Protein AF-A0A968VHV0-F1 (afdb_monomer_lite)

Secondary structure (DSSP, 8-state):
-PPPHHHHHHHHGGGS--TT-EEEEEHHHHHSPPHHHHHH--SS--GGGS-HHHHTTS-S------S-SS-TTSEEEEEE-SHHHHHHHHHHHHTTS-TT-EEEEEETTTTEEEEEEGGGGGG---PSPEEEEEPPPPTTT-TT-HHHHHHHHHHHHSTTS-TTGGG--TTTSHHHHHHHHHHHHHHHHTT-HHHHHHHHHHHHHHHHHHHHHHHHTTS--HHHHHHHHHHHHHHH-HHHHSS---SSHHHHHHHHHHHHHHHHHHTT---SSTT----TTS-HHHHHHHHHHHHHHTT---SSHHHHHHHHHHHHHHHHHHHHHT-HHHHHHHHHHHHHHHHHHHHHTT--HHHHHHHHHHHHHHHHHHHHHHHHHTT--GGGS-HHHHHHHHHHHHHHHHHHHHHHGGG--------

Foldseek 3Di:
DDDDPVRLCVLCVVVADCPVHEAEEELVVLLDDDPLVVVLPDDDDDLQSADPCVVVVVDHDDDDSPPLSDDLQHKYKYWYADLVSQQSSLVSCVVFAPQQFWKWKADPVVRDTDIDRSVCSNVDPHDDGIIITHYRDDLCRRVPDPSNLLVLLLQQCDVVHPPVLVPDDLVNCPVQLVVLVVQCVVCVVVVPPVSNVVSVVSNVNSLSSNQSNCVVVVRHHPVVVVCVVVVLVLQLPCVSNNDDDDDDPVSSVVSNVVSVQVVCVVVVHHDPDLLPDDDPPDPPLQSLLSSLVSCVVVVVDDPDLVVLVVVLVVLVVQLVVCVVVVPPVSNVVSVSSNSSSVSNSCSRVVHRRVVVVVVVVVLVVQLQVQLQVVCVVVVHGPVPDDPVSSVVSSVVSVVVVVVVVVVVVVPDDDDDDDD

Sequence (419 aa):
MQFSYGQILARCGHLLDLSAGVQLHEAVRLLDDSAWLQGARRENIGEEERAWSELNGYGPYQPPVLPFPINPQTAALILVPTADALADLTRLLLLRYSPSHIVQLVELTTDRVTPKRLADLVAVQAAAPLVLAITPLALSDDRGSFERLAWVIARLYAPGGCPWDRRQSHRSLRNAVLEEAYEVIETLDNNDQQGLCEELGDLLIAIISHSEMARQAGSFQLGDVLEQVSDKLMRRHPHVFGDLAVSDSNEVLANWEAIKAQELAAKGRSRESAIDGIPVALPAVATAQQLAKKAGRAGFEWADLAQVWGKLDEELAELRSAVASGDEAAIHDELGDVLATTVKLAYWLKVDAETALREANAKFCRRFRYVEQAAAAQGTTLTAMSLEAMLTLWNEAKVKREVGSVRGELHSTHHPSDL

pLDDT: mean 85.79, std 13.83, range [28.55, 98.25]

Radius of gyration: 30.09 Å; chains: 1; bounding box: 66×55×89 Å

Structure (mmCIF, N/CA/C/O backbone):
data_AF-A0A968VHV0-F1
#
_entry.id   AF-A0A968VHV0-F1
#
loop_
_atom_site.group_PDB
_atom_site.id
_atom_site.type_symbol
_atom_site.label_atom_id
_atom_site.label_alt_id
_atom_site.label_comp_id
_atom_site.label_asym_id
_atom_site.label_entity_id
_atom_site.label_seq_id
_atom_site.pdbx_PDB_ins_code
_atom_site.Cartn_x
_atom_site.Cartn_y
_atom_site.Cartn_z
_atom_site.occupancy
_atom_site.B_iso_or_equiv
_atom_site.auth_seq_id
_atom_site.auth_comp_id
_atom_site.auth_asym_id
_atom_site.auth_atom_id
_atom_site.pdbx_PDB_model_num
ATOM 1 N N . MET A 1 1 ? 21.674 9.141 -44.418 1.00 50.84 1 MET A N 1
ATOM 2 C CA . MET A 1 1 ? 21.423 7.743 -44.835 1.00 50.84 1 MET A CA 1
ATOM 3 C C . MET A 1 1 ? 20.356 7.173 -43.922 1.00 50.84 1 MET A C 1
ATOM 5 O O . MET A 1 1 ? 20.538 7.255 -42.716 1.00 50.84 1 MET A O 1
ATOM 9 N N . GLN A 1 2 ? 19.258 6.646 -44.465 1.00 66.25 2 GLN A N 1
ATOM 10 C CA . GLN A 1 2 ? 18.343 5.802 -43.692 1.00 66.25 2 GLN A CA 1
ATOM 11 C C . GLN A 1 2 ? 18.867 4.366 -43.766 1.00 66.25 2 GLN A C 1
ATOM 13 O O . GLN A 1 2 ? 19.055 3.837 -44.860 1.00 66.25 2 GLN A O 1
ATOM 18 N N . PHE A 1 3 ? 19.166 3.770 -42.615 1.00 74.00 3 PHE A N 1
ATOM 19 C CA . PHE A 1 3 ? 19.553 2.366 -42.515 1.00 74.00 3 PHE A CA 1
ATOM 20 C C . PHE A 1 3 ? 18.286 1.530 -42.322 1.00 74.00 3 PHE A C 1
ATOM 22 O O . PHE A 1 3 ? 17.467 1.847 -41.465 1.00 74.00 3 PHE A O 1
ATOM 29 N N . SER A 1 4 ? 18.109 0.474 -43.115 1.00 81.38 4 SER A N 1
ATOM 30 C CA . SER A 1 4 ? 17.008 -0.475 -42.917 1.00 81.38 4 SER A CA 1
ATOM 31 C C . SER A 1 4 ? 17.250 -1.359 -41.689 1.00 81.38 4 SER A C 1
ATOM 33 O O . SER A 1 4 ? 18.396 -1.625 -41.315 1.00 81.38 4 SER A O 1
ATOM 35 N N . TYR A 1 5 ? 16.177 -1.893 -41.101 1.00 79.81 5 TYR A N 1
ATOM 36 C CA . TYR A 1 5 ? 16.270 -2.817 -39.964 1.00 79.81 5 TYR A CA 1
ATOM 37 C C . TYR A 1 5 ? 17.153 -4.038 -40.250 1.00 79.81 5 TYR A C 1
ATOM 39 O O . TYR A 1 5 ? 17.968 -4.418 -39.412 1.00 79.81 5 TYR A O 1
ATOM 47 N N . GLY A 1 6 ? 17.060 -4.611 -41.455 1.00 81.00 6 GLY A N 1
ATOM 48 C CA . GLY A 1 6 ? 17.911 -5.732 -41.861 1.00 81.00 6 GLY A CA 1
ATOM 49 C C . GLY A 1 6 ? 19.398 -5.367 -41.899 1.00 81.00 6 GLY A C 1
ATOM 50 O O . GLY A 1 6 ? 20.237 -6.171 -41.503 1.00 81.00 6 GLY A O 1
ATOM 51 N N . GLN A 1 7 ? 19.735 -4.138 -42.304 1.00 82.50 7 GLN A N 1
ATOM 52 C CA . GLN A 1 7 ? 21.119 -3.652 -42.298 1.00 82.50 7 GLN A CA 1
ATOM 53 C C . GLN A 1 7 ? 21.646 -3.434 -40.877 1.00 82.50 7 GLN A C 1
ATOM 55 O O . GLN A 1 7 ? 22.793 -3.778 -40.604 1.00 82.50 7 GLN A O 1
ATOM 60 N N . ILE A 1 8 ? 20.818 -2.900 -39.974 1.00 84.12 8 ILE A N 1
ATOM 61 C CA . ILE A 1 8 ? 21.189 -2.718 -38.563 1.00 84.12 8 ILE A CA 1
ATOM 62 C C . ILE A 1 8 ? 21.436 -4.077 -37.905 1.00 84.12 8 ILE A C 1
ATOM 64 O O . ILE A 1 8 ? 22.466 -4.265 -37.264 1.00 84.12 8 ILE A O 1
ATOM 68 N N . LEU A 1 9 ? 20.541 -5.047 -38.109 1.00 83.88 9 LEU A N 1
ATOM 69 C CA . LEU A 1 9 ? 20.692 -6.384 -37.540 1.00 83.88 9 LEU A CA 1
ATOM 70 C C . LEU A 1 9 ? 21.921 -7.112 -38.100 1.00 83.88 9 LEU A C 1
ATOM 72 O O . LEU A 1 9 ? 22.678 -7.702 -37.336 1.00 83.88 9 LEU A O 1
ATOM 76 N N . ALA A 1 10 ? 22.166 -7.033 -39.411 1.00 83.94 10 ALA A N 1
ATOM 77 C CA . ALA A 1 10 ? 23.341 -7.650 -40.026 1.00 83.94 10 ALA A CA 1
ATOM 78 C C . ALA A 1 10 ? 24.660 -7.063 -39.495 1.00 83.94 10 ALA A C 1
ATOM 80 O O . ALA A 1 10 ? 25.633 -7.794 -39.320 1.00 83.94 10 ALA A O 1
ATOM 81 N N . ARG A 1 11 ? 24.696 -5.753 -39.219 1.00 84.31 11 ARG A N 1
ATOM 82 C CA . ARG A 1 11 ? 25.886 -5.074 -38.689 1.00 84.31 11 ARG A CA 1
ATOM 83 C C . ARG A 1 11 ? 26.077 -5.292 -37.198 1.00 84.31 11 ARG A C 1
ATOM 85 O O . ARG A 1 11 ? 27.187 -5.578 -36.777 1.00 84.31 11 ARG A O 1
ATOM 92 N N . CYS A 1 12 ? 25.020 -5.165 -36.405 1.00 85.62 12 CYS A N 1
ATOM 93 C CA . CYS A 1 12 ? 25.121 -5.096 -34.947 1.00 85.62 12 CYS A CA 1
ATOM 94 C C . CYS A 1 12 ? 24.739 -6.402 -34.247 1.00 85.62 12 CYS A C 1
ATOM 96 O O . CYS A 1 12 ? 25.019 -6.553 -33.064 1.00 85.62 12 CYS A O 1
ATOM 98 N N . GLY A 1 13 ? 24.105 -7.349 -34.942 1.00 78.88 13 GLY A N 1
ATOM 99 C CA . GLY A 1 13 ? 23.549 -8.557 -34.331 1.00 78.88 13 GLY A CA 1
ATOM 100 C C . GLY A 1 13 ? 24.588 -9.423 -33.619 1.00 78.88 13 GLY A C 1
ATOM 101 O O . GLY A 1 13 ? 24.280 -10.025 -32.602 1.00 78.88 13 GLY A O 1
ATOM 102 N N . HIS A 1 14 ? 25.837 -9.416 -34.087 1.00 84.19 14 HIS A N 1
ATOM 103 C CA . HIS A 1 14 ? 26.941 -10.142 -33.454 1.00 84.19 14 HIS A CA 1
ATOM 104 C C . HIS A 1 14 ? 27.375 -9.564 -32.091 1.00 84.19 14 HIS A C 1
ATOM 106 O O . HIS A 1 14 ? 28.135 -10.210 -31.376 1.00 84.19 14 HIS A O 1
ATOM 112 N N . LEU A 1 15 ? 26.927 -8.352 -31.736 1.00 83.19 15 LEU A N 1
ATOM 113 C CA . LEU A 1 15 ? 27.229 -7.703 -30.454 1.00 83.19 15 LEU A CA 1
ATOM 114 C C . LEU A 1 15 ? 26.361 -8.228 -29.304 1.00 83.19 15 LEU A C 1
ATOM 116 O O . LEU A 1 15 ? 26.642 -7.929 -28.144 1.00 83.19 15 LEU A O 1
ATOM 120 N N . LEU A 1 16 ? 25.291 -8.956 -29.621 1.00 83.12 16 LEU A N 1
ATOM 121 C CA . LEU A 1 16 ? 24.300 -9.440 -28.670 1.00 83.12 16 LEU A CA 1
ATOM 122 C C . LEU A 1 16 ? 24.147 -10.955 -28.818 1.00 83.12 16 LEU A C 1
ATOM 124 O O . LEU A 1 16 ? 24.276 -11.503 -29.911 1.00 83.12 16 LEU A O 1
ATOM 128 N N . ASP A 1 17 ? 23.823 -11.632 -27.720 1.00 78.75 17 ASP A N 1
ATOM 129 C CA . ASP A 1 17 ? 23.311 -12.996 -27.805 1.00 78.75 17 ASP A CA 1
ATOM 130 C C . ASP A 1 17 ? 21.867 -12.943 -28.320 1.00 78.75 17 ASP A C 1
ATOM 132 O O . ASP A 1 17 ? 20.962 -12.466 -27.635 1.00 78.75 17 ASP A O 1
ATOM 136 N N . LEU A 1 18 ? 21.668 -13.396 -29.559 1.00 78.62 18 LEU A N 1
ATOM 137 C CA . LEU A 1 18 ? 20.375 -13.374 -30.242 1.00 78.62 18 LEU A CA 1
ATOM 138 C C . LEU A 1 18 ? 19.546 -14.645 -30.003 1.00 78.62 18 LEU A C 1
ATOM 140 O O . LEU A 1 18 ? 18.482 -14.785 -30.606 1.00 78.62 18 LEU A O 1
ATOM 144 N N . SER A 1 19 ? 20.008 -15.584 -29.168 1.00 75.38 19 SER A N 1
ATOM 145 C CA . SER A 1 19 ? 19.329 -16.870 -28.934 1.00 75.38 19 SER A CA 1
ATOM 146 C C . SER A 1 19 ? 17.897 -16.717 -28.407 1.00 75.38 19 SER A C 1
ATOM 148 O O . SER A 1 19 ? 17.026 -17.507 -28.767 1.00 75.38 19 SER A O 1
ATOM 150 N N . ALA A 1 20 ? 17.637 -15.667 -27.623 1.00 74.69 20 ALA A N 1
ATOM 151 C CA . ALA A 1 20 ? 16.315 -15.305 -27.106 1.00 74.69 20 ALA A CA 1
ATOM 152 C C . ALA A 1 20 ? 15.548 -14.308 -28.005 1.00 74.69 20 ALA A C 1
ATOM 154 O O . ALA A 1 20 ? 14.487 -13.816 -27.625 1.00 74.69 20 ALA A O 1
ATOM 155 N N . GLY A 1 21 ? 16.075 -14.001 -29.194 1.00 84.62 21 GLY A N 1
ATOM 156 C CA . GLY A 1 21 ? 15.581 -12.932 -30.058 1.00 84.62 21 GLY A CA 1
ATOM 157 C C . GLY A 1 21 ? 16.117 -11.548 -29.676 1.00 84.62 21 GLY A C 1
ATOM 158 O O . GLY A 1 21 ? 16.824 -11.370 -28.685 1.00 84.62 21 GLY A O 1
ATOM 159 N N . VAL A 1 22 ? 15.797 -10.550 -30.502 1.00 88.94 22 VAL A N 1
ATOM 160 C CA . VAL A 1 22 ? 16.197 -9.152 -30.299 1.00 88.94 22 VAL A CA 1
ATOM 161 C C . VAL A 1 22 ? 15.050 -8.220 -30.655 1.00 88.94 22 VAL A C 1
ATOM 163 O O . VAL A 1 22 ? 14.374 -8.392 -31.670 1.00 88.94 22 VAL A O 1
ATOM 166 N N . GLN A 1 23 ? 14.844 -7.221 -29.810 1.00 91.81 23 GLN A N 1
ATOM 167 C CA . GLN A 1 23 ? 13.906 -6.139 -30.041 1.00 91.81 23 GLN A CA 1
ATOM 168 C C . GLN A 1 23 ? 14.555 -5.080 -30.932 1.00 91.81 23 GLN A C 1
ATOM 170 O O . GLN A 1 23 ? 15.696 -4.677 -30.704 1.00 91.81 23 GLN A O 1
ATOM 175 N N . LEU A 1 24 ? 13.833 -4.615 -31.946 1.00 90.06 24 LEU A N 1
ATOM 176 C CA . LEU A 1 24 ? 14.290 -3.554 -32.840 1.00 90.06 24 LEU A CA 1
ATOM 177 C C . LEU A 1 24 ? 13.363 -2.355 -32.682 1.00 90.06 24 LEU A C 1
ATOM 179 O O . LEU A 1 24 ? 12.166 -2.464 -32.943 1.00 90.06 24 LEU A O 1
ATOM 183 N N . HIS A 1 25 ? 13.919 -1.214 -32.281 1.00 91.75 25 HIS A N 1
ATOM 184 C CA . HIS A 1 25 ? 13.146 0.002 -32.049 1.00 91.75 25 HIS A CA 1
ATOM 185 C C . HIS A 1 25 ? 13.802 1.229 -32.680 1.00 91.75 25 HIS A C 1
ATOM 187 O O . HIS A 1 25 ? 15.011 1.277 -32.903 1.00 91.75 25 HIS A O 1
ATOM 193 N N . GLU A 1 26 ? 12.993 2.251 -32.938 1.00 89.31 26 GLU A N 1
ATOM 194 C CA . GLU A 1 26 ? 13.458 3.611 -33.205 1.00 89.31 26 GLU A CA 1
ATOM 195 C C . GLU A 1 26 ? 13.221 4.442 -31.947 1.00 89.31 26 GLU A C 1
ATOM 197 O O . GLU A 1 26 ? 12.117 4.412 -31.406 1.00 89.31 26 GLU A O 1
ATOM 202 N N . ALA A 1 27 ? 14.230 5.190 -31.493 1.00 86.88 27 ALA A N 1
ATOM 203 C CA . ALA A 1 27 ? 14.155 5.959 -30.250 1.00 86.88 27 ALA A CA 1
ATOM 204 C C . ALA A 1 27 ? 12.946 6.905 -30.223 1.00 86.88 27 ALA A C 1
ATOM 206 O O . ALA A 1 27 ? 12.243 6.960 -29.226 1.00 86.88 27 ALA A O 1
ATOM 207 N N . VAL A 1 28 ? 12.656 7.575 -31.342 1.00 84.88 28 VAL A N 1
ATOM 208 C CA . VAL A 1 28 ? 11.529 8.517 -31.457 1.00 84.88 28 VAL A CA 1
ATOM 209 C C . VAL A 1 28 ? 10.199 7.839 -31.119 1.00 84.88 28 VAL A C 1
ATOM 211 O O . VAL A 1 28 ? 9.431 8.375 -30.339 1.00 84.88 28 VAL A O 1
ATOM 214 N N . ARG A 1 29 ? 9.978 6.605 -31.592 1.00 85.38 29 ARG A N 1
ATOM 215 C CA . ARG A 1 29 ? 8.738 5.859 -31.317 1.00 85.38 29 ARG A CA 1
ATOM 216 C C . ARG A 1 29 ? 8.615 5.388 -29.872 1.00 85.38 29 ARG A C 1
ATOM 218 O O . ARG A 1 29 ? 7.510 5.164 -29.404 1.00 85.38 29 ARG A O 1
ATOM 225 N N . LEU A 1 30 ? 9.742 5.162 -29.195 1.00 85.12 30 LEU A N 1
ATOM 226 C CA . LEU A 1 30 ? 9.749 4.798 -27.773 1.00 85.12 30 LEU A CA 1
ATOM 227 C C . LEU A 1 30 ? 9.469 6.002 -26.871 1.00 85.12 30 LEU A C 1
ATOM 229 O O . LEU A 1 30 ? 9.066 5.820 -25.727 1.00 85.12 30 LEU A O 1
ATOM 233 N N . LEU A 1 31 ? 9.752 7.201 -27.378 1.00 81.44 31 LEU A N 1
ATOM 234 C CA . LEU A 1 31 ? 9.557 8.470 -26.689 1.00 81.44 31 LEU A CA 1
ATOM 235 C C . LEU A 1 31 ? 8.181 9.084 -26.980 1.00 81.44 31 LEU A C 1
ATOM 237 O O . LEU A 1 31 ? 7.784 10.012 -26.281 1.00 81.44 31 LEU A O 1
ATOM 241 N N . ASP A 1 32 ? 7.461 8.572 -27.981 1.00 76.56 32 ASP A N 1
ATOM 242 C CA . ASP A 1 32 ? 6.087 8.972 -28.257 1.00 76.56 32 ASP A CA 1
ATOM 243 C C . ASP A 1 32 ? 5.157 8.504 -27.126 1.00 76.56 32 ASP A C 1
ATOM 245 O O . ASP A 1 32 ? 5.151 7.336 -26.728 1.00 76.56 32 ASP A O 1
ATOM 249 N N . ASP A 1 33 ? 4.338 9.429 -26.624 1.00 65.94 33 ASP A N 1
ATOM 250 C CA . ASP A 1 33 ? 3.321 9.133 -25.619 1.00 65.94 33 ASP A CA 1
ATOM 251 C C . ASP A 1 33 ? 2.326 8.086 -26.144 1.00 65.94 33 ASP A C 1
ATOM 253 O O . ASP A 1 33 ? 1.891 8.116 -27.302 1.00 65.94 33 ASP A O 1
ATOM 257 N N . SER A 1 34 ? 1.886 7.199 -25.255 1.00 61.78 34 SER A N 1
ATOM 258 C CA . SER A 1 34 ? 0.774 6.296 -25.550 1.00 61.78 34 SER A CA 1
ATOM 259 C C . SER A 1 34 ? -0.516 7.080 -25.856 1.00 61.78 34 SER A C 1
ATOM 261 O O . SER A 1 34 ? -0.741 8.179 -25.350 1.00 61.78 34 SER A O 1
ATOM 263 N N . ALA A 1 35 ? -1.402 6.508 -26.677 1.00 61.31 35 ALA A N 1
ATOM 264 C CA . ALA A 1 35 ? -2.610 7.197 -27.147 1.00 61.31 35 ALA A CA 1
ATOM 265 C C . ALA A 1 35 ? -3.532 7.693 -26.012 1.00 61.31 35 ALA A C 1
ATOM 267 O O . ALA A 1 35 ? -4.191 8.719 -26.163 1.00 61.31 35 ALA A O 1
ATOM 268 N N . TRP A 1 36 ? -3.557 7.006 -24.863 1.00 63.22 36 TRP A N 1
ATOM 269 C CA . TRP A 1 36 ? -4.353 7.432 -23.706 1.00 63.22 36 TRP A CA 1
ATOM 270 C C . TRP A 1 36 ? -3.749 8.656 -22.993 1.00 63.22 36 TRP A C 1
ATOM 272 O O . TRP A 1 36 ? -4.490 9.484 -22.469 1.00 63.22 36 TRP A O 1
ATOM 282 N N . LEU A 1 37 ? -2.421 8.823 -23.038 1.00 63.09 37 LEU A N 1
ATOM 283 C CA . LEU A 1 37 ? -1.712 9.973 -22.465 1.00 63.09 37 LEU A CA 1
ATOM 284 C C . LEU A 1 37 ? -1.888 11.251 -23.277 1.00 63.09 37 LEU A C 1
ATOM 286 O O . LEU A 1 37 ? -2.006 12.333 -22.701 1.00 63.09 37 LEU A O 1
ATOM 290 N N . GLN A 1 38 ? -1.978 11.128 -24.601 1.00 59.44 38 GLN A N 1
ATOM 291 C CA . GLN A 1 38 ? -2.248 12.267 -25.481 1.00 59.44 38 GLN A CA 1
ATOM 292 C C . GLN A 1 38 ? -3.603 12.924 -25.165 1.00 59.44 38 GLN A C 1
ATOM 294 O O . GLN A 1 38 ? -3.735 14.139 -25.272 1.00 59.44 38 GLN A O 1
ATOM 299 N N . GLY A 1 39 ? -4.594 12.140 -24.720 1.00 54.31 39 GLY A N 1
ATOM 300 C CA . GLY A 1 39 ? -5.900 12.644 -24.280 1.00 54.31 39 GLY A CA 1
ATOM 301 C C . GLY A 1 39 ? -5.934 13.202 -22.851 1.00 54.31 39 GLY A C 1
ATOM 302 O O . GLY A 1 39 ? -6.845 13.970 -22.540 1.00 54.31 39 GLY A O 1
ATOM 303 N N . ALA A 1 40 ? -4.962 12.834 -22.006 1.00 57.72 40 ALA A N 1
ATOM 304 C CA . ALA A 1 40 ? -4.842 13.274 -20.612 1.00 57.72 40 ALA A CA 1
ATOM 305 C C . ALA A 1 40 ? -4.122 14.630 -20.466 1.00 57.72 40 ALA A C 1
ATOM 307 O O . ALA A 1 40 ? -4.361 15.355 -19.505 1.00 57.72 40 ALA A O 1
ATOM 308 N N . ARG A 1 41 ? -3.271 15.012 -21.429 1.00 56.84 41 ARG A N 1
ATOM 309 C CA . ARG A 1 41 ? -2.649 16.346 -21.496 1.00 56.84 41 ARG A CA 1
ATOM 310 C C . ARG A 1 41 ? -3.595 17.344 -22.177 1.00 56.84 41 ARG A C 1
ATOM 312 O O . ARG A 1 41 ? -3.392 17.704 -23.334 1.00 56.84 41 ARG A O 1
ATOM 319 N N . ARG A 1 42 ? -4.659 17.775 -21.496 1.00 55.28 42 ARG A N 1
ATOM 320 C CA . ARG A 1 42 ? -5.520 18.862 -21.997 1.00 55.28 42 ARG A CA 1
ATOM 321 C C . ARG A 1 42 ? -5.020 20.203 -21.463 1.00 55.28 42 ARG A C 1
ATOM 323 O O . ARG A 1 42 ? -4.786 20.348 -20.270 1.00 55.28 42 ARG A O 1
ATOM 330 N N . GLU A 1 43 ? -4.860 21.191 -22.336 1.00 47.59 43 GLU A N 1
ATOM 331 C CA . GLU A 1 43 ? -4.688 22.587 -21.918 1.00 47.59 43 GLU A CA 1
ATOM 332 C C . GLU A 1 43 ? -6.077 23.196 -21.643 1.00 47.59 43 GLU A C 1
ATOM 334 O O . GLU A 1 43 ? -7.014 22.947 -22.400 1.00 47.59 43 GLU A O 1
ATOM 339 N N . ASN A 1 44 ? -6.217 24.002 -20.581 1.00 50.19 44 ASN A N 1
ATOM 340 C CA . ASN A 1 44 ? -7.477 24.635 -20.138 1.00 50.19 44 ASN A CA 1
ATOM 341 C C . ASN A 1 44 ? -8.590 23.668 -19.690 1.00 50.19 44 ASN A C 1
ATOM 343 O O . ASN A 1 44 ? -9.723 23.742 -20.164 1.00 50.19 44 ASN A O 1
ATOM 347 N N . ILE A 1 45 ? -8.276 22.801 -18.731 1.00 61.84 45 ILE A N 1
ATOM 348 C CA . ILE A 1 45 ? -9.251 21.926 -18.067 1.00 61.84 45 ILE A CA 1
ATOM 349 C C . ILE A 1 45 ? -9.878 22.623 -16.849 1.00 61.84 45 ILE A C 1
ATOM 351 O O . ILE A 1 45 ? -9.201 23.367 -16.130 1.00 61.84 45 ILE A O 1
ATOM 355 N N . GLY A 1 46 ? -11.185 22.416 -16.645 1.00 60.94 46 GLY A N 1
ATOM 356 C CA . GLY A 1 46 ? -11.911 22.890 -15.461 1.00 60.94 46 GLY A CA 1
ATOM 357 C C . GLY A 1 46 ? -11.334 22.303 -14.169 1.00 60.94 46 GLY A C 1
ATOM 358 O O . GLY A 1 46 ? -10.594 21.325 -14.208 1.00 60.94 46 GLY A O 1
ATOM 359 N N . GLU A 1 47 ? -11.647 22.899 -13.015 1.00 61.72 47 GLU A N 1
ATOM 360 C CA . GLU A 1 47 ? -11.088 22.475 -11.720 1.00 61.72 47 GLU A CA 1
ATOM 361 C C . GLU A 1 47 ? -11.354 20.990 -11.415 1.00 61.72 47 GLU A C 1
ATOM 363 O O . GLU A 1 47 ? -10.454 20.307 -10.941 1.00 61.72 47 GLU A O 1
ATOM 368 N N . GLU A 1 48 ? -12.520 20.464 -11.800 1.00 64.62 48 GLU A N 1
ATOM 369 C CA . GLU A 1 48 ? -12.915 19.056 -11.621 1.00 64.62 48 GLU A CA 1
ATOM 370 C C . GLU A 1 48 ? -12.235 18.072 -12.593 1.00 64.62 48 GLU A C 1
ATOM 372 O O . GLU A 1 48 ? -12.260 16.866 -12.363 1.00 64.62 48 GLU A O 1
ATOM 377 N N . GLU A 1 49 ? -11.594 18.563 -13.658 1.00 71.69 49 GLU A N 1
ATOM 378 C CA . GLU A 1 49 ? -10.848 17.736 -14.621 1.00 71.69 49 GLU A CA 1
ATOM 379 C C . GLU A 1 49 ? -9.328 17.750 -14.362 1.00 71.69 49 GLU A C 1
ATOM 381 O O . GLU A 1 49 ? -8.560 17.141 -15.110 1.00 71.69 49 GLU A O 1
ATOM 386 N N . ARG A 1 50 ? -8.871 18.448 -13.311 1.00 80.25 50 ARG A N 1
ATOM 387 C CA . ARG A 1 50 ? -7.452 18.506 -12.933 1.00 80.25 50 ARG A CA 1
ATOM 388 C C . ARG A 1 50 ? -6.964 17.180 -12.369 1.00 80.25 50 ARG A C 1
ATOM 390 O O . ARG A 1 50 ? -7.687 16.453 -11.688 1.00 80.25 50 ARG A O 1
ATOM 397 N N . ALA A 1 51 ? -5.688 16.891 -12.593 1.00 84.88 51 ALA A N 1
ATOM 398 C CA . ALA A 1 51 ? -5.074 15.697 -12.034 1.00 84.88 51 ALA A CA 1
ATOM 399 C C . ALA A 1 51 ? -4.870 15.817 -10.518 1.00 84.88 51 ALA A C 1
ATOM 401 O O . ALA A 1 51 ? -4.760 16.910 -9.960 1.00 84.88 51 ALA A O 1
ATOM 402 N N . TRP A 1 52 ? -4.702 14.672 -9.851 1.00 89.12 52 TRP A N 1
ATOM 403 C CA . TRP A 1 52 ? -4.467 14.613 -8.406 1.00 89.12 52 TRP A CA 1
ATOM 404 C C . TRP A 1 52 ? -3.302 15.504 -7.939 1.00 89.12 52 TRP A C 1
ATOM 406 O O . TRP A 1 52 ? -3.430 16.192 -6.929 1.00 89.12 52 TRP A O 1
ATOM 416 N N . SER A 1 53 ? -2.186 15.545 -8.678 1.00 87.75 53 SER A N 1
ATOM 417 C CA . SER A 1 53 ? -1.032 16.380 -8.314 1.00 87.75 53 SER A CA 1
ATOM 418 C C . SER A 1 53 ? -1.357 17.873 -8.359 1.00 87.75 53 SER A C 1
ATOM 420 O O . SER A 1 53 ? -0.885 18.631 -7.519 1.00 87.75 53 SER A O 1
ATOM 422 N N . GLU A 1 54 ? -2.193 18.296 -9.303 1.00 88.81 54 GLU A N 1
ATOM 423 C CA . GLU A 1 54 ? -2.581 19.693 -9.497 1.00 88.81 54 GLU A CA 1
ATOM 424 C C . GLU A 1 54 ? -3.598 20.129 -8.443 1.00 88.81 54 GLU A C 1
ATOM 426 O O . GLU A 1 54 ? -3.441 21.192 -7.844 1.00 88.81 54 GLU A O 1
ATOM 431 N N . LEU A 1 55 ? -4.587 19.273 -8.164 1.00 86.19 55 LEU A N 1
ATOM 432 C CA . LEU A 1 55 ? -5.582 19.475 -7.107 1.00 86.19 55 LEU A CA 1
ATOM 433 C C . LEU A 1 55 ? -4.946 19.600 -5.716 1.00 86.19 55 LEU A C 1
ATOM 435 O O . LEU A 1 55 ? -5.464 20.320 -4.869 1.00 86.19 55 LEU A O 1
ATOM 439 N N . ASN A 1 56 ? -3.814 18.930 -5.492 1.00 87.69 56 ASN A N 1
ATOM 440 C CA . ASN A 1 56 ? -3.114 18.916 -4.206 1.00 87.69 56 ASN A CA 1
ATOM 441 C C . ASN A 1 56 ? -1.834 19.778 -4.193 1.00 87.69 56 ASN A C 1
ATOM 443 O O . ASN A 1 56 ? -1.034 19.681 -3.268 1.00 87.69 56 ASN A O 1
ATOM 447 N N . GLY A 1 57 ? -1.619 20.630 -5.204 1.00 87.94 57 GLY A N 1
ATOM 448 C CA . GLY A 1 57 ? -0.532 21.619 -5.198 1.00 87.94 57 GLY A CA 1
ATOM 449 C C . GLY A 1 57 ? 0.885 21.075 -5.440 1.00 87.94 57 GLY A C 1
ATOM 450 O O . GLY A 1 57 ? 1.855 21.803 -5.240 1.00 87.94 57 GLY A O 1
ATOM 451 N N . TYR A 1 58 ? 1.031 19.837 -5.916 1.00 86.50 58 TYR A N 1
ATOM 452 C CA . TYR A 1 58 ? 2.317 19.212 -6.269 1.00 86.50 58 TYR A CA 1
ATOM 453 C C . TYR A 1 58 ? 2.824 19.575 -7.675 1.00 86.50 58 TYR A C 1
ATOM 455 O O . TYR A 1 58 ? 3.903 19.142 -8.080 1.00 86.50 58 TYR A O 1
ATOM 463 N N . GLY A 1 59 ? 2.070 20.389 -8.415 1.00 86.56 59 GLY A N 1
ATOM 464 C CA . GLY A 1 59 ? 2.418 20.837 -9.761 1.00 86.56 59 GLY A CA 1
ATOM 465 C C . GLY A 1 59 ? 1.738 20.027 -10.871 1.00 86.56 59 GLY A C 1
ATOM 466 O O . GLY A 1 59 ? 0.860 19.202 -10.595 1.00 86.56 59 GLY A O 1
ATOM 467 N N . PRO A 1 60 ? 2.106 20.298 -12.137 1.00 83.25 60 PRO A N 1
ATOM 468 C CA . PRO A 1 60 ? 1.441 19.713 -13.294 1.00 83.25 60 PRO A CA 1
ATOM 469 C C . PRO A 1 60 ? 1.595 18.196 -13.312 1.00 83.25 60 PRO A C 1
ATOM 471 O O . PRO A 1 60 ? 2.642 17.662 -12.929 1.00 83.25 60 PRO A O 1
ATOM 474 N N . TYR A 1 61 ? 0.563 17.506 -13.791 1.00 83.38 61 TYR A N 1
ATOM 475 C CA . TYR A 1 61 ? 0.598 16.054 -13.919 1.00 83.38 61 TYR A CA 1
ATOM 476 C C . TYR A 1 61 ? 1.753 15.594 -14.809 1.00 83.38 61 TYR A C 1
ATOM 478 O O . TYR A 1 61 ? 1.885 16.015 -15.960 1.00 83.38 61 TYR A O 1
ATOM 486 N N . GLN A 1 62 ? 2.574 14.690 -14.279 1.00 78.69 62 GLN A N 1
ATOM 487 C CA . GLN A 1 62 ? 3.584 13.986 -15.056 1.00 78.69 62 GLN A CA 1
ATOM 488 C C . GLN A 1 62 ? 3.119 12.549 -15.282 1.00 78.69 62 GLN A C 1
ATOM 490 O O . GLN A 1 62 ? 3.095 11.762 -14.331 1.00 78.69 62 GLN A O 1
ATOM 495 N N . PRO A 1 63 ? 2.724 12.192 -16.513 1.00 77.31 63 PRO A N 1
ATOM 496 C CA . PRO A 1 63 ? 2.236 10.856 -16.774 1.00 77.31 63 PRO A CA 1
ATOM 497 C C . PRO A 1 63 ? 3.339 9.801 -16.637 1.00 77.31 63 PRO A C 1
ATOM 499 O O . PRO A 1 63 ? 4.472 10.034 -17.069 1.00 77.31 63 PRO A O 1
ATOM 502 N N . PRO A 1 64 ? 3.023 8.620 -16.079 1.00 79.88 64 PRO A N 1
ATOM 503 C CA . PRO A 1 64 ? 3.976 7.528 -16.014 1.00 79.88 64 PRO A CA 1
ATOM 504 C C . PRO A 1 64 ? 4.153 6.887 -17.396 1.00 79.88 64 PRO A C 1
ATOM 506 O O . PRO A 1 64 ? 3.230 6.843 -18.211 1.00 79.88 64 PRO A O 1
ATOM 509 N N . VAL A 1 65 ? 5.328 6.309 -17.640 1.00 77.06 65 VAL A N 1
ATOM 510 C CA . VAL A 1 65 ? 5.590 5.538 -18.862 1.00 77.06 65 VAL A CA 1
ATOM 511 C C . VAL A 1 65 ? 5.102 4.100 -18.664 1.00 77.06 65 VAL A C 1
ATOM 513 O O . VAL A 1 65 ? 5.824 3.268 -18.112 1.00 77.06 65 VAL A O 1
ATOM 516 N N . LEU A 1 66 ? 3.860 3.819 -19.080 1.00 77.69 66 LEU A N 1
ATOM 517 C CA . LEU A 1 66 ? 3.211 2.512 -18.919 1.00 77.69 66 LEU A CA 1
ATOM 518 C C . LEU A 1 66 ? 2.587 1.989 -20.235 1.00 77.69 66 LEU A C 1
ATOM 520 O O . LEU A 1 66 ? 1.786 2.703 -20.846 1.00 77.69 66 LEU A O 1
ATOM 524 N N . PRO A 1 67 ? 2.877 0.733 -20.639 1.00 81.19 67 PRO A N 1
ATOM 525 C CA . PRO A 1 67 ? 3.954 -0.109 -20.110 1.00 81.19 67 PRO A CA 1
ATOM 526 C C . PRO A 1 67 ? 5.329 0.503 -20.423 1.00 81.19 67 PRO A C 1
ATOM 528 O O . PRO A 1 67 ? 5.454 1.355 -21.304 1.00 81.19 67 PRO A O 1
ATOM 531 N N . PHE A 1 68 ? 6.375 0.055 -19.723 1.00 86.56 68 PHE A N 1
ATOM 532 C CA . PHE A 1 68 ? 7.737 0.416 -20.113 1.00 86.56 68 PHE A CA 1
ATOM 533 C C . PHE A 1 68 ? 7.976 -0.043 -21.569 1.00 86.56 68 PHE A C 1
ATOM 535 O O . PHE A 1 68 ? 7.627 -1.178 -21.904 1.00 86.56 68 PHE A O 1
ATOM 542 N N . PRO A 1 69 ? 8.515 0.807 -22.462 1.00 86.81 69 PRO A N 1
ATOM 543 C CA . PRO A 1 69 ? 8.302 0.647 -23.902 1.00 86.81 69 PRO A CA 1
ATOM 544 C C . PRO A 1 69 ? 9.223 -0.397 -24.555 1.00 86.81 69 PRO A C 1
ATOM 546 O O . PRO A 1 69 ? 9.117 -0.648 -25.755 1.00 86.81 69 PRO A O 1
ATOM 549 N N . ILE A 1 70 ? 10.106 -1.027 -23.773 1.00 89.31 70 ILE A N 1
ATOM 550 C CA . ILE A 1 70 ? 10.907 -2.190 -24.173 1.00 89.31 70 ILE A CA 1
ATOM 551 C C . ILE A 1 70 ? 10.821 -3.273 -23.096 1.00 89.31 70 ILE A C 1
ATOM 553 O O . ILE A 1 70 ? 10.717 -2.963 -21.913 1.00 89.31 70 ILE A O 1
ATOM 557 N N . ASN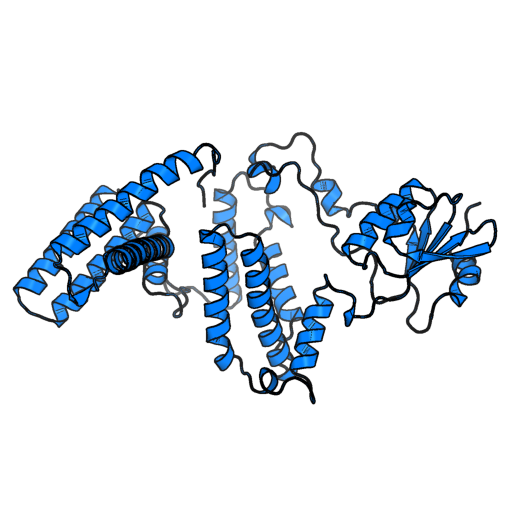 A 1 71 ? 10.927 -4.546 -23.472 1.00 89.62 71 ASN A N 1
ATOM 558 C CA . ASN A 1 71 ? 11.074 -5.634 -22.506 1.00 89.62 71 ASN A CA 1
ATOM 559 C C . ASN A 1 71 ? 12.525 -5.679 -21.986 1.00 89.62 71 ASN A C 1
ATOM 561 O O . ASN A 1 71 ? 13.419 -5.989 -22.778 1.00 89.62 71 ASN A O 1
ATOM 565 N N . PRO A 1 72 ? 12.799 -5.445 -20.687 1.00 89.94 72 PRO A N 1
ATOM 566 C CA . PRO A 1 72 ? 14.171 -5.405 -20.187 1.00 89.94 72 PRO A CA 1
ATOM 567 C C . PRO A 1 72 ? 14.920 -6.737 -20.278 1.00 89.94 72 PRO A C 1
ATOM 569 O O . PRO A 1 72 ? 16.147 -6.743 -20.338 1.00 89.94 72 PRO A O 1
ATOM 572 N N . GLN A 1 73 ? 14.205 -7.865 -20.323 1.00 88.75 73 GLN A N 1
ATOM 573 C CA . GLN A 1 73 ? 14.796 -9.206 -20.364 1.00 88.75 73 GLN A CA 1
ATOM 574 C C . GLN A 1 73 ? 15.160 -9.681 -21.773 1.00 88.75 73 GLN A C 1
ATOM 576 O O . GLN A 1 73 ? 15.696 -10.773 -21.936 1.00 88.75 73 GLN A O 1
ATOM 581 N N . THR A 1 74 ? 14.860 -8.895 -22.807 1.00 90.75 74 THR A N 1
ATOM 582 C CA . THR A 1 74 ? 15.227 -9.216 -24.190 1.00 90.75 74 THR A CA 1
ATOM 583 C C . THR A 1 74 ? 16.211 -8.177 -24.695 1.00 90.75 74 THR A C 1
ATOM 585 O O . THR A 1 74 ? 16.046 -6.983 -24.447 1.00 90.75 74 THR A O 1
ATOM 588 N N . ALA A 1 75 ? 17.235 -8.618 -25.423 1.00 92.44 75 ALA A N 1
ATOM 589 C CA . ALA A 1 75 ? 18.217 -7.708 -25.990 1.00 92.44 75 ALA A CA 1
ATOM 590 C C . ALA A 1 75 ? 17.517 -6.708 -26.922 1.00 92.44 75 ALA A C 1
ATOM 592 O O . ALA A 1 75 ? 16.526 -7.057 -27.568 1.00 92.44 75 ALA A O 1
ATOM 593 N N . ALA A 1 76 ? 18.017 -5.478 -27.009 1.00 93.75 76 ALA A N 1
ATOM 594 C CA . ALA A 1 76 ? 17.419 -4.454 -27.860 1.00 93.75 76 ALA A CA 1
ATOM 595 C C . ALA A 1 76 ? 18.474 -3.734 -28.700 1.00 93.75 76 ALA A C 1
ATOM 597 O O . ALA A 1 76 ? 19.546 -3.389 -28.208 1.00 93.75 76 ALA A O 1
ATOM 598 N N . LEU A 1 77 ? 18.154 -3.475 -29.966 1.00 94.06 77 LEU A N 1
ATOM 599 C CA . LEU A 1 77 ? 18.867 -2.526 -30.815 1.00 94.06 77 LEU A CA 1
ATOM 600 C C . LEU A 1 77 ? 17.943 -1.334 -31.054 1.00 94.06 77 LEU A C 1
ATOM 602 O O . LEU A 1 77 ? 16.885 -1.472 -31.672 1.00 94.06 77 LEU A O 1
ATOM 606 N N . ILE A 1 78 ? 18.349 -0.166 -30.566 1.00 94.00 78 ILE A N 1
ATOM 607 C CA . ILE A 1 78 ? 17.568 1.064 -30.686 1.00 94.00 78 ILE A CA 1
ATOM 608 C C . ILE A 1 78 ? 18.287 2.013 -31.639 1.00 94.00 78 ILE A C 1
ATOM 610 O O . ILE A 1 78 ? 19.402 2.454 -31.361 1.00 94.00 78 ILE A O 1
ATOM 614 N N . LEU A 1 79 ? 17.655 2.322 -32.771 1.00 93.25 79 LEU A N 1
ATOM 615 C CA . LEU A 1 79 ? 18.138 3.330 -33.709 1.00 93.25 79 LEU A CA 1
ATOM 616 C C . LEU A 1 79 ? 17.910 4.724 -33.123 1.00 93.25 79 LEU A C 1
ATOM 618 O O . LEU A 1 79 ? 16.779 5.101 -32.812 1.00 93.25 79 LEU A O 1
ATOM 622 N N . VAL A 1 80 ? 18.984 5.499 -33.026 1.00 92.06 80 VAL A N 1
ATOM 623 C CA . VAL A 1 80 ? 18.990 6.852 -32.475 1.00 92.06 80 VAL A CA 1
ATOM 624 C C . VAL A 1 80 ? 19.313 7.842 -33.602 1.00 92.06 80 VAL A C 1
ATOM 626 O O . VAL A 1 80 ? 20.469 7.936 -34.029 1.00 92.06 80 VAL A O 1
ATOM 629 N N . PRO A 1 81 ? 18.306 8.556 -34.140 1.00 87.62 81 PRO A N 1
ATOM 630 C CA . PRO A 1 81 ? 18.487 9.385 -35.331 1.00 87.62 81 PRO A CA 1
ATOM 631 C C . PRO A 1 81 ? 19.130 10.748 -35.045 1.00 87.62 81 PRO A C 1
ATOM 633 O O . PRO A 1 81 ? 19.692 11.343 -35.962 1.00 87.62 81 PRO A O 1
ATOM 636 N N . THR A 1 82 ? 19.061 11.246 -33.805 1.00 86.94 82 THR A N 1
ATOM 637 C CA . THR A 1 82 ? 19.561 12.570 -33.393 1.00 86.94 82 THR A CA 1
ATOM 638 C C . THR A 1 82 ? 20.232 12.512 -32.018 1.00 86.94 82 THR A C 1
ATOM 640 O O . THR A 1 82 ? 20.006 11.579 -31.250 1.00 86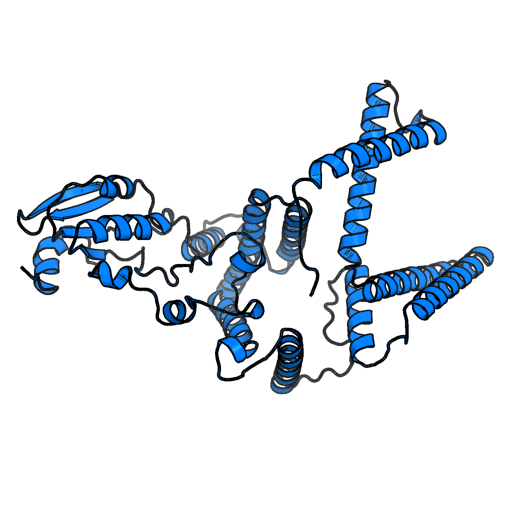.94 82 THR A O 1
ATOM 643 N N . ALA A 1 83 ? 21.056 13.514 -31.694 1.00 83.56 83 ALA A N 1
ATOM 644 C CA . ALA A 1 83 ? 21.684 13.622 -30.375 1.00 83.56 83 ALA A CA 1
ATOM 645 C C . ALA A 1 83 ? 20.653 13.863 -29.254 1.00 83.56 83 ALA A C 1
ATOM 647 O O . ALA A 1 83 ? 20.767 13.265 -28.189 1.00 83.56 83 ALA A O 1
ATOM 648 N N . ASP A 1 84 ? 19.609 14.656 -29.512 1.00 84.94 84 ASP A N 1
ATOM 649 C CA . ASP A 1 84 ? 18.539 14.907 -28.535 1.00 84.94 84 ASP A CA 1
ATOM 650 C C . ASP A 1 84 ? 17.781 13.618 -28.185 1.00 84.94 84 ASP A C 1
ATOM 652 O O . ASP A 1 84 ? 17.589 13.305 -27.011 1.00 84.94 84 ASP A O 1
ATOM 656 N N . ALA A 1 85 ? 17.478 12.788 -29.192 1.00 87.69 85 ALA A N 1
ATOM 657 C CA . ALA A 1 85 ? 16.851 11.487 -28.973 1.00 87.69 85 ALA A CA 1
ATOM 658 C C . ALA A 1 85 ? 17.723 10.552 -28.116 1.00 87.69 85 ALA A C 1
ATOM 660 O O . ALA A 1 85 ? 17.182 9.718 -27.396 1.00 87.69 85 ALA A O 1
ATOM 661 N N . LEU A 1 86 ? 19.058 10.682 -28.158 1.00 89.69 86 LEU A N 1
ATOM 662 C CA . LEU A 1 86 ? 19.953 9.922 -27.278 1.00 89.69 86 LEU A CA 1
ATOM 663 C C . LEU A 1 86 ? 19.790 10.349 -25.817 1.00 89.69 86 LEU A C 1
ATOM 665 O O . LEU A 1 86 ? 19.746 9.492 -24.933 1.00 89.69 86 LEU A O 1
ATOM 669 N N . ALA A 1 87 ? 19.709 11.655 -25.557 1.00 87.31 87 ALA A N 1
ATOM 670 C CA . ALA A 1 87 ? 19.558 12.188 -24.208 1.00 87.31 87 ALA A CA 1
ATOM 671 C C . ALA A 1 87 ? 18.214 11.772 -23.590 1.00 87.31 87 ALA A C 1
ATOM 673 O O . ALA A 1 87 ? 18.184 11.282 -22.459 1.00 87.31 87 ALA A O 1
ATOM 674 N N . ASP A 1 88 ? 17.122 11.890 -24.346 1.00 87.94 88 ASP A N 1
ATOM 675 C CA . ASP A 1 88 ? 15.786 11.498 -23.883 1.00 87.94 88 ASP A CA 1
ATOM 676 C C . ASP A 1 88 ? 15.655 9.985 -23.709 1.00 87.94 88 ASP A C 1
ATOM 678 O O . ASP A 1 88 ? 15.178 9.522 -22.671 1.00 87.94 88 ASP A O 1
ATOM 682 N N . LEU A 1 89 ? 16.183 9.197 -24.653 1.00 91.44 89 LEU A N 1
ATOM 683 C CA . LEU A 1 89 ? 16.259 7.744 -24.509 1.00 91.44 89 LEU A CA 1
ATOM 684 C C . LEU A 1 89 ? 17.072 7.347 -23.271 1.00 91.44 89 LEU A C 1
ATOM 686 O O . LEU A 1 89 ? 16.701 6.413 -22.568 1.00 91.44 89 LEU A O 1
ATOM 690 N N . THR A 1 90 ? 18.163 8.055 -22.972 1.00 92.50 90 THR A N 1
ATOM 691 C CA . THR A 1 90 ? 18.967 7.783 -21.772 1.00 92.50 90 THR A CA 1
ATOM 692 C C . THR A 1 90 ? 18.148 8.003 -20.502 1.00 92.50 90 THR A C 1
ATOM 694 O O . THR A 1 90 ? 18.164 7.147 -19.620 1.00 92.50 90 THR A O 1
ATOM 697 N N . ARG A 1 91 ? 17.389 9.106 -20.416 1.00 89.88 91 ARG A N 1
ATOM 698 C CA . ARG A 1 91 ? 16.491 9.377 -19.279 1.00 89.88 91 ARG A CA 1
ATOM 699 C C . ARG A 1 91 ? 15.431 8.289 -19.135 1.00 89.88 91 ARG A C 1
ATOM 701 O O . ARG A 1 91 ? 15.251 7.780 -18.035 1.00 89.88 91 ARG A O 1
ATOM 708 N N . LEU A 1 92 ? 14.797 7.899 -20.242 1.00 90.06 92 LEU A N 1
ATOM 709 C CA . LEU A 1 92 ? 13.810 6.821 -20.281 1.00 90.06 92 LEU A CA 1
ATOM 710 C C . LEU A 1 92 ? 14.401 5.499 -19.770 1.00 90.06 92 LEU A C 1
ATOM 712 O O . LEU A 1 92 ? 13.822 4.856 -18.900 1.00 90.06 92 LEU A O 1
ATOM 716 N N . LEU A 1 93 ? 15.574 5.099 -20.267 1.00 91.38 93 LEU A N 1
ATOM 717 C CA . LEU A 1 93 ? 16.226 3.855 -19.854 1.00 91.38 93 LEU A CA 1
ATOM 718 C C . LEU A 1 93 ? 16.652 3.885 -18.380 1.00 91.38 93 LEU A C 1
ATOM 720 O O . LEU A 1 93 ? 16.537 2.866 -17.706 1.00 91.38 93 LEU A O 1
ATOM 724 N N . LEU A 1 94 ? 17.090 5.033 -17.854 1.00 91.12 94 LEU A N 1
ATOM 725 C CA . LEU A 1 94 ? 17.463 5.189 -16.440 1.00 91.12 94 LEU A CA 1
ATOM 726 C C . LEU A 1 94 ? 16.284 5.027 -15.468 1.00 91.12 94 LEU A C 1
ATOM 728 O O . LEU A 1 94 ? 16.521 4.800 -14.284 1.00 91.12 94 LEU A O 1
ATOM 732 N N . LEU A 1 95 ? 15.033 5.078 -15.944 1.00 87.75 95 LEU A N 1
ATOM 733 C CA . LEU A 1 95 ? 13.864 4.726 -15.125 1.00 87.75 95 LEU A CA 1
ATOM 734 C C . LEU A 1 95 ? 13.847 3.240 -14.736 1.00 87.75 95 LEU A C 1
ATOM 736 O O . LEU A 1 95 ? 13.155 2.864 -13.791 1.00 87.75 95 LEU A O 1
ATOM 740 N N . ARG A 1 96 ? 14.583 2.386 -15.461 1.00 88.62 96 ARG A N 1
ATOM 741 C CA . ARG A 1 96 ? 14.549 0.929 -15.281 1.00 88.62 96 ARG A CA 1
ATOM 742 C C . ARG A 1 96 ? 15.925 0.286 -15.130 1.00 88.62 96 ARG A C 1
ATOM 744 O O . ARG A 1 96 ? 16.112 -0.579 -14.280 1.00 88.62 96 ARG A O 1
ATOM 751 N N . TYR A 1 97 ? 16.892 0.711 -15.933 1.00 90.31 97 TYR A N 1
ATOM 752 C CA . TYR A 1 97 ? 18.255 0.192 -15.933 1.00 90.31 97 TYR A CA 1
ATOM 753 C C . TYR A 1 97 ? 19.143 0.970 -14.961 1.00 90.31 97 TYR A C 1
ATOM 755 O O . TYR A 1 97 ? 19.011 2.181 -14.790 1.00 90.31 97 TYR A O 1
ATOM 763 N N . SER A 1 98 ? 20.113 0.278 -14.360 1.00 90.44 98 SER A N 1
ATOM 764 C CA . SER A 1 98 ? 21.087 0.923 -13.479 1.00 90.44 98 SER A CA 1
ATOM 765 C C . SER A 1 98 ? 21.925 1.972 -14.232 1.00 90.44 98 SER A C 1
ATOM 767 O O . SER A 1 98 ? 22.339 1.713 -15.365 1.00 90.44 98 SER A O 1
ATOM 769 N N . PRO A 1 99 ? 22.303 3.095 -13.590 1.00 92.94 99 PRO A N 1
ATOM 770 C CA . PRO A 1 99 ? 23.278 4.047 -14.130 1.00 92.94 99 PRO A CA 1
ATOM 771 C C . PRO A 1 99 ? 24.585 3.406 -14.620 1.00 92.94 99 PRO A C 1
ATOM 773 O O . PRO A 1 99 ? 25.219 3.910 -15.547 1.00 92.94 99 PRO A O 1
ATOM 776 N N . SER A 1 100 ? 24.991 2.289 -14.007 1.00 93.00 100 SER A N 1
ATOM 777 C CA . SER A 1 100 ? 26.204 1.546 -14.352 1.00 93.00 100 SER A CA 1
ATOM 778 C C . SER A 1 100 ? 26.007 0.478 -15.432 1.00 93.00 100 SER A C 1
ATOM 780 O O . SER A 1 100 ? 27.006 -0.128 -15.828 1.00 93.00 100 SER A O 1
ATOM 782 N N . HIS A 1 101 ? 24.774 0.252 -15.912 1.00 93.00 101 HIS A N 1
ATOM 783 C CA . HIS A 1 101 ? 24.471 -0.730 -16.958 1.00 93.00 101 HIS A CA 1
ATOM 784 C C . HIS A 1 101 ? 25.287 -0.425 -18.209 1.00 93.00 101 HIS A C 1
ATOM 786 O O . HIS A 1 101 ? 25.348 0.725 -18.650 1.00 93.00 101 HIS A O 1
ATOM 792 N N . ILE A 1 102 ? 25.940 -1.447 -18.761 1.00 93.44 102 ILE A N 1
ATOM 793 C CA . ILE A 1 102 ? 26.800 -1.283 -19.930 1.00 93.44 102 ILE A CA 1
ATOM 794 C C . ILE A 1 102 ? 25.980 -1.488 -21.196 1.00 93.44 102 ILE A C 1
ATOM 796 O O . ILE A 1 102 ? 25.354 -2.525 -21.391 1.00 93.44 102 ILE A O 1
ATOM 800 N N . VAL A 1 103 ? 26.043 -0.498 -22.075 1.00 94.50 103 VAL A N 1
ATOM 801 C CA . VAL A 1 103 ? 25.424 -0.494 -23.401 1.00 94.50 103 VAL A CA 1
ATOM 802 C C . VAL A 1 103 ? 26.508 -0.348 -24.462 1.00 94.50 103 VAL A C 1
ATOM 804 O O . VAL A 1 103 ? 27.543 0.280 -24.220 1.00 94.50 103 VAL A O 1
ATOM 807 N N . GLN A 1 104 ? 26.287 -0.924 -25.642 1.00 94.75 104 GLN A N 1
ATOM 808 C CA . GLN A 1 104 ? 27.187 -0.732 -26.778 1.00 94.75 104 GLN A CA 1
ATOM 809 C C . GLN A 1 104 ? 26.657 0.405 -27.642 1.00 94.75 104 GLN A C 1
ATOM 811 O O . GLN A 1 104 ? 25.571 0.309 -28.213 1.00 94.75 104 GLN A O 1
ATOM 816 N N . LEU A 1 105 ? 27.432 1.478 -27.749 1.00 94.00 105 LEU A N 1
ATOM 817 C CA . LEU A 1 105 ? 27.157 2.559 -28.679 1.00 94.00 105 LEU A CA 1
ATOM 818 C C . LEU A 1 105 ? 27.825 2.246 -30.016 1.00 94.00 105 LEU A C 1
ATOM 820 O O . LEU A 1 105 ? 29.052 2.137 -30.081 1.00 94.00 105 LEU A O 1
ATOM 824 N N . VAL A 1 106 ? 27.021 2.123 -31.067 1.00 92.75 106 VAL A N 1
ATOM 825 C CA . VAL A 1 106 ? 27.472 1.818 -32.425 1.00 92.75 106 VAL A CA 1
ATOM 826 C C . VAL A 1 106 ? 27.300 3.044 -33.315 1.00 92.75 106 VAL A C 1
ATOM 828 O O . VAL A 1 106 ? 26.183 3.489 -33.579 1.00 92.75 106 VAL A O 1
ATOM 831 N N . GLU A 1 107 ? 28.410 3.579 -33.807 1.00 90.06 107 GLU A N 1
ATOM 832 C CA . GLU A 1 107 ? 28.429 4.650 -34.801 1.00 90.06 107 GLU A CA 1
ATOM 833 C C . GLU A 1 107 ? 28.308 4.058 -36.208 1.00 90.06 107 GLU A C 1
ATOM 835 O O . GLU A 1 107 ? 29.253 3.468 -36.723 1.00 90.06 107 GLU A O 1
ATOM 840 N N . LEU A 1 108 ? 27.151 4.215 -36.861 1.00 84.38 108 LEU A N 1
ATOM 841 C CA . LEU A 1 108 ? 26.863 3.535 -38.136 1.00 84.38 108 LEU A CA 1
ATOM 842 C C . LEU A 1 108 ? 27.700 4.033 -39.328 1.00 84.38 108 LEU A C 1
ATOM 844 O O . LEU A 1 108 ? 27.775 3.370 -40.364 1.00 84.38 108 LEU A O 1
ATOM 848 N N . THR A 1 109 ? 28.286 5.224 -39.219 1.00 82.00 109 THR A N 1
ATOM 849 C CA . THR A 1 109 ? 29.120 5.829 -40.269 1.00 82.00 109 THR A CA 1
ATOM 850 C C . THR A 1 109 ? 30.559 5.329 -40.229 1.00 82.00 109 THR A C 1
ATOM 852 O O . THR A 1 109 ? 31.182 5.196 -41.279 1.00 82.00 109 THR A O 1
ATOM 855 N N . THR A 1 110 ? 31.081 5.053 -39.033 1.00 83.94 110 THR A N 1
ATOM 856 C CA . THR A 1 110 ? 32.458 4.596 -38.797 1.00 83.94 110 THR A CA 1
ATOM 857 C C . THR A 1 110 ? 32.533 3.105 -38.464 1.00 83.94 110 THR A C 1
ATOM 859 O O . THR A 1 110 ? 33.632 2.569 -38.354 1.00 83.94 110 THR A O 1
ATOM 862 N N . ASP A 1 111 ? 31.378 2.456 -38.271 1.00 82.38 111 ASP A N 1
ATOM 863 C CA . ASP A 1 111 ? 31.216 1.123 -37.677 1.00 82.38 111 ASP A CA 1
ATOM 864 C C . ASP A 1 111 ? 31.982 0.974 -36.342 1.00 82.38 111 ASP A C 1
ATOM 866 O O . ASP A 1 111 ? 32.368 -0.122 -35.929 1.00 82.38 111 ASP A O 1
ATOM 870 N N . ARG A 1 112 ? 32.203 2.092 -35.631 1.00 88.88 112 ARG A N 1
ATOM 871 C CA . ARG A 1 112 ? 32.881 2.102 -34.334 1.00 88.88 112 ARG A CA 1
ATOM 872 C C . ARG A 1 112 ? 31.911 1.668 -33.243 1.00 88.88 112 ARG A C 1
ATOM 874 O O . ARG A 1 112 ? 30.867 2.287 -33.054 1.00 88.88 112 ARG A O 1
ATOM 881 N N . VAL A 1 113 ? 32.300 0.653 -32.479 1.00 92.06 113 VAL A N 1
ATOM 882 C CA . VAL A 1 113 ? 31.559 0.173 -31.306 1.00 92.06 113 VAL A CA 1
ATOM 883 C C . VAL A 1 113 ? 32.299 0.593 -30.045 1.00 92.06 113 VAL A C 1
ATOM 885 O O . VAL A 1 113 ? 33.495 0.333 -29.907 1.00 92.06 113 VAL A O 1
ATOM 888 N N . THR A 1 114 ? 31.600 1.247 -29.119 1.00 92.94 114 THR A N 1
ATOM 889 C CA . THR A 1 114 ? 32.174 1.646 -27.830 1.00 92.94 114 THR A CA 1
ATOM 890 C C . THR A 1 114 ? 31.256 1.254 -26.674 1.00 92.94 114 THR A C 1
ATOM 892 O O . THR A 1 114 ? 30.088 1.648 -26.672 1.00 92.94 114 THR A O 1
ATOM 895 N N . PRO A 1 115 ? 31.757 0.521 -25.664 1.00 94.88 115 PRO A N 1
ATOM 896 C CA . PRO A 1 115 ? 30.992 0.280 -24.453 1.00 94.88 115 PRO A CA 1
ATOM 897 C C . PRO A 1 115 ? 30.902 1.572 -23.639 1.00 94.88 115 PRO A C 1
ATOM 899 O O . PRO A 1 115 ? 31.894 2.289 -23.462 1.00 94.88 115 PRO A O 1
ATOM 902 N N . LYS A 1 116 ? 29.713 1.866 -23.122 1.00 95.38 116 LYS A N 1
ATOM 903 C CA . LYS A 1 116 ? 29.443 3.021 -22.261 1.00 95.38 116 LYS A CA 1
ATOM 904 C C . LYS A 1 116 ? 28.575 2.600 -21.088 1.00 95.38 116 LYS A C 1
ATOM 906 O O . LYS A 1 116 ? 27.754 1.698 -21.225 1.00 95.38 116 LYS A O 1
ATOM 911 N N . ARG A 1 117 ? 28.743 3.259 -19.940 1.00 95.75 117 ARG A N 1
ATOM 912 C CA . ARG A 1 117 ? 27.721 3.202 -18.891 1.00 95.75 117 ARG A CA 1
ATOM 913 C C . ARG A 1 117 ? 26.521 4.005 -19.363 1.00 95.75 117 ARG A C 1
ATOM 915 O O . ARG A 1 117 ? 26.697 5.035 -20.015 1.00 95.75 117 ARG A O 1
ATOM 922 N N . LEU A 1 118 ? 25.325 3.565 -18.999 1.00 94.62 118 LEU A N 1
ATOM 923 C CA . LEU A 1 118 ? 24.095 4.246 -19.378 1.00 94.62 118 LEU A CA 1
ATOM 924 C C . LEU A 1 118 ? 24.097 5.720 -18.942 1.00 94.62 118 LEU A C 1
ATOM 926 O O . LEU A 1 118 ? 23.776 6.593 -19.742 1.00 94.62 118 LEU A O 1
ATOM 930 N N . ALA A 1 119 ? 24.549 6.014 -17.720 1.00 94.44 119 ALA A N 1
ATOM 931 C CA . ALA A 1 119 ? 24.626 7.388 -17.221 1.00 94.44 119 ALA A CA 1
ATOM 932 C C . ALA A 1 119 ? 25.624 8.281 -17.977 1.00 94.44 119 ALA A C 1
ATOM 934 O O . ALA A 1 119 ? 25.470 9.498 -17.967 1.00 94.44 119 ALA A O 1
ATOM 935 N N . ASP A 1 120 ? 26.613 7.703 -18.663 1.00 94.88 120 ASP A N 1
ATOM 936 C CA . ASP A 1 120 ? 27.620 8.467 -19.405 1.00 94.88 120 ASP A CA 1
ATOM 937 C C . ASP A 1 120 ? 27.124 8.876 -20.803 1.00 94.88 120 ASP A C 1
ATOM 939 O O . ASP A 1 120 ? 27.761 9.700 -21.463 1.00 94.88 120 ASP A O 1
ATOM 943 N N . LEU A 1 121 ? 25.996 8.322 -21.276 1.00 92.12 121 LEU A N 1
ATOM 944 C CA . LEU A 1 121 ? 25.466 8.607 -22.614 1.00 92.12 121 LEU A CA 1
ATOM 945 C C . LEU A 1 121 ? 25.070 10.073 -22.801 1.00 92.12 121 LEU A C 1
ATOM 947 O O . LEU A 1 121 ? 25.224 10.602 -23.898 1.00 92.12 121 LEU A O 1
ATOM 951 N N . VAL A 1 122 ? 24.635 10.755 -21.738 1.00 86.50 122 VAL A N 1
ATOM 952 C CA . VAL A 1 122 ? 24.271 12.183 -21.797 1.00 86.50 122 VAL A CA 1
ATOM 953 C C . VAL A 1 122 ? 25.452 13.090 -22.162 1.00 86.50 122 VAL A C 1
ATOM 955 O O . VAL A 1 122 ? 25.246 14.196 -22.648 1.00 86.50 122 VAL A O 1
ATOM 958 N N . ALA A 1 123 ? 26.689 12.631 -21.940 1.00 86.50 123 ALA A N 1
ATOM 959 C CA . ALA A 1 123 ? 27.913 13.369 -22.251 1.00 86.50 123 ALA A CA 1
ATOM 960 C C . ALA A 1 123 ? 28.540 12.961 -23.598 1.00 86.50 123 ALA A C 1
ATOM 962 O O . ALA A 1 123 ? 29.595 13.475 -23.979 1.00 86.50 123 ALA A O 1
ATOM 963 N N . VAL A 1 124 ? 27.937 12.012 -24.319 1.00 87.25 124 VAL A N 1
ATOM 964 C CA . VAL A 1 124 ? 28.479 11.504 -25.581 1.00 87.25 124 VAL A CA 1
ATOM 965 C C . VAL A 1 124 ? 28.315 12.541 -26.691 1.00 87.25 124 VAL A C 1
ATOM 967 O O . VAL A 1 124 ? 27.210 12.906 -27.075 1.00 87.25 124 VAL A O 1
ATOM 970 N N . GLN A 1 125 ? 29.441 12.950 -27.275 1.00 81.25 125 GLN A N 1
ATOM 971 C CA . GLN A 1 125 ? 29.502 13.805 -28.462 1.00 81.25 125 GLN A CA 1
ATOM 972 C C . GLN A 1 125 ? 29.759 12.948 -29.708 1.00 81.25 125 GLN A C 1
ATOM 974 O O . GLN A 1 125 ? 30.851 12.964 -30.275 1.00 81.25 125 GLN A O 1
ATOM 979 N N . ALA A 1 126 ? 28.775 12.138 -30.100 1.00 75.94 126 ALA A N 1
ATOM 980 C CA . ALA A 1 126 ? 28.850 11.302 -31.297 1.00 75.94 126 ALA A CA 1
ATOM 981 C C . ALA A 1 126 ? 27.881 11.812 -32.370 1.00 75.94 126 ALA A C 1
ATOM 983 O O . ALA A 1 126 ? 26.754 12.208 -32.071 1.00 75.94 126 ALA A O 1
ATOM 984 N N . ALA A 1 127 ? 28.322 11.809 -33.629 1.00 79.75 127 ALA A N 1
ATOM 985 C CA . ALA A 1 127 ? 27.484 12.222 -34.747 1.00 79.75 127 ALA A CA 1
ATOM 986 C C . ALA A 1 127 ? 26.444 11.132 -35.051 1.00 79.75 127 ALA A C 1
ATOM 988 O O . ALA A 1 127 ? 26.797 10.004 -35.391 1.00 79.75 127 ALA A O 1
ATOM 989 N N . ALA A 1 128 ? 25.164 11.482 -34.938 1.00 79.19 128 ALA A N 1
ATOM 990 C CA . ALA A 1 128 ? 24.058 10.624 -35.344 1.00 79.19 128 ALA A CA 1
ATOM 991 C C . ALA A 1 128 ? 24.051 10.381 -36.873 1.00 79.19 128 ALA A C 1
ATOM 993 O O . ALA A 1 128 ? 24.559 11.220 -37.625 1.00 79.19 128 ALA A O 1
ATOM 994 N N . PRO A 1 129 ? 23.474 9.267 -37.369 1.00 86.88 129 PRO A N 1
ATOM 995 C CA . PRO A 1 129 ? 22.721 8.240 -36.640 1.00 86.88 129 PRO A CA 1
ATOM 996 C C . PRO A 1 129 ? 23.603 7.210 -35.912 1.00 86.88 129 PRO A C 1
ATOM 998 O O . PRO A 1 129 ? 24.646 6.788 -36.414 1.00 86.88 129 PRO A O 1
ATOM 1001 N N . LEU A 1 130 ? 23.130 6.772 -34.744 1.00 91.75 130 LEU A N 1
ATOM 1002 C CA . LEU A 1 130 ? 23.779 5.787 -33.869 1.00 91.75 130 LEU A CA 1
ATOM 1003 C C . LEU A 1 130 ? 22.822 4.619 -33.612 1.00 91.75 130 LEU A C 1
ATOM 1005 O O . LEU A 1 130 ? 21.608 4.761 -33.756 1.00 91.75 130 LEU A O 1
ATOM 1009 N N . VAL A 1 131 ? 23.350 3.477 -33.181 1.00 93.62 131 VAL A N 1
ATOM 1010 C CA . VAL A 1 131 ? 22.550 2.388 -32.607 1.00 93.62 131 VAL A CA 1
ATOM 1011 C C . VAL A 1 131 ? 23.007 2.136 -31.183 1.00 93.62 131 VAL A C 1
ATOM 1013 O O . VAL A 1 131 ? 24.203 2.005 -30.924 1.00 93.62 131 VAL A O 1
ATOM 1016 N N . LEU A 1 132 ? 22.049 2.049 -30.267 1.00 94.69 132 LEU A N 1
ATOM 1017 C CA . LEU A 1 132 ? 22.289 1.584 -28.912 1.00 94.69 132 LEU A CA 1
ATOM 1018 C C . LEU A 1 132 ? 21.955 0.094 -28.838 1.00 94.69 132 LEU A C 1
ATOM 1020 O O . LEU A 1 132 ? 20.793 -0.280 -28.996 1.00 94.69 132 LEU A O 1
ATOM 1024 N N . ALA A 1 133 ? 22.963 -0.750 -28.621 1.00 94.12 133 ALA A N 1
ATOM 1025 C CA . ALA A 1 133 ? 22.756 -2.161 -28.323 1.00 94.12 133 ALA A CA 1
ATOM 1026 C C . ALA A 1 133 ? 22.697 -2.357 -26.806 1.00 94.12 133 ALA A C 1
ATOM 1028 O O . ALA A 1 133 ? 23.675 -2.122 -26.090 1.00 94.12 133 ALA A O 1
ATOM 1029 N N . ILE A 1 134 ? 21.530 -2.771 -26.330 1.00 93.31 134 ILE A N 1
ATOM 1030 C CA . ILE A 1 134 ? 21.223 -2.972 -24.920 1.00 93.31 134 ILE A CA 1
ATOM 1031 C C . ILE A 1 134 ? 21.199 -4.470 -24.659 1.00 93.31 134 ILE A C 1
ATOM 1033 O O . ILE A 1 134 ? 20.450 -5.220 -25.291 1.00 93.31 134 ILE A O 1
ATOM 1037 N N . THR A 1 135 ? 22.032 -4.904 -23.722 1.00 91.00 135 THR A N 1
ATOM 1038 C CA . THR A 1 135 ? 22.025 -6.281 -23.242 1.00 91.00 135 THR A CA 1
ATOM 1039 C C . THR A 1 135 ? 20.802 -6.538 -22.358 1.00 91.00 135 THR A C 1
ATOM 1041 O O . THR A 1 135 ? 20.357 -5.623 -21.656 1.00 91.00 135 THR A O 1
ATOM 1044 N N . PRO A 1 136 ? 20.266 -7.773 -22.365 1.00 89.94 136 PRO A N 1
ATOM 1045 C CA . PRO A 1 136 ? 19.219 -8.174 -21.436 1.00 89.94 136 PRO A CA 1
ATOM 1046 C C . PRO A 1 136 ? 19.602 -7.870 -19.987 1.00 89.94 136 PRO A C 1
ATOM 1048 O O . PRO A 1 136 ? 20.730 -8.130 -19.561 1.00 89.94 136 PRO A O 1
ATOM 1051 N N . LEU A 1 137 ? 18.648 -7.351 -19.225 1.00 89.25 137 LEU A N 1
ATOM 1052 C CA . LEU A 1 137 ? 18.758 -7.187 -17.789 1.00 89.25 137 LEU A CA 1
ATOM 1053 C C . LEU A 1 137 ? 18.327 -8.493 -17.119 1.00 89.25 137 LEU A C 1
ATOM 1055 O O . LEU A 1 137 ? 17.221 -8.986 -17.349 1.00 89.25 137 LEU A O 1
ATOM 1059 N N . ALA A 1 138 ? 19.202 -9.067 -16.295 1.00 88.00 138 ALA A N 1
ATOM 1060 C CA . ALA A 1 138 ? 18.824 -10.209 -15.477 1.00 88.00 138 ALA A CA 1
ATOM 1061 C C . ALA A 1 138 ? 17.748 -9.789 -14.466 1.00 88.00 138 ALA A C 1
ATOM 1063 O O . ALA A 1 138 ? 17.787 -8.681 -13.931 1.00 88.00 138 ALA A O 1
ATOM 1064 N N . LEU A 1 139 ? 16.826 -10.699 -14.138 1.00 86.81 139 LEU A N 1
ATOM 1065 C CA . LEU A 1 139 ? 15.771 -10.449 -13.145 1.00 86.81 139 LEU A CA 1
ATOM 1066 C C . LEU A 1 139 ? 16.319 -9.945 -11.802 1.00 86.81 139 LEU A C 1
ATOM 1068 O O . LEU A 1 139 ? 15.696 -9.107 -11.162 1.00 86.81 139 LEU A O 1
ATOM 1072 N N . SER A 1 140 ? 17.499 -10.410 -11.385 1.00 86.81 140 SER A N 1
ATOM 1073 C CA 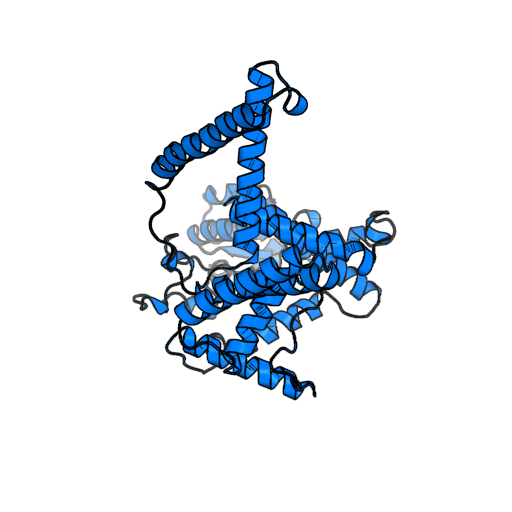. SER A 1 140 ? 18.169 -9.947 -10.163 1.00 86.81 140 SER A CA 1
ATOM 1074 C C . SER A 1 140 ? 18.510 -8.455 -10.183 1.00 86.81 140 SER A C 1
ATOM 1076 O O . SER A 1 140 ? 18.459 -7.802 -9.135 1.00 86.81 140 SER A O 1
ATOM 1078 N N . ASP A 1 141 ? 18.830 -7.929 -11.364 1.00 86.88 141 ASP A N 1
ATOM 1079 C CA . ASP A 1 141 ? 19.294 -6.561 -11.591 1.00 86.88 141 ASP A CA 1
ATOM 1080 C C . ASP A 1 141 ? 18.162 -5.613 -12.019 1.00 86.88 141 ASP A C 1
ATOM 1082 O O . ASP A 1 141 ? 18.338 -4.395 -11.970 1.00 86.88 141 ASP A O 1
ATOM 1086 N N . ASP A 1 142 ? 16.978 -6.147 -12.349 1.00 86.88 142 ASP A N 1
ATOM 1087 C CA . ASP A 1 142 ? 15.774 -5.382 -12.692 1.00 86.88 142 ASP A CA 1
ATOM 1088 C C . ASP A 1 142 ? 15.049 -4.827 -11.450 1.00 86.88 142 ASP A C 1
ATOM 1090 O O . ASP A 1 142 ? 13.935 -5.225 -11.098 1.00 86.88 142 ASP A O 1
ATOM 1094 N N . ARG A 1 143 ? 15.736 -3.947 -10.710 1.00 80.44 143 ARG A N 1
ATOM 1095 C CA . ARG A 1 143 ? 15.392 -3.553 -9.329 1.00 80.44 143 ARG A CA 1
ATOM 1096 C C . ARG A 1 143 ? 14.014 -2.917 -9.157 1.00 80.44 143 ARG A C 1
ATOM 1098 O O . ARG A 1 143 ? 13.405 -3.141 -8.118 1.00 80.44 143 ARG A O 1
ATOM 1105 N N . GLY A 1 144 ? 13.541 -2.159 -10.144 1.00 79.56 144 GLY A N 1
ATOM 1106 C CA . GLY A 1 144 ? 12.254 -1.453 -10.102 1.00 79.56 144 GLY A CA 1
ATOM 1107 C C . GLY A 1 144 ? 11.080 -2.261 -10.656 1.00 79.56 144 GLY A C 1
ATOM 1108 O O . GLY A 1 144 ? 10.063 -1.678 -11.023 1.00 79.56 144 GLY A O 1
ATOM 1109 N N . SER A 1 145 ? 11.237 -3.578 -10.814 1.00 86.31 145 SER A N 1
ATOM 1110 C CA . SER A 1 145 ? 10.250 -4.423 -11.478 1.00 86.31 145 SER A CA 1
ATOM 1111 C C . SER A 1 145 ? 9.363 -5.214 -10.544 1.00 86.31 145 SER A C 1
ATOM 1113 O O . SER A 1 145 ? 9.815 -5.822 -9.571 1.00 86.31 145 SER A O 1
ATOM 1115 N N . PHE A 1 146 ? 8.092 -5.274 -10.923 1.00 88.12 146 PHE A N 1
ATOM 1116 C CA . PHE A 1 146 ? 7.141 -6.188 -10.323 1.00 88.12 146 PHE A CA 1
ATOM 1117 C C . PHE A 1 146 ? 7.551 -7.647 -10.575 1.00 88.12 146 PHE A C 1
ATOM 1119 O O . PHE A 1 146 ? 7.489 -8.484 -9.675 1.00 88.12 146 PHE A O 1
ATOM 1126 N N . GLU A 1 147 ? 8.062 -7.940 -11.773 1.00 88.12 147 GLU A N 1
ATOM 1127 C CA . GLU A 1 147 ? 8.534 -9.266 -12.171 1.00 88.12 147 GLU A CA 1
ATOM 1128 C C . GLU A 1 147 ? 9.682 -9.764 -11.285 1.00 88.12 147 GLU A C 1
ATOM 1130 O O . GLU A 1 147 ? 9.698 -10.936 -10.906 1.00 88.12 147 GLU A O 1
ATOM 1135 N N . ARG A 1 148 ? 10.623 -8.890 -10.901 1.00 91.75 148 ARG A N 1
ATOM 1136 C CA . ARG A 1 148 ? 11.692 -9.236 -9.955 1.00 91.75 148 ARG A CA 1
ATOM 1137 C C . ARG A 1 148 ? 11.131 -9.584 -8.591 1.00 91.75 148 ARG A C 1
ATOM 1139 O O . ARG A 1 148 ? 11.574 -10.576 -8.021 1.00 91.75 148 ARG A O 1
ATOM 1146 N N . LEU A 1 149 ? 10.189 -8.805 -8.058 1.00 94.25 149 LEU A N 1
ATOM 1147 C CA . LEU A 1 149 ? 9.595 -9.104 -6.753 1.00 94.25 149 LEU A CA 1
ATOM 1148 C C . LEU A 1 149 ? 8.870 -10.458 -6.776 1.00 94.25 149 LEU A C 1
ATOM 1150 O O . LEU A 1 149 ? 9.118 -11.305 -5.917 1.00 94.25 149 LEU A O 1
ATOM 1154 N N . ALA A 1 150 ? 8.057 -10.702 -7.807 1.00 94.38 150 ALA A N 1
ATOM 1155 C CA . ALA A 1 150 ? 7.397 -11.989 -8.009 1.00 94.38 150 ALA A CA 1
ATOM 1156 C C . ALA A 1 150 ? 8.406 -13.145 -8.122 1.00 94.38 150 ALA A C 1
ATOM 1158 O O . ALA A 1 150 ? 8.218 -14.195 -7.507 1.00 94.38 150 ALA A O 1
ATOM 1159 N N . TRP A 1 151 ? 9.513 -12.943 -8.844 1.00 95.19 151 TRP A N 1
ATOM 1160 C CA . TRP A 1 151 ? 10.593 -13.924 -8.949 1.00 95.19 151 TRP A CA 1
ATOM 1161 C C . TRP A 1 151 ? 11.293 -14.189 -7.608 1.00 95.19 151 TRP A C 1
ATOM 1163 O O . TRP A 1 151 ? 11.543 -15.351 -7.279 1.00 95.19 151 TRP A O 1
ATOM 1173 N N . VAL A 1 152 ? 11.584 -13.148 -6.817 1.00 96.75 152 VAL A N 1
ATOM 1174 C CA . VAL A 1 152 ? 12.176 -13.290 -5.475 1.00 96.75 152 VAL A CA 1
ATOM 1175 C C . VAL A 1 152 ? 11.272 -14.156 -4.603 1.00 96.75 152 VAL A C 1
ATOM 1177 O O . VAL A 1 152 ? 11.740 -15.143 -4.036 1.00 96.75 152 VAL A O 1
ATOM 1180 N N . ILE A 1 153 ? 9.975 -13.847 -4.553 1.00 97.50 153 ILE A N 1
ATOM 1181 C CA . ILE A 1 153 ? 9.009 -14.602 -3.747 1.00 97.50 153 ILE A CA 1
ATOM 1182 C C . ILE A 1 153 ? 8.901 -16.045 -4.247 1.00 97.50 153 ILE A C 1
ATOM 1184 O O . ILE A 1 153 ? 9.064 -16.977 -3.461 1.00 97.50 153 ILE A O 1
ATOM 1188 N N . ALA A 1 154 ? 8.766 -16.271 -5.555 1.00 97.12 154 ALA A N 1
ATOM 1189 C CA . ALA A 1 154 ? 8.775 -17.624 -6.110 1.00 97.12 154 ALA A CA 1
ATOM 1190 C C . ALA A 1 154 ? 10.045 -18.404 -5.714 1.00 97.12 154 ALA A C 1
ATOM 1192 O O . ALA A 1 154 ? 9.973 -19.576 -5.338 1.00 97.12 154 ALA A O 1
ATOM 1193 N N . ARG A 1 155 ? 11.221 -17.757 -5.721 1.00 97.56 155 ARG A N 1
ATOM 1194 C CA . ARG A 1 155 ? 12.486 -18.383 -5.309 1.00 97.56 155 ARG A CA 1
ATOM 1195 C C . ARG A 1 155 ? 12.519 -18.731 -3.819 1.00 97.56 155 ARG A C 1
ATOM 1197 O O . ARG A 1 155 ? 13.109 -19.767 -3.484 1.00 97.56 155 ARG A O 1
ATOM 1204 N N . LEU A 1 156 ? 11.912 -17.916 -2.951 1.00 98.25 156 LEU A N 1
ATOM 1205 C CA . LEU A 1 156 ? 11.789 -18.182 -1.511 1.00 98.25 156 LEU A CA 1
ATOM 1206 C C . LEU A 1 156 ? 10.930 -19.424 -1.243 1.00 98.25 156 LEU A C 1
ATOM 1208 O O . LEU A 1 156 ? 11.342 -20.288 -0.466 1.00 98.25 156 LEU A O 1
ATOM 1212 N N . TYR A 1 157 ? 9.802 -19.556 -1.944 1.00 97.69 157 TYR A N 1
ATOM 1213 C CA . TYR A 1 157 ? 8.868 -20.676 -1.788 1.00 97.69 157 TYR A CA 1
ATOM 1214 C C . TYR A 1 157 ? 9.285 -21.945 -2.560 1.00 97.69 157 TYR A C 1
ATOM 1216 O O . TYR A 1 157 ? 8.776 -23.033 -2.287 1.00 97.69 157 TYR A O 1
ATOM 1224 N N . ALA A 1 158 ? 10.233 -21.855 -3.496 1.00 97.25 158 ALA A N 1
ATOM 1225 C CA . ALA A 1 158 ? 10.724 -22.997 -4.271 1.00 97.25 158 ALA A CA 1
ATOM 1226 C C . ALA A 1 158 ? 11.531 -24.021 -3.432 1.00 97.25 158 ALA A C 1
ATOM 1228 O O . ALA A 1 158 ? 12.098 -23.685 -2.379 1.00 97.25 158 ALA A O 1
ATOM 1229 N N . PRO A 1 159 ? 11.687 -25.277 -3.909 1.00 96.69 159 PRO A N 1
ATOM 1230 C CA . PRO A 1 159 ? 12.633 -26.234 -3.332 1.00 96.69 159 PRO A CA 1
ATOM 1231 C C . PRO A 1 159 ? 14.038 -25.629 -3.178 1.00 96.69 159 PRO A C 1
ATOM 1233 O O . PRO A 1 159 ? 14.555 -24.968 -4.076 1.00 96.69 159 PRO A O 1
ATOM 1236 N N . GLY A 1 160 ? 14.654 -25.800 -2.005 1.00 96.12 160 GLY A N 1
ATOM 1237 C CA . GLY A 1 160 ? 15.943 -25.166 -1.689 1.00 96.12 160 GLY A CA 1
ATOM 1238 C C . GLY A 1 160 ? 15.895 -23.635 -1.526 1.00 96.12 160 GLY A C 1
ATOM 1239 O O . GLY A 1 160 ? 16.942 -22.997 -1.516 1.00 96.12 160 GLY A O 1
ATOM 1240 N N . GLY A 1 161 ? 14.706 -23.025 -1.460 1.00 96.75 161 GLY A N 1
ATOM 1241 C CA . GLY A 1 161 ? 14.463 -21.658 -0.975 1.00 96.75 161 GLY A CA 1
ATOM 1242 C C . GLY A 1 161 ? 14.477 -21.529 0.557 1.00 96.75 161 GLY A C 1
ATOM 1243 O O . GLY A 1 161 ? 15.034 -22.385 1.259 1.00 96.75 161 GLY A O 1
ATOM 1244 N N . CYS A 1 162 ? 13.839 -20.490 1.087 1.00 97.88 162 CYS A N 1
ATOM 1245 C CA . CYS A 1 162 ? 13.842 -20.185 2.515 1.00 97.88 162 CYS A CA 1
ATOM 1246 C C . CYS A 1 162 ? 13.013 -21.206 3.326 1.00 97.88 162 CYS A C 1
ATOM 1248 O O . CYS A 1 162 ? 11.858 -21.481 2.992 1.00 97.88 162 CYS A O 1
ATOM 1250 N N . PRO A 1 163 ? 13.564 -21.797 4.406 1.00 97.00 163 PRO A N 1
ATOM 1251 C CA . PRO A 1 163 ? 12.828 -22.751 5.235 1.00 97.00 163 PRO A CA 1
ATOM 1252 C C . PRO A 1 163 ? 11.611 -22.168 5.959 1.00 97.00 163 PRO A C 1
ATOM 1254 O O . PRO A 1 163 ? 10.697 -22.931 6.268 1.00 97.00 163 PRO A O 1
ATOM 1257 N N . TRP A 1 164 ? 11.617 -20.868 6.269 1.00 97.12 164 TRP A N 1
ATOM 1258 C CA . TRP A 1 164 ? 10.505 -20.206 6.949 1.00 97.12 164 TRP A CA 1
ATOM 1259 C C . TRP A 1 164 ? 9.349 -19.943 5.981 1.00 97.12 164 TRP A C 1
ATOM 1261 O O . TRP A 1 164 ? 8.238 -20.380 6.270 1.00 97.12 164 TRP A O 1
ATOM 1271 N N . ASP A 1 165 ? 9.621 -19.353 4.810 1.00 97.69 165 ASP A N 1
ATOM 1272 C CA . ASP A 1 165 ? 8.602 -19.049 3.790 1.00 97.69 165 ASP A CA 1
ATOM 1273 C C . ASP A 1 165 ? 7.867 -20.309 3.328 1.00 97.69 165 ASP A C 1
ATOM 1275 O O . ASP A 1 165 ? 6.642 -20.377 3.342 1.00 97.69 165 ASP A O 1
ATOM 1279 N N . ARG A 1 166 ? 8.609 -21.385 3.042 1.00 97.06 166 ARG A N 1
ATOM 1280 C CA . ARG A 1 166 ? 8.015 -22.670 2.636 1.00 97.06 166 ARG A CA 1
ATOM 1281 C C . ARG A 1 166 ? 7.090 -23.314 3.673 1.00 97.06 166 ARG A C 1
ATOM 1283 O O . ARG A 1 166 ? 6.352 -24.229 3.320 1.00 97.06 166 ARG A O 1
ATOM 1290 N N . ARG A 1 167 ? 7.184 -22.939 4.953 1.00 95.19 167 ARG A N 1
ATOM 1291 C CA . ARG A 1 167 ? 6.317 -23.474 6.021 1.00 95.19 167 ARG A CA 1
ATOM 1292 C C . ARG A 1 167 ? 5.047 -22.650 6.214 1.00 95.19 167 ARG A C 1
ATOM 1294 O O . ARG A 1 167 ? 4.201 -23.051 7.012 1.00 95.19 167 ARG A O 1
ATOM 1301 N N . GLN A 1 168 ? 4.927 -21.515 5.531 1.00 96.44 168 GLN A N 1
ATOM 1302 C CA . GLN A 1 168 ? 3.773 -20.647 5.668 1.00 96.44 168 GLN A CA 1
ATOM 1303 C C . GLN A 1 168 ? 2.532 -21.235 5.002 1.00 96.44 168 GLN A C 1
ATOM 1305 O O . GLN A 1 168 ? 2.584 -22.110 4.140 1.00 96.44 168 GLN A O 1
ATOM 1310 N N . SER A 1 169 ? 1.388 -20.742 5.451 1.00 94.56 169 SER A N 1
ATOM 1311 C CA . SER A 1 169 ? 0.073 -21.008 4.888 1.00 94.56 169 SER A CA 1
ATOM 1312 C C . SER A 1 169 ? -0.702 -19.697 4.831 1.00 94.56 169 SER A C 1
ATOM 1314 O O . SER A 1 169 ? -0.393 -18.757 5.565 1.00 94.56 169 SER A O 1
ATOM 1316 N N . HIS A 1 170 ? -1.790 -19.653 4.061 1.00 94.94 170 HIS A N 1
ATOM 1317 C CA . HIS A 1 170 ? -2.679 -18.486 4.070 1.00 94.94 170 HIS A CA 1
ATOM 1318 C C . HIS A 1 170 ? -3.149 -18.101 5.481 1.00 94.94 170 HIS A C 1
ATOM 1320 O O . HIS A 1 170 ? -3.346 -16.928 5.775 1.00 94.94 170 HIS A O 1
ATOM 1326 N N . ARG A 1 171 ? -3.325 -19.087 6.371 1.00 90.62 171 ARG A N 1
ATOM 1327 C CA . ARG A 1 171 ? -3.771 -18.840 7.744 1.00 90.62 171 ARG A CA 1
ATOM 1328 C C . ARG A 1 171 ? -2.659 -18.277 8.629 1.00 90.62 171 ARG A C 1
ATOM 1330 O O . ARG A 1 171 ? -2.969 -17.457 9.488 1.00 90.62 171 ARG A O 1
ATOM 1337 N N . SER A 1 172 ? -1.410 -18.717 8.458 1.00 90.69 172 SER A N 1
ATOM 1338 C CA . SER A 1 172 ? -0.295 -18.226 9.281 1.00 90.69 172 SER A CA 1
ATOM 1339 C C . SER A 1 172 ? 0.106 -16.797 8.922 1.00 90.69 172 SER A C 1
ATOM 1341 O O . SER A 1 172 ? 0.492 -16.058 9.818 1.00 90.69 172 SER A O 1
ATOM 1343 N N . LEU A 1 173 ? -0.069 -16.383 7.660 1.00 92.19 173 LEU A N 1
ATOM 1344 C CA . LEU A 1 173 ? 0.245 -15.021 7.203 1.00 92.19 173 LEU A CA 1
ATOM 1345 C C . LEU A 1 173 ? -0.881 -13.996 7.396 1.00 92.19 173 LEU A C 1
ATOM 1347 O O . LEU A 1 173 ? -0.676 -12.813 7.154 1.00 92.19 173 LEU A O 1
ATOM 1351 N N . ARG A 1 174 ? -2.063 -14.407 7.875 1.00 87.06 174 ARG A N 1
ATOM 1352 C CA . ARG A 1 174 ? -3.186 -13.489 8.139 1.00 87.06 174 ARG A CA 1
ATOM 1353 C C . ARG A 1 174 ? -2.788 -12.310 9.026 1.00 87.06 174 ARG A C 1
ATOM 1355 O O . ARG A 1 174 ? -3.238 -11.199 8.782 1.00 87.06 174 ARG A O 1
ATOM 1362 N N . ASN A 1 175 ? -2.047 -12.588 10.099 1.00 80.50 175 ASN A N 1
ATOM 1363 C CA . ASN A 1 175 ? -1.699 -11.560 11.073 1.00 80.50 175 ASN A CA 1
ATOM 1364 C C . ASN A 1 175 ? -0.702 -10.565 10.478 1.00 80.50 175 ASN A C 1
ATOM 1366 O O . ASN A 1 175 ? -0.919 -9.379 10.656 1.00 80.50 175 ASN A O 1
ATOM 1370 N N . ALA A 1 176 ? 0.265 -11.037 9.682 1.00 86.62 176 ALA A N 1
ATOM 1371 C CA . ALA A 1 176 ? 1.182 -10.163 8.954 1.00 86.62 176 ALA A CA 1
ATOM 1372 C C . ALA A 1 176 ? 0.413 -9.174 8.062 1.00 86.62 176 ALA A C 1
ATOM 1374 O O . ALA A 1 176 ? 0.622 -7.981 8.165 1.00 86.62 176 ALA A O 1
ATOM 1375 N N . VAL A 1 177 ? -0.593 -9.625 7.293 1.00 91.88 177 VAL A N 1
ATOM 1376 C CA . VAL A 1 177 ? -1.437 -8.710 6.484 1.00 91.88 177 VAL A CA 1
ATOM 1377 C C . VAL A 1 177 ? -2.084 -7.607 7.327 1.00 91.88 177 VAL A C 1
ATOM 1379 O O . VAL A 1 177 ? -2.237 -6.484 6.857 1.00 91.88 177 VAL A O 1
ATOM 1382 N N . LEU A 1 178 ? -2.522 -7.939 8.544 1.00 86.19 178 LEU A N 1
ATOM 1383 C CA . LEU A 1 178 ? -3.137 -6.966 9.439 1.00 86.19 178 LEU A CA 1
ATOM 1384 C C . LEU A 1 178 ? -2.091 -6.003 10.009 1.00 86.19 178 LEU A C 1
ATOM 1386 O O . LEU A 1 178 ? -2.349 -4.807 10.036 1.00 86.19 178 LEU A O 1
ATOM 1390 N N . GLU A 1 179 ? -0.948 -6.530 10.445 1.00 86.25 179 GLU A N 1
ATOM 1391 C CA . GLU A 1 179 ? 0.194 -5.771 10.962 1.00 86.25 179 GLU A CA 1
ATOM 1392 C C . GLU A 1 179 ? 0.683 -4.769 9.904 1.00 86.25 179 GLU A C 1
ATOM 1394 O O . GLU A 1 179 ? 0.537 -3.572 10.140 1.00 86.25 179 GLU A O 1
ATOM 1399 N N . GLU A 1 180 ? 1.047 -5.218 8.695 1.00 95.25 180 GLU A N 1
ATOM 1400 C CA . GLU A 1 180 ? 1.514 -4.324 7.618 1.00 95.25 180 GLU A CA 1
ATOM 1401 C C . GLU A 1 180 ? 0.461 -3.268 7.241 1.00 95.25 180 GLU A C 1
ATOM 1403 O O . GLU A 1 180 ? 0.770 -2.114 6.955 1.00 95.25 180 GLU A O 1
ATOM 1408 N N . ALA A 1 181 ? -0.830 -3.627 7.260 1.00 92.94 181 ALA A N 1
ATOM 1409 C CA . ALA A 1 181 ? -1.893 -2.659 6.998 1.00 92.94 181 ALA A CA 1
ATOM 1410 C C . ALA A 1 181 ? -1.965 -1.568 8.081 1.00 92.94 181 ALA A C 1
ATOM 1412 O O . ALA A 1 181 ? -2.255 -0.415 7.761 1.00 92.94 181 ALA A O 1
ATOM 1413 N N . TYR A 1 182 ? -1.712 -1.906 9.349 1.00 88.06 182 TYR A N 1
ATOM 1414 C CA . TYR A 1 182 ? -1.638 -0.922 10.428 1.00 88.06 182 TYR A CA 1
ATOM 1415 C C . TYR A 1 182 ? -0.343 -0.106 10.391 1.00 88.06 182 TYR A C 1
ATOM 1417 O O . TYR A 1 182 ? -0.400 1.075 10.731 1.00 88.06 182 TYR A O 1
ATOM 1425 N N . GLU A 1 183 ? 0.774 -0.671 9.935 1.00 91.56 183 GLU A N 1
ATOM 1426 C CA . GLU A 1 183 ? 2.040 0.056 9.753 1.00 91.56 183 GLU A CA 1
ATOM 1427 C C . GLU A 1 183 ? 1.937 1.072 8.597 1.00 91.56 183 GLU A C 1
ATOM 1429 O O . GLU A 1 183 ? 2.298 2.242 8.755 1.00 91.56 183 GLU A O 1
ATOM 1434 N N . VAL A 1 184 ? 1.265 0.719 7.491 1.00 96.62 184 VAL A N 1
ATOM 1435 C CA . VAL A 1 184 ? 0.865 1.689 6.447 1.00 96.62 184 VAL A CA 1
ATOM 1436 C C . VAL A 1 184 ? 0.018 2.824 7.036 1.00 96.62 184 VAL A C 1
ATOM 1438 O O . VAL A 1 184 ? 0.224 3.996 6.728 1.00 96.62 184 VAL A O 1
ATOM 1441 N N . ILE A 1 185 ? -0.951 2.505 7.894 1.00 90.44 185 ILE A N 1
ATOM 1442 C CA . ILE A 1 185 ? -1.788 3.529 8.530 1.00 90.44 185 ILE A CA 1
ATOM 1443 C C . ILE A 1 185 ? -0.955 4.412 9.480 1.00 90.44 185 ILE A C 1
ATOM 1445 O O . ILE A 1 185 ? -1.143 5.627 9.515 1.00 90.44 185 ILE A O 1
ATOM 1449 N N . GLU A 1 186 ? -0.024 3.836 10.241 1.00 87.12 186 GLU A N 1
ATOM 1450 C CA . GLU A 1 186 ? 0.864 4.589 11.130 1.00 87.12 186 GLU A CA 1
ATOM 1451 C C . GLU A 1 186 ? 1.770 5.557 10.355 1.00 87.12 186 GLU A C 1
ATOM 1453 O O . GLU A 1 186 ? 1.940 6.710 10.766 1.00 87.12 186 GLU A O 1
ATOM 1458 N N . THR A 1 187 ? 2.323 5.132 9.219 1.00 94.06 187 THR A N 1
ATOM 1459 C CA . THR A 1 187 ? 3.164 5.996 8.375 1.00 94.06 187 THR A CA 1
ATOM 1460 C C . THR A 1 187 ? 2.366 7.138 7.743 1.00 94.06 187 THR A C 1
ATOM 1462 O O . THR A 1 187 ? 2.860 8.271 7.708 1.00 94.06 187 THR A O 1
ATOM 1465 N N . LEU A 1 188 ? 1.109 6.896 7.345 1.00 89.94 188 LEU A N 1
ATOM 1466 C CA . LEU A 1 188 ? 0.180 7.942 6.894 1.00 89.94 188 LEU A CA 1
ATOM 1467 C C . LEU A 1 188 ? -0.082 8.985 7.990 1.00 89.94 188 LEU A C 1
ATOM 1469 O O . LEU A 1 188 ? 0.096 10.180 7.755 1.00 89.94 188 LEU A O 1
ATOM 1473 N N . ASP A 1 189 ? -0.433 8.547 9.200 1.00 85.31 189 ASP A N 1
ATOM 1474 C CA . ASP A 1 189 ? -0.679 9.431 10.348 1.00 85.31 189 ASP A CA 1
ATOM 1475 C C . ASP A 1 189 ? 0.539 10.296 10.711 1.00 85.31 189 ASP A C 1
ATOM 1477 O O . ASP A 1 189 ? 0.411 11.448 11.141 1.00 85.31 189 ASP A O 1
ATOM 1481 N N . ASN A 1 190 ? 1.738 9.737 10.554 1.00 86.56 190 ASN A N 1
ATOM 1482 C CA . ASN A 1 190 ? 2.992 10.416 10.858 1.00 86.56 190 ASN A CA 1
ATOM 1483 C C . ASN A 1 190 ? 3.523 11.264 9.686 1.00 86.56 190 ASN A C 1
ATOM 1485 O O . ASN A 1 190 ? 4.527 11.957 9.861 1.00 86.56 190 ASN A O 1
ATOM 1489 N N . ASN A 1 191 ? 2.849 11.263 8.527 1.00 90.19 191 ASN A N 1
ATOM 1490 C CA . ASN A 1 191 ? 3.320 11.867 7.273 1.00 90.19 191 ASN A CA 1
ATOM 1491 C C . ASN A 1 191 ? 4.730 11.392 6.859 1.00 90.19 191 ASN A C 1
ATOM 1493 O O . ASN A 1 191 ? 5.499 12.146 6.255 1.00 90.19 191 ASN A O 1
ATOM 1497 N N . ASP A 1 192 ? 5.080 10.146 7.180 1.00 93.88 192 ASP A N 1
ATOM 1498 C CA . ASP A 1 192 ? 6.375 9.556 6.846 1.00 93.88 192 ASP A CA 1
ATOM 1499 C C . ASP A 1 192 ? 6.332 8.938 5.446 1.00 93.88 192 ASP A C 1
ATOM 1501 O O . ASP A 1 192 ? 5.923 7.796 5.257 1.00 93.88 192 ASP A O 1
ATOM 1505 N N . GLN A 1 193 ? 6.757 9.707 4.443 1.00 95.06 193 GLN A N 1
ATOM 1506 C CA . GLN A 1 193 ? 6.754 9.260 3.046 1.00 95.06 193 GLN A CA 1
ATOM 1507 C C . GLN A 1 193 ? 7.751 8.129 2.771 1.00 95.06 193 GLN A C 1
ATOM 1509 O O . GLN A 1 193 ? 7.528 7.325 1.865 1.00 95.06 193 GLN A O 1
ATOM 1514 N N . GLN A 1 194 ? 8.862 8.076 3.513 1.00 96.00 194 GLN A N 1
ATOM 1515 C CA . GLN A 1 194 ? 9.849 7.018 3.325 1.00 96.00 194 GLN A CA 1
ATOM 1516 C C . GLN A 1 194 ? 9.331 5.714 3.929 1.00 96.00 194 GLN A C 1
ATOM 1518 O O . GLN A 1 194 ? 9.344 4.702 3.230 1.00 96.00 194 GLN A O 1
ATOM 1523 N N . GLY A 1 195 ? 8.821 5.771 5.163 1.00 96.81 195 GLY A N 1
ATOM 1524 C CA . GLY A 1 195 ? 8.150 4.641 5.801 1.00 96.81 195 GLY A CA 1
ATOM 1525 C C . GLY A 1 195 ? 6.966 4.152 4.969 1.00 96.81 195 GLY A C 1
ATOM 1526 O O . GLY A 1 195 ? 6.880 2.973 4.666 1.00 96.81 195 GLY A O 1
ATOM 1527 N N . LEU A 1 196 ? 6.116 5.052 4.461 1.00 97.56 196 LEU A N 1
ATOM 1528 C CA . LEU A 1 196 ? 4.977 4.668 3.618 1.00 97.56 196 LEU A CA 1
ATOM 1529 C C . LEU A 1 196 ? 5.396 3.836 2.394 1.00 97.56 196 LEU A C 1
ATOM 1531 O O . LEU A 1 196 ? 4.708 2.890 2.022 1.00 97.56 196 LEU A O 1
ATOM 1535 N N . CYS A 1 197 ? 6.519 4.174 1.757 1.00 96.94 197 CYS A N 1
ATOM 1536 C CA . CYS A 1 197 ? 7.053 3.405 0.631 1.00 96.94 197 CYS A CA 1
ATOM 1537 C C . CYS A 1 197 ? 7.491 1.987 1.046 1.00 96.94 197 CYS A C 1
ATOM 1539 O O . CYS A 1 197 ? 7.279 1.038 0.289 1.00 96.94 197 CYS A O 1
ATOM 1541 N N . GLU A 1 198 ? 8.087 1.853 2.232 1.00 97.38 198 GLU A N 1
ATOM 1542 C CA . GLU A 1 198 ? 8.517 0.582 2.825 1.00 97.38 198 GLU A CA 1
ATOM 1543 C C . GLU A 1 198 ? 7.308 -0.302 3.163 1.00 97.38 198 GLU A C 1
ATOM 1545 O O . GLU A 1 198 ? 7.177 -1.386 2.594 1.00 97.38 198 GLU A O 1
ATOM 1550 N N . GLU A 1 199 ? 6.348 0.221 3.929 1.00 97.88 199 GLU A N 1
ATOM 1551 C CA . GLU A 1 199 ? 5.176 -0.537 4.392 1.00 97.88 199 GLU A CA 1
ATOM 1552 C C . GLU A 1 199 ? 4.225 -0.938 3.252 1.00 97.88 199 GLU A C 1
ATOM 1554 O O . GLU A 1 199 ? 3.633 -2.022 3.242 1.00 97.88 199 GLU A O 1
ATOM 1559 N N . LEU A 1 200 ? 4.095 -0.099 2.213 1.00 97.75 200 LEU A N 1
ATOM 1560 C CA . LEU A 1 200 ? 3.377 -0.486 0.992 1.00 97.75 200 LEU A CA 1
ATOM 1561 C C . LEU A 1 200 ? 4.065 -1.660 0.277 1.00 97.75 200 LEU A C 1
ATOM 1563 O O . LEU A 1 200 ? 3.391 -2.480 -0.357 1.00 97.75 200 LEU A O 1
ATOM 1567 N N . GLY A 1 201 ? 5.393 -1.744 0.369 1.00 96.69 201 GLY A N 1
ATOM 1568 C CA . GLY A 1 201 ? 6.184 -2.870 -0.113 1.00 96.69 201 GLY A CA 1
ATOM 1569 C C . GLY A 1 201 ? 5.911 -4.147 0.678 1.00 96.69 201 GLY A C 1
ATOM 1570 O O . GLY A 1 201 ? 5.683 -5.194 0.067 1.00 96.69 201 GLY A O 1
ATOM 1571 N N . ASP A 1 202 ? 5.850 -4.064 2.003 1.00 97.25 202 ASP A N 1
ATOM 1572 C CA . ASP A 1 202 ? 5.619 -5.224 2.871 1.00 97.25 202 ASP A CA 1
ATOM 1573 C C . ASP A 1 202 ? 4.190 -5.766 2.738 1.00 97.25 202 ASP A C 1
ATOM 1575 O O . ASP A 1 202 ? 3.977 -6.975 2.551 1.00 97.25 202 ASP A O 1
ATOM 1579 N N . LEU A 1 203 ? 3.200 -4.878 2.613 1.00 96.62 203 LEU A N 1
ATOM 1580 C CA . LEU A 1 203 ? 1.842 -5.280 2.251 1.00 96.62 203 LEU A CA 1
ATOM 1581 C C . LEU A 1 203 ? 1.792 -5.966 0.870 1.00 96.62 203 LEU A C 1
ATOM 1583 O O . LEU A 1 203 ? 1.058 -6.944 0.669 1.00 96.62 203 LEU A O 1
ATOM 1587 N N . LEU A 1 204 ? 2.598 -5.501 -0.091 1.00 96.25 204 LEU A N 1
ATOM 1588 C CA . LEU A 1 204 ? 2.704 -6.121 -1.413 1.00 96.25 204 LEU A CA 1
ATOM 1589 C C . LEU A 1 204 ? 3.364 -7.510 -1.356 1.00 96.25 204 LEU A C 1
ATOM 1591 O O . LEU A 1 204 ? 2.926 -8.420 -2.073 1.00 96.25 204 LEU A O 1
ATOM 1595 N N . ILE A 1 205 ? 4.359 -7.715 -0.482 1.00 97.12 205 ILE A N 1
ATOM 1596 C CA . ILE A 1 205 ? 4.960 -9.034 -0.226 1.00 97.12 205 ILE A CA 1
ATOM 1597 C C . ILE A 1 205 ? 3.885 -10.023 0.218 1.00 97.12 205 ILE A C 1
ATOM 1599 O O . ILE A 1 205 ? 3.857 -11.155 -0.282 1.00 97.12 205 ILE A O 1
ATOM 1603 N N . ALA A 1 206 ? 2.968 -9.610 1.097 1.00 95.19 206 ALA A N 1
ATOM 1604 C CA . ALA A 1 206 ? 1.880 -10.471 1.542 1.00 95.19 206 ALA A CA 1
ATOM 1605 C C . ALA A 1 206 ? 0.974 -10.890 0.367 1.00 95.19 206 ALA A C 1
ATOM 1607 O O . ALA A 1 206 ? 0.732 -12.084 0.163 1.00 95.19 206 ALA A O 1
ATOM 1608 N N . ILE A 1 207 ? 0.540 -9.942 -0.473 1.00 95.56 207 ILE A N 1
ATOM 1609 C CA . ILE A 1 207 ? -0.318 -10.212 -1.645 1.00 95.56 207 ILE A CA 1
ATOM 1610 C C . ILE A 1 207 ? 0.334 -11.230 -2.596 1.00 95.56 207 ILE A C 1
ATOM 1612 O O . ILE A 1 207 ? -0.303 -12.206 -3.020 1.00 95.56 207 ILE A O 1
ATOM 1616 N N . ILE A 1 208 ? 1.612 -11.031 -2.924 1.00 97.44 208 ILE A N 1
ATOM 1617 C CA . ILE A 1 208 ? 2.329 -11.904 -3.860 1.00 97.44 208 ILE A CA 1
ATOM 1618 C C . ILE A 1 208 ? 2.623 -13.268 -3.220 1.00 97.44 208 ILE A C 1
ATOM 1620 O O . ILE A 1 208 ? 2.489 -14.290 -3.891 1.00 97.44 208 ILE A O 1
ATOM 1624 N N . SER A 1 209 ? 2.924 -13.322 -1.920 1.00 97.69 209 SER A N 1
ATOM 1625 C CA . SER A 1 209 ? 3.122 -14.578 -1.179 1.00 97.69 209 SER A CA 1
ATOM 1626 C C . SER A 1 209 ? 1.862 -15.445 -1.161 1.00 97.69 209 SER A C 1
ATOM 1628 O O . SER A 1 209 ? 1.921 -16.646 -1.433 1.00 97.69 209 SER A O 1
ATOM 1630 N N . HIS A 1 210 ? 0.693 -14.844 -0.908 1.00 97.88 210 HIS A N 1
ATOM 1631 C CA . HIS A 1 210 ? -0.590 -15.540 -1.022 1.00 97.88 210 HIS A CA 1
ATOM 1632 C C . HIS A 1 210 ? -0.832 -16.051 -2.449 1.00 97.88 210 HIS A C 1
ATOM 1634 O O . HIS A 1 210 ? -1.267 -17.189 -2.625 1.00 97.88 210 HIS A O 1
ATOM 1640 N N . SER A 1 211 ? -0.502 -15.253 -3.462 1.00 97.62 211 SER A N 1
ATOM 1641 C CA . SER A 1 211 ? -0.655 -15.649 -4.865 1.00 97.62 211 SER A CA 1
ATOM 1642 C C . SER A 1 211 ? 0.281 -16.798 -5.261 1.00 97.62 211 SER A C 1
ATOM 1644 O O . SER A 1 211 ? -0.134 -17.706 -5.978 1.00 97.62 211 SER A O 1
ATOM 1646 N N . GLU A 1 212 ? 1.521 -16.813 -4.766 1.00 97.94 212 GLU A N 1
ATOM 1647 C CA . GLU A 1 212 ? 2.480 -17.890 -5.034 1.00 97.94 212 GLU A CA 1
ATOM 1648 C C . GLU A 1 212 ? 2.075 -19.202 -4.349 1.00 97.94 212 GLU A C 1
ATOM 1650 O O . GLU A 1 212 ? 2.094 -20.257 -4.986 1.00 97.94 212 GLU A O 1
ATOM 1655 N N . MET A 1 213 ? 1.625 -19.154 -3.088 1.00 97.94 213 MET A N 1
ATOM 1656 C CA . MET A 1 213 ? 1.072 -20.334 -2.409 1.00 97.94 213 MET A CA 1
ATOM 1657 C C . MET A 1 213 ? -0.145 -20.900 -3.156 1.00 97.94 213 MET A C 1
ATOM 1659 O O . MET A 1 213 ? -0.236 -22.112 -3.359 1.00 97.94 213 MET A O 1
ATOM 1663 N N . ALA A 1 214 ? -1.057 -20.034 -3.610 1.00 97.94 214 ALA A N 1
ATOM 1664 C CA . ALA A 1 214 ? -2.234 -20.444 -4.374 1.00 97.94 214 ALA A CA 1
ATOM 1665 C C . ALA A 1 214 ? -1.865 -21.060 -5.733 1.00 97.94 214 ALA A C 1
ATOM 1667 O O . ALA A 1 214 ? -2.474 -22.056 -6.140 1.00 97.94 214 ALA A O 1
ATOM 1668 N N . ARG A 1 215 ? -0.831 -20.525 -6.399 1.00 97.94 215 ARG A N 1
ATOM 1669 C CA . ARG A 1 215 ? -0.320 -21.047 -7.672 1.00 97.94 215 ARG A CA 1
ATOM 1670 C C . ARG A 1 215 ? 0.263 -22.443 -7.489 1.00 97.94 215 ARG A C 1
ATOM 1672 O O . ARG A 1 215 ? -0.044 -23.339 -8.272 1.00 97.94 215 ARG A O 1
ATOM 1679 N N . GLN A 1 216 ? 1.068 -22.652 -6.444 1.00 97.44 216 GLN A N 1
ATOM 1680 C CA . GLN A 1 216 ? 1.606 -23.977 -6.112 1.00 97.44 216 GLN A CA 1
ATOM 1681 C C . GLN A 1 216 ? 0.503 -24.977 -5.735 1.00 97.44 216 GLN A C 1
ATOM 1683 O O . GLN A 1 216 ? 0.625 -26.162 -6.040 1.00 97.44 216 GLN A O 1
ATOM 1688 N N . ALA A 1 217 ? -0.590 -24.503 -5.131 1.00 97.06 217 ALA A N 1
ATOM 1689 C CA . ALA A 1 217 ? -1.775 -25.303 -4.829 1.00 97.06 217 ALA A CA 1
ATOM 1690 C C . ALA A 1 217 ? -2.717 -25.520 -6.036 1.00 97.06 217 ALA A C 1
ATOM 1692 O O . ALA A 1 217 ? -3.739 -26.189 -5.889 1.00 97.06 217 ALA A O 1
ATOM 1693 N N . GLY A 1 218 ? -2.417 -24.954 -7.213 1.00 97.12 218 GLY A N 1
ATOM 1694 C CA . GLY A 1 218 ? -3.250 -25.068 -8.416 1.00 97.12 218 GLY A CA 1
ATOM 1695 C C . GLY A 1 218 ? -4.625 -24.397 -8.302 1.00 97.12 218 GLY A C 1
ATOM 1696 O O . GLY A 1 218 ? -5.558 -24.823 -8.974 1.00 97.12 218 GLY A O 1
ATOM 1697 N N . SER A 1 219 ? -4.771 -23.398 -7.423 1.00 97.50 219 SER A N 1
ATOM 1698 C CA . SER A 1 219 ? -6.054 -22.734 -7.142 1.00 97.50 219 SER A CA 1
ATOM 1699 C C . SER A 1 219 ? -6.258 -21.462 -7.968 1.00 97.50 219 SER A C 1
ATOM 1701 O O . SER A 1 219 ? -7.224 -21.363 -8.715 1.00 97.50 219 SER A O 1
ATOM 1703 N N . PHE A 1 220 ? -5.353 -20.494 -7.825 1.00 98.00 220 PHE A N 1
ATOM 1704 C CA . PHE A 1 220 ? -5.285 -19.267 -8.622 1.00 98.00 220 PHE A CA 1
ATOM 1705 C C . PHE A 1 220 ? -3.837 -18.772 -8.629 1.00 98.00 220 PHE A C 1
ATOM 1707 O O . PHE A 1 220 ? -3.022 -19.221 -7.825 1.00 98.00 220 PHE A O 1
ATOM 1714 N N . GLN A 1 221 ? -3.510 -17.843 -9.512 1.00 95.88 221 GLN A N 1
ATOM 1715 C CA . GLN A 1 221 ? -2.190 -17.230 -9.624 1.00 95.88 221 GLN A CA 1
ATOM 1716 C C . GLN A 1 221 ? -2.281 -15.704 -9.586 1.00 95.88 221 GLN A C 1
ATOM 1718 O O . GLN A 1 221 ? -3.358 -15.117 -9.646 1.00 95.88 221 GLN A O 1
ATOM 1723 N N . LEU A 1 222 ? -1.124 -15.048 -9.508 1.00 95.12 222 LEU A N 1
ATOM 1724 C CA . LEU A 1 222 ? -1.035 -13.589 -9.436 1.00 95.12 222 LEU A CA 1
ATOM 1725 C C . LEU A 1 222 ? -1.730 -12.891 -10.617 1.00 95.12 222 LEU A C 1
ATOM 1727 O O . LEU A 1 222 ? -2.378 -11.868 -10.420 1.00 95.12 222 LEU A O 1
ATOM 1731 N N . GLY A 1 223 ? -1.658 -13.475 -11.819 1.00 95.81 223 GLY A N 1
ATOM 1732 C CA . GLY A 1 223 ? -2.378 -12.981 -12.997 1.00 95.81 223 GLY A CA 1
ATOM 1733 C C . GLY A 1 223 ? -3.891 -12.895 -12.780 1.00 95.81 223 GLY A C 1
ATOM 1734 O O . GLY A 1 223 ? -4.483 -11.868 -13.092 1.00 95.81 223 GLY A O 1
ATOM 1735 N N . ASP A 1 224 ? -4.492 -13.902 -12.141 1.00 97.31 224 ASP A N 1
ATOM 1736 C CA . ASP A 1 224 ? -5.935 -13.933 -11.868 1.00 97.31 224 ASP A CA 1
ATOM 1737 C C . ASP A 1 224 ? -6.342 -12.858 -10.843 1.00 97.31 224 ASP A C 1
ATOM 1739 O O . ASP A 1 224 ? -7.472 -12.368 -10.853 1.00 97.31 224 ASP A O 1
ATOM 1743 N N . VAL A 1 225 ? -5.435 -12.489 -9.928 1.00 96.38 225 VAL A N 1
ATOM 1744 C CA . VAL A 1 225 ? -5.648 -11.388 -8.973 1.00 96.38 225 VAL A CA 1
ATOM 1745 C C . VAL A 1 225 ? -5.644 -10.045 -9.707 1.00 96.38 225 VAL A C 1
ATOM 1747 O O . VAL A 1 225 ? -6.542 -9.230 -9.485 1.00 96.38 225 VAL A O 1
ATOM 1750 N N . LEU A 1 226 ? -4.664 -9.835 -10.596 1.00 95.50 226 LEU A N 1
ATOM 1751 C CA . LEU A 1 226 ? -4.524 -8.616 -11.399 1.00 95.50 226 LEU A CA 1
ATOM 1752 C C . LEU A 1 226 ? -5.696 -8.438 -12.374 1.00 95.50 226 LEU A C 1
ATOM 1754 O O . LEU A 1 226 ? -6.269 -7.355 -12.443 1.00 95.50 226 LEU A O 1
ATOM 1758 N N . GLU A 1 227 ? -6.098 -9.502 -13.070 1.00 95.88 227 GLU A N 1
ATOM 1759 C CA . GLU A 1 227 ? -7.266 -9.511 -13.958 1.00 95.88 227 GLU A CA 1
ATOM 1760 C C . GLU A 1 227 ? -8.533 -9.120 -13.188 1.00 95.88 227 GLU A C 1
ATOM 1762 O O . GLU A 1 227 ? -9.219 -8.159 -13.537 1.00 95.88 227 GLU A O 1
ATOM 1767 N N . GLN A 1 228 ? -8.799 -9.781 -12.056 1.00 93.94 228 GLN A N 1
ATOM 1768 C CA . GLN A 1 228 ? -9.999 -9.511 -11.265 1.00 93.94 228 GLN A CA 1
ATOM 1769 C C . GLN A 1 228 ? -10.077 -8.085 -10.713 1.00 93.94 228 GLN A C 1
ATOM 1771 O O . GLN A 1 228 ? -11.188 -7.562 -10.559 1.00 93.94 228 GLN A O 1
ATOM 1776 N N . VAL A 1 229 ? -8.951 -7.470 -10.337 1.00 94.50 229 VAL A N 1
ATOM 1777 C CA . VAL A 1 229 ? -8.953 -6.089 -9.831 1.00 94.50 229 VAL A CA 1
ATOM 1778 C C . VAL A 1 229 ? -9.034 -5.076 -10.971 1.00 94.50 229 VAL A C 1
ATOM 1780 O O . VAL A 1 229 ? -9.856 -4.163 -10.876 1.00 94.50 229 VAL A O 1
ATOM 1783 N N . SER A 1 230 ? -8.283 -5.266 -12.059 1.00 94.06 230 SER A N 1
ATOM 1784 C CA . SER A 1 230 ? -8.284 -4.361 -13.214 1.00 94.06 230 SER A CA 1
ATOM 1785 C C . SER A 1 230 ? -9.641 -4.344 -13.911 1.00 94.06 230 SER A C 1
ATOM 1787 O O . SER A 1 230 ? -10.236 -3.275 -14.044 1.00 94.06 230 SER A O 1
ATOM 1789 N N . ASP A 1 231 ? -10.211 -5.507 -14.234 1.00 94.12 231 ASP A N 1
ATOM 1790 C CA . ASP A 1 231 ? -11.522 -5.592 -14.890 1.00 94.12 231 ASP A CA 1
ATOM 1791 C C . ASP A 1 231 ? -12.632 -5.020 -14.007 1.00 94.12 231 ASP A C 1
ATOM 1793 O O . ASP A 1 231 ? -13.569 -4.367 -14.477 1.00 94.12 231 ASP A O 1
ATOM 1797 N N . LYS A 1 232 ? -12.532 -5.232 -12.687 1.00 91.25 232 LYS A N 1
ATOM 1798 C CA . LYS A 1 232 ? -13.462 -4.637 -11.723 1.00 91.25 232 LYS A CA 1
ATOM 1799 C C . LYS A 1 232 ? -13.339 -3.118 -11.700 1.00 91.25 232 LYS A C 1
ATOM 1801 O O . LYS A 1 232 ? -14.376 -2.460 -11.648 1.00 91.25 232 LYS A O 1
ATOM 1806 N N . LEU A 1 233 ? -12.128 -2.565 -11.710 1.00 92.44 233 LEU A N 1
ATOM 1807 C CA . LEU A 1 233 ? -11.918 -1.119 -11.737 1.00 92.44 233 LEU A CA 1
ATOM 1808 C C . LEU A 1 233 ? -12.422 -0.519 -13.048 1.00 92.44 233 LEU A C 1
ATOM 1810 O O . LEU A 1 233 ? -13.207 0.422 -12.987 1.00 92.44 233 LEU A O 1
ATOM 1814 N N . MET A 1 234 ? -12.083 -1.102 -14.199 1.00 91.62 234 MET A N 1
ATOM 1815 C CA . MET A 1 234 ? -12.558 -0.627 -15.503 1.00 91.62 234 MET A CA 1
ATOM 1816 C C . MET A 1 234 ? -14.086 -0.620 -15.577 1.00 91.62 234 MET A C 1
ATOM 1818 O O . MET A 1 234 ? -14.701 0.399 -15.881 1.00 91.62 234 MET A O 1
ATOM 1822 N N . ARG A 1 235 ? -14.724 -1.729 -15.189 1.00 91.06 235 ARG A N 1
ATOM 1823 C CA . ARG A 1 235 ? -16.187 -1.854 -15.200 1.00 91.06 235 ARG A CA 1
ATOM 1824 C C . ARG A 1 235 ? -16.889 -0.919 -14.212 1.00 91.06 235 ARG A C 1
ATOM 1826 O O . ARG A 1 235 ? -18.036 -0.555 -14.445 1.00 91.06 235 ARG A O 1
ATOM 1833 N N . ARG A 1 236 ? -16.240 -0.551 -13.101 1.00 90.25 236 ARG A N 1
ATOM 1834 C CA . ARG A 1 236 ? -16.777 0.390 -12.099 1.00 90.25 236 ARG A CA 1
ATOM 1835 C C . ARG A 1 236 ? -16.512 1.860 -12.425 1.00 90.25 236 ARG A C 1
ATOM 1837 O O . ARG A 1 236 ? -17.093 2.712 -11.761 1.00 90.25 236 ARG A O 1
ATOM 1844 N N . HIS A 1 237 ? -15.699 2.146 -13.442 1.00 90.06 237 HIS A N 1
ATOM 1845 C CA . HIS A 1 237 ? -15.428 3.499 -13.929 1.00 90.06 237 HIS A CA 1
ATOM 1846 C C . HIS A 1 237 ? -15.776 3.628 -15.421 1.00 90.06 237 HIS A C 1
ATOM 1848 O O . HIS A 1 237 ? -14.916 3.981 -16.230 1.00 90.06 237 HIS A O 1
ATOM 1854 N N . PRO A 1 238 ? -17.041 3.378 -15.817 1.00 89.00 238 PRO A N 1
ATOM 1855 C CA . PRO A 1 238 ? -17.468 3.533 -17.209 1.00 89.00 238 PRO A CA 1
ATOM 1856 C C . PRO A 1 238 ? -17.387 4.984 -17.705 1.00 89.00 238 PRO A C 1
ATOM 1858 O O . PRO A 1 238 ? -17.473 5.207 -18.904 1.00 89.00 238 PRO A O 1
ATOM 1861 N N . HIS A 1 239 ? -17.209 5.954 -16.805 1.00 86.44 239 HIS A N 1
ATOM 1862 C CA . HIS A 1 239 ? -16.952 7.353 -17.140 1.00 86.44 239 HIS A CA 1
ATOM 1863 C C . HIS A 1 239 ? -15.493 7.652 -17.496 1.00 86.44 239 HIS A C 1
ATOM 1865 O O . HIS A 1 239 ? -15.212 8.666 -18.122 1.00 86.44 239 HIS A O 1
ATOM 1871 N N . VAL A 1 240 ? -14.566 6.764 -17.124 1.00 85.25 240 VAL A N 1
ATOM 1872 C CA . VAL A 1 240 ? -13.156 6.842 -17.533 1.00 85.25 240 VAL A CA 1
ATOM 1873 C C . VAL A 1 240 ? -12.886 5.926 -18.727 1.00 85.25 240 VAL A C 1
ATOM 1875 O O . VAL A 1 240 ? -12.168 6.306 -19.645 1.00 85.25 240 VAL A O 1
ATOM 1878 N N . PHE A 1 241 ? -13.452 4.713 -18.720 1.00 86.88 241 PHE A N 1
ATOM 1879 C CA . PHE A 1 241 ? -13.123 3.651 -19.683 1.00 86.88 241 PHE A CA 1
ATOM 1880 C C . PHE A 1 241 ? -14.251 3.309 -20.672 1.00 86.88 241 PHE A C 1
ATOM 1882 O O . PHE A 1 241 ? -14.114 2.362 -21.445 1.00 86.88 241 PHE A O 1
ATOM 1889 N N . GLY A 1 242 ? -15.368 4.033 -20.635 1.00 85.31 242 GLY A N 1
ATOM 1890 C CA . GLY A 1 242 ? -16.517 3.848 -21.524 1.00 85.31 242 GLY A CA 1
ATOM 1891 C C . GLY A 1 242 ? -17.128 5.189 -21.930 1.00 85.31 242 GLY A C 1
ATOM 1892 O O . GLY A 1 242 ? -16.439 6.204 -21.945 1.00 85.31 242 GLY A O 1
ATOM 1893 N N . ASP A 1 243 ? -18.428 5.189 -22.237 1.00 81.81 243 ASP A N 1
ATOM 1894 C CA . ASP A 1 243 ? -19.125 6.356 -22.803 1.00 81.81 243 ASP A CA 1
ATOM 1895 C C . ASP A 1 243 ? -20.000 7.119 -21.788 1.00 81.81 243 ASP A C 1
ATOM 1897 O O . ASP A 1 243 ? -20.747 8.025 -22.164 1.00 81.81 243 ASP A O 1
ATOM 1901 N N . LEU A 1 244 ? -19.975 6.741 -20.503 1.00 84.38 244 LEU A N 1
ATOM 1902 C CA . LEU A 1 244 ? -20.851 7.353 -19.501 1.00 84.38 244 LEU A CA 1
ATOM 1903 C C . LEU A 1 244 ? -20.314 8.727 -19.085 1.00 84.38 244 LEU A C 1
ATOM 1905 O O . LEU A 1 244 ? -19.354 8.810 -18.332 1.00 84.38 244 LEU A O 1
ATOM 1909 N N . ALA A 1 245 ? -20.957 9.811 -19.505 1.00 82.06 245 ALA A N 1
ATOM 1910 C CA . ALA A 1 245 ? -20.649 11.129 -18.956 1.00 82.06 245 ALA A CA 1
ATOM 1911 C C . ALA A 1 245 ? -21.168 11.247 -17.513 1.00 82.06 245 ALA A C 1
ATOM 1913 O O . ALA A 1 245 ? -22.268 10.784 -17.215 1.00 82.06 245 ALA A O 1
ATOM 1914 N N . VAL A 1 246 ? -20.381 11.879 -16.644 1.00 82.94 246 VAL A N 1
ATOM 1915 C CA . VAL A 1 246 ? -20.756 12.246 -15.271 1.00 82.94 246 VAL A CA 1
ATOM 1916 C C . VAL A 1 246 ? -20.397 13.708 -15.041 1.00 82.94 246 VAL A C 1
ATOM 1918 O O . VAL A 1 246 ? -19.409 14.181 -15.605 1.00 82.94 246 VAL A O 1
ATOM 1921 N N . SER A 1 247 ? -21.197 14.421 -14.252 1.00 76.62 247 SER A N 1
ATOM 1922 C CA . SER A 1 247 ? -20.975 15.841 -13.968 1.00 76.62 247 SER A CA 1
ATOM 1923 C C . SER A 1 247 ? -20.199 16.102 -12.685 1.00 76.62 247 SER A C 1
ATOM 1925 O O . SER A 1 247 ? -19.558 17.137 -12.605 1.00 76.62 247 SER A O 1
ATOM 1927 N N . ASP A 1 248 ? -20.264 15.211 -11.689 1.00 81.06 248 ASP A N 1
ATOM 1928 C CA . ASP A 1 248 ? -19.590 15.406 -10.401 1.00 81.06 248 ASP A CA 1
ATOM 1929 C C . ASP A 1 248 ? -19.279 14.084 -9.665 1.00 81.06 248 ASP A C 1
ATOM 1931 O O . ASP A 1 248 ? -19.656 12.980 -10.081 1.00 81.06 248 ASP A O 1
ATOM 1935 N N . SER A 1 249 ? -18.579 14.197 -8.533 1.00 80.31 249 SER A N 1
ATOM 1936 C CA . SER A 1 249 ? -18.190 13.068 -7.680 1.00 80.31 249 SER A CA 1
ATOM 1937 C C . SER A 1 249 ? -19.374 12.342 -7.022 1.00 80.31 249 SER A C 1
ATOM 1939 O O . SER A 1 249 ? -19.285 11.135 -6.767 1.00 80.31 249 SER A O 1
ATOM 1941 N N . ASN A 1 250 ? -20.501 13.021 -6.782 1.00 79.69 250 ASN A N 1
ATOM 1942 C CA . ASN A 1 250 ? -21.697 12.404 -6.206 1.00 79.69 250 ASN A CA 1
ATOM 1943 C C . ASN A 1 250 ? -22.363 11.467 -7.217 1.00 79.69 250 ASN A C 1
ATOM 1945 O O . ASN A 1 250 ? -22.768 10.356 -6.861 1.00 79.69 250 ASN A O 1
ATOM 1949 N N . GLU A 1 251 ? -22.431 11.876 -8.485 1.00 82.69 251 GLU A N 1
ATOM 1950 C CA . GLU A 1 251 ? -22.929 11.038 -9.573 1.00 82.69 251 GLU A CA 1
ATOM 1951 C C . GLU A 1 251 ? -22.026 9.812 -9.792 1.00 82.69 251 GLU A C 1
ATOM 1953 O O . GLU A 1 251 ? -22.520 8.689 -9.949 1.00 82.69 251 GLU A O 1
ATOM 1958 N N . VAL A 1 252 ? -20.700 9.984 -9.703 1.00 84.38 252 VAL A N 1
ATOM 1959 C CA . VAL A 1 252 ? -19.740 8.865 -9.722 1.00 84.38 252 VAL A CA 1
ATOM 1960 C C . VAL A 1 252 ? -20.029 7.870 -8.596 1.00 84.38 252 VAL A C 1
ATOM 1962 O O . VAL A 1 252 ? -20.102 6.661 -8.844 1.00 84.38 252 VAL A O 1
ATOM 1965 N N . LEU A 1 253 ? -20.243 8.352 -7.368 1.00 80.75 253 LEU A N 1
ATOM 1966 C CA . LEU A 1 253 ? -20.517 7.499 -6.211 1.00 80.75 253 LEU A CA 1
ATOM 1967 C C . LEU A 1 253 ? -21.845 6.737 -6.351 1.00 80.75 253 LEU A C 1
ATOM 1969 O O . LEU A 1 253 ? -21.907 5.542 -6.040 1.00 80.75 253 LEU A O 1
ATOM 1973 N N . ALA A 1 254 ? -22.895 7.400 -6.844 1.00 80.69 254 ALA A N 1
ATOM 1974 C CA . ALA A 1 254 ? -24.198 6.782 -7.084 1.00 80.69 254 ALA A CA 1
ATOM 1975 C C . ALA A 1 254 ? -24.103 5.659 -8.131 1.00 80.69 254 ALA A C 1
ATOM 1977 O O . ALA A 1 254 ? -24.566 4.536 -7.896 1.00 80.69 254 ALA A O 1
ATOM 1978 N N . ASN A 1 255 ? -23.423 5.927 -9.250 1.00 84.00 255 ASN A N 1
ATOM 1979 C CA . ASN A 1 255 ? -23.175 4.944 -10.303 1.00 84.00 255 ASN A CA 1
ATOM 1980 C C . ASN A 1 255 ? -22.353 3.754 -9.791 1.00 84.00 255 ASN A C 1
ATOM 1982 O O . ASN A 1 255 ? -22.663 2.597 -10.087 1.00 84.00 255 ASN A O 1
ATOM 1986 N N . TRP A 1 256 ? -21.339 4.010 -8.967 1.00 83.69 256 TRP A N 1
ATOM 1987 C CA . TRP A 1 256 ? -20.496 2.966 -8.395 1.00 83.69 256 TRP A CA 1
ATOM 1988 C C . TRP A 1 256 ? -21.270 1.995 -7.491 1.00 83.69 256 TRP A C 1
ATOM 1990 O O . TRP A 1 256 ? -21.077 0.777 -7.572 1.00 83.69 256 TRP A O 1
ATOM 2000 N N . GLU A 1 257 ? -22.180 2.499 -6.652 1.00 80.88 257 GLU A N 1
ATOM 2001 C CA . GLU A 1 257 ? -23.046 1.646 -5.826 1.00 80.88 257 GLU A CA 1
ATOM 2002 C C . GLU A 1 257 ? -24.066 0.863 -6.671 1.00 80.88 257 GLU A C 1
ATOM 2004 O O . GLU A 1 257 ? -24.297 -0.322 -6.404 1.00 80.88 257 GLU A O 1
ATOM 2009 N N . ALA A 1 258 ? -24.617 1.463 -7.732 1.00 84.12 258 ALA A N 1
ATOM 2010 C CA . ALA A 1 258 ? -25.510 0.767 -8.661 1.00 84.12 258 ALA A CA 1
ATOM 2011 C C . ALA A 1 258 ? -24.804 -0.406 -9.367 1.00 84.12 258 ALA A C 1
ATOM 2013 O O . ALA A 1 258 ? -25.322 -1.527 -9.390 1.00 84.12 258 ALA A O 1
ATOM 2014 N N . ILE A 1 259 ? -23.580 -0.191 -9.862 1.00 85.56 259 ILE A N 1
ATOM 2015 C CA . ILE A 1 259 ? -22.763 -1.235 -10.502 1.00 85.56 259 ILE A CA 1
ATOM 2016 C C . ILE A 1 259 ? -22.454 -2.366 -9.511 1.00 85.56 259 ILE A C 1
ATOM 2018 O O . ILE A 1 259 ? -22.548 -3.545 -9.856 1.00 85.56 259 ILE A O 1
ATOM 2022 N N . LYS A 1 260 ? -22.139 -2.045 -8.249 1.00 83.25 260 LYS A N 1
ATOM 2023 C CA . LYS A 1 260 ? -21.934 -3.061 -7.202 1.00 83.25 260 LYS A CA 1
ATOM 2024 C C . LYS A 1 260 ? -23.170 -3.919 -6.947 1.00 83.25 260 LYS A C 1
ATOM 2026 O O . LYS A 1 260 ? -23.029 -5.120 -6.718 1.00 83.25 260 LYS A O 1
ATOM 2031 N N . ALA A 1 261 ? -24.360 -3.321 -6.939 1.00 79.94 261 ALA A N 1
ATOM 2032 C CA . ALA A 1 261 ? -25.602 -4.065 -6.752 1.00 79.94 261 ALA A CA 1
ATOM 2033 C C . ALA A 1 261 ? -25.841 -5.043 -7.917 1.00 79.94 261 ALA A C 1
ATOM 2035 O O . ALA A 1 261 ? -26.164 -6.210 -7.687 1.00 79.94 261 ALA A O 1
ATOM 2036 N N . GLN A 1 262 ? -25.584 -4.602 -9.152 1.00 84.81 262 GLN A N 1
ATOM 2037 C CA . GLN A 1 262 ? -25.679 -5.439 -10.352 1.00 84.81 262 GLN A CA 1
ATOM 2038 C C . GLN A 1 262 ? -24.672 -6.603 -10.337 1.00 84.81 262 GLN A C 1
ATOM 2040 O O . GLN A 1 262 ? -25.031 -7.730 -10.670 1.00 84.81 262 GLN A O 1
ATOM 2045 N N . GLU A 1 263 ? -23.429 -6.371 -9.895 1.00 84.50 263 GLU A N 1
ATOM 2046 C CA . GLU A 1 263 ? -22.410 -7.427 -9.750 1.00 84.50 263 GLU A CA 1
ATOM 2047 C C . GLU A 1 263 ? -22.837 -8.548 -8.804 1.00 84.50 263 GLU A C 1
ATOM 2049 O O . GLU A 1 263 ? -22.558 -9.721 -9.055 1.00 84.50 263 GLU A O 1
ATOM 2054 N N . LEU A 1 264 ? -23.452 -8.179 -7.680 1.00 79.62 264 LEU A N 1
ATOM 2055 C CA . LEU A 1 264 ? -23.941 -9.142 -6.703 1.00 79.62 264 LEU A CA 1
ATOM 2056 C C . LEU A 1 264 ? -25.053 -9.986 -7.331 1.00 79.62 264 LEU A C 1
ATOM 2058 O O . LEU A 1 264 ? -24.949 -11.217 -7.329 1.00 79.62 264 LEU A O 1
ATOM 2062 N N . ALA A 1 265 ? -26.035 -9.332 -7.961 1.00 81.81 265 ALA A N 1
ATOM 2063 C CA . ALA A 1 265 ? -27.142 -10.001 -8.639 1.00 81.81 265 ALA A CA 1
ATOM 2064 C C . ALA A 1 265 ? -26.653 -10.981 -9.723 1.00 81.81 265 ALA A C 1
ATOM 2066 O O . ALA A 1 265 ? -27.115 -12.120 -9.775 1.00 81.81 265 ALA A O 1
ATOM 2067 N N . ALA A 1 266 ? -25.655 -10.590 -10.524 1.00 83.62 266 ALA A N 1
ATOM 2068 C CA . ALA A 1 266 ? -25.053 -11.446 -11.550 1.00 83.62 266 ALA A CA 1
ATOM 2069 C C . ALA A 1 266 ? -24.362 -12.699 -10.977 1.00 83.62 266 ALA A C 1
ATOM 2071 O O . ALA A 1 266 ? -24.283 -13.725 -11.647 1.00 83.62 266 ALA A O 1
ATOM 2072 N N . LYS A 1 267 ? -23.891 -12.648 -9.724 1.00 81.25 267 LYS A N 1
ATOM 2073 C CA . LYS A 1 267 ? -23.308 -13.796 -9.006 1.00 81.25 267 LYS A CA 1
ATOM 2074 C C . LYS A 1 267 ? -24.356 -14.660 -8.296 1.00 81.25 267 LYS A C 1
ATOM 2076 O O . LYS A 1 267 ? -23.986 -15.486 -7.465 1.00 81.25 267 LYS A O 1
ATOM 2081 N N . GLY A 1 268 ? -25.647 -14.450 -8.569 1.00 76.25 268 GLY A N 1
ATOM 2082 C CA . GLY A 1 268 ? -26.743 -15.132 -7.877 1.00 76.25 268 GLY A CA 1
ATOM 2083 C C . GLY A 1 268 ? -26.832 -14.771 -6.393 1.00 76.25 268 GLY A C 1
ATOM 2084 O O . GLY A 1 268 ? -27.400 -15.524 -5.609 1.00 76.25 268 GLY A O 1
ATOM 2085 N N . ARG A 1 269 ? -26.235 -13.644 -5.990 1.00 71.75 269 ARG A N 1
ATOM 2086 C CA . ARG A 1 269 ? -26.229 -13.159 -4.611 1.00 71.75 269 ARG A CA 1
ATOM 2087 C C . ARG A 1 269 ? -27.053 -11.881 -4.548 1.00 71.75 269 ARG A C 1
ATOM 2089 O O . ARG A 1 269 ? -26.667 -10.869 -5.117 1.00 71.75 269 ARG A O 1
ATOM 2096 N N . SER A 1 270 ? -28.160 -11.883 -3.824 1.00 65.12 270 SER A N 1
ATOM 2097 C CA . SER A 1 270 ? -28.784 -10.636 -3.375 1.00 65.12 270 SER A CA 1
ATOM 2098 C C . SER A 1 270 ? -28.210 -10.244 -2.018 1.00 65.12 270 SER A C 1
ATOM 2100 O O . SER A 1 270 ? -27.770 -11.102 -1.255 1.00 65.12 270 SER A O 1
ATOM 2102 N N . ARG A 1 271 ? -28.207 -8.946 -1.703 1.00 66.94 271 ARG A N 1
ATOM 2103 C CA . ARG A 1 271 ? -28.180 -8.543 -0.293 1.00 66.94 271 ARG A CA 1
ATOM 2104 C C . ARG A 1 271 ? -29.556 -8.885 0.268 1.00 66.94 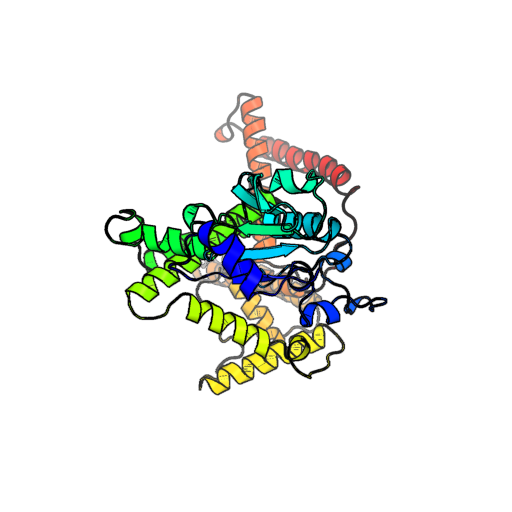271 ARG A C 1
ATOM 2106 O O . ARG A 1 271 ? -30.546 -8.368 -0.242 1.00 66.94 271 ARG A O 1
ATOM 2113 N N . GLU A 1 272 ? -29.615 -9.794 1.230 1.00 71.94 272 GLU A N 1
ATOM 2114 C CA . GLU A 1 272 ? -30.852 -10.118 1.949 1.00 71.94 272 GLU A CA 1
ATOM 2115 C C . GLU A 1 272 ? -31.148 -9.039 2.996 1.00 71.94 272 GLU A C 1
ATOM 2117 O O . GLU A 1 272 ? -32.305 -8.747 3.285 1.00 71.94 272 GLU A O 1
ATOM 2122 N N . SER A 1 273 ? -30.096 -8.388 3.501 1.00 78.44 273 SER A N 1
ATOM 2123 C CA . SER A 1 273 ? -30.170 -7.296 4.461 1.00 78.44 273 SER A CA 1
ATOM 2124 C C . SER A 1 273 ? -29.445 -6.040 3.977 1.00 78.44 273 SER A C 1
ATOM 2126 O O . SER A 1 273 ? -28.396 -6.098 3.330 1.00 78.44 273 SER A O 1
ATOM 2128 N N . ALA A 1 274 ? -29.963 -4.870 4.360 1.00 76.00 274 ALA A N 1
ATOM 2129 C CA . ALA A 1 274 ? -29.328 -3.578 4.095 1.00 76.00 274 ALA A CA 1
ATOM 2130 C C . ALA A 1 274 ? -27.907 -3.478 4.684 1.00 76.00 274 ALA A C 1
ATOM 2132 O O . ALA A 1 274 ? -27.064 -2.752 4.153 1.00 76.00 274 ALA A O 1
ATOM 2133 N N . ILE A 1 275 ? -27.622 -4.240 5.745 1.00 80.31 275 ILE A N 1
ATOM 2134 C CA . ILE A 1 275 ? -26.319 -4.257 6.422 1.00 80.31 275 ILE A CA 1
ATOM 2135 C C . ILE A 1 275 ? -25.349 -5.322 5.877 1.00 80.31 275 ILE A C 1
ATOM 2137 O O . ILE A 1 275 ? -24.167 -5.307 6.230 1.00 80.31 275 ILE A O 1
ATOM 2141 N N . ASP A 1 276 ? -25.773 -6.176 4.940 1.00 81.00 276 ASP A N 1
ATOM 2142 C CA . ASP A 1 276 ? -24.944 -7.258 4.393 1.00 81.00 276 ASP A CA 1
ATOM 2143 C C . ASP A 1 276 ? -23.640 -6.774 3.756 1.00 81.00 276 ASP A C 1
ATOM 2145 O O . ASP A 1 276 ? -23.584 -5.755 3.059 1.00 81.00 276 ASP A O 1
ATOM 2149 N N . GLY A 1 277 ? -22.574 -7.559 3.936 1.00 74.56 277 GLY A N 1
ATOM 2150 C CA . GLY A 1 277 ? -21.254 -7.297 3.359 1.00 74.56 277 GLY A CA 1
ATOM 2151 C C . GLY A 1 277 ? -20.374 -6.378 4.206 1.00 74.56 277 GLY A C 1
ATOM 2152 O O . GLY A 1 277 ? -19.514 -5.701 3.650 1.00 74.56 277 GLY A O 1
ATOM 2153 N N . ILE A 1 278 ? -20.621 -6.289 5.516 1.00 81.56 278 ILE A N 1
ATOM 2154 C CA . ILE A 1 278 ? -19.627 -5.786 6.475 1.00 81.56 278 ILE A CA 1
ATOM 2155 C C . ILE A 1 278 ? -18.698 -6.963 6.812 1.00 81.56 278 ILE A C 1
ATOM 2157 O O . ILE A 1 278 ? -19.200 -8.019 7.205 1.00 81.56 278 ILE A O 1
ATOM 2161 N N . PRO A 1 279 ? -17.375 -6.852 6.601 1.00 79.38 279 PRO A N 1
ATOM 2162 C CA . PRO A 1 279 ? -16.456 -7.925 6.954 1.00 79.38 279 PRO A CA 1
ATOM 2163 C C . PRO A 1 279 ? -16.477 -8.195 8.462 1.00 79.38 279 PRO A C 1
ATOM 2165 O O . PRO A 1 279 ? -16.280 -7.285 9.257 1.00 79.38 279 PRO A O 1
ATOM 2168 N N . VAL A 1 280 ? -16.638 -9.463 8.845 1.00 76.00 280 VAL A N 1
ATOM 2169 C CA . VAL A 1 280 ? -16.661 -9.901 10.258 1.00 76.00 280 VAL A CA 1
ATOM 2170 C C . VAL A 1 280 ? -15.323 -9.645 10.970 1.00 76.00 280 VAL A C 1
ATOM 2172 O O . VAL A 1 280 ? -15.267 -9.595 12.190 1.00 76.00 280 VAL A O 1
ATOM 2175 N N . ALA A 1 281 ? -14.237 -9.493 10.210 1.00 79.56 281 ALA A N 1
ATOM 2176 C CA . ALA A 1 281 ? -12.896 -9.261 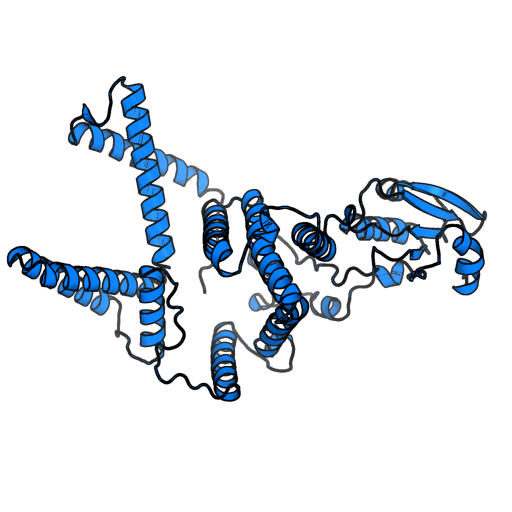10.739 1.00 79.56 281 ALA A CA 1
ATOM 2177 C C . ALA A 1 281 ? -12.584 -7.784 11.040 1.00 79.56 281 ALA A C 1
ATOM 2179 O O . ALA A 1 281 ? -11.488 -7.502 11.517 1.00 79.56 281 ALA A O 1
ATOM 2180 N N . LEU A 1 282 ? -13.489 -6.846 10.729 1.00 82.81 282 LEU A N 1
ATOM 2181 C CA . LEU A 1 282 ? -13.267 -5.441 11.065 1.00 82.81 282 LEU A CA 1
ATOM 2182 C C . LEU A 1 282 ? -13.235 -5.247 12.591 1.00 82.81 282 LEU A C 1
ATOM 2184 O O . LEU A 1 282 ? -13.991 -5.912 13.304 1.00 82.81 282 LEU A O 1
ATOM 2188 N N . PRO A 1 283 ? -12.427 -4.299 13.101 1.00 87.25 283 PRO A N 1
ATOM 2189 C CA . PRO A 1 283 ? -12.533 -3.850 14.483 1.00 87.25 283 PRO A CA 1
ATOM 2190 C C . PRO A 1 283 ? -13.961 -3.412 14.831 1.00 87.25 283 PRO A C 1
ATOM 2192 O O . PRO A 1 283 ? -14.743 -3.016 13.960 1.00 87.25 283 PRO A O 1
ATOM 2195 N N . ALA A 1 284 ? -14.313 -3.480 16.116 1.00 90.38 284 ALA A N 1
ATOM 2196 C CA . ALA A 1 284 ? -15.672 -3.198 16.575 1.00 90.38 284 ALA A CA 1
ATOM 2197 C C . ALA A 1 284 ? -16.127 -1.766 16.230 1.00 90.38 284 ALA A C 1
ATOM 2199 O O . ALA A 1 284 ? -17.260 -1.575 15.792 1.00 90.38 284 ALA A O 1
ATOM 2200 N N . VAL A 1 285 ? -15.234 -0.777 16.352 1.00 92.81 285 VAL A N 1
ATOM 2201 C CA . VAL A 1 285 ? -15.530 0.634 16.053 1.00 92.81 285 VAL A CA 1
ATOM 2202 C C . VAL A 1 285 ? -15.755 0.840 14.550 1.00 92.81 285 VAL A C 1
ATOM 2204 O O . VAL A 1 285 ? -16.813 1.339 14.158 1.00 92.81 285 VAL A O 1
ATOM 2207 N N . ALA A 1 286 ? -14.848 0.360 13.694 1.00 89.00 286 ALA A N 1
ATOM 2208 C CA . ALA A 1 286 ? -15.050 0.355 12.241 1.00 89.00 286 ALA A CA 1
ATOM 2209 C C . ALA A 1 286 ? -16.337 -0.382 11.809 1.00 89.00 286 ALA A C 1
ATOM 2211 O O . ALA A 1 286 ? -17.068 0.083 10.929 1.00 89.00 286 ALA A O 1
ATOM 2212 N N . THR A 1 287 ? -16.653 -1.514 12.446 1.00 91.81 287 THR A N 1
ATOM 2213 C CA . THR A 1 287 ? -17.889 -2.277 12.200 1.00 91.81 287 THR A CA 1
ATOM 2214 C C . THR A 1 287 ? -19.126 -1.447 12.534 1.00 91.81 287 THR A C 1
ATOM 2216 O O . THR A 1 287 ? -20.020 -1.323 11.694 1.00 91.81 287 THR A O 1
ATOM 2219 N N . ALA A 1 288 ? -19.168 -0.837 13.722 1.00 92.62 288 ALA A N 1
ATOM 2220 C CA . ALA A 1 288 ? -20.269 0.020 14.156 1.00 92.62 288 ALA A CA 1
ATOM 2221 C C . ALA A 1 288 ? -20.470 1.214 13.209 1.00 92.62 288 ALA A C 1
ATOM 2223 O O . ALA A 1 288 ? -21.602 1.539 12.845 1.00 92.62 288 ALA A O 1
ATOM 2224 N N . GLN A 1 289 ? -19.384 1.816 12.719 1.00 92.38 289 GLN A N 1
ATOM 2225 C CA . GLN A 1 289 ? -19.477 2.932 11.781 1.00 92.38 289 GLN A CA 1
ATOM 2226 C C . GLN A 1 289 ? -20.008 2.503 10.404 1.00 92.38 289 GLN A C 1
ATOM 2228 O O . GLN A 1 289 ? -20.825 3.203 9.801 1.00 92.38 289 GLN A O 1
ATOM 2233 N N . GLN A 1 290 ? -19.611 1.325 9.908 1.00 89.81 290 GLN A N 1
ATOM 2234 C CA . GLN A 1 290 ? -20.170 0.759 8.675 1.00 89.81 290 GLN A CA 1
ATOM 2235 C C . GLN A 1 290 ? -21.651 0.392 8.826 1.00 89.81 290 GLN A C 1
ATOM 2237 O O . GLN A 1 290 ? -22.424 0.602 7.887 1.00 89.81 290 GLN A O 1
ATOM 2242 N N . LEU A 1 291 ? -22.061 -0.120 9.992 1.00 91.19 291 LEU A N 1
ATOM 2243 C CA . LEU A 1 291 ? -23.470 -0.367 10.311 1.00 91.19 291 LEU A CA 1
ATOM 2244 C C . LEU A 1 291 ? -24.271 0.936 10.257 1.00 91.19 291 LEU A C 1
ATOM 2246 O O . LEU A 1 291 ? -25.276 0.986 9.549 1.00 91.19 291 LEU A O 1
ATOM 2250 N N . ALA A 1 292 ? -23.792 1.999 10.913 1.00 90.12 292 ALA A N 1
ATOM 2251 C CA . ALA A 1 292 ? -24.423 3.318 10.881 1.00 90.12 292 ALA A CA 1
ATOM 2252 C C . ALA A 1 292 ? -24.580 3.846 9.446 1.00 90.12 292 ALA A C 1
ATOM 2254 O O . ALA A 1 292 ? -25.687 4.185 9.032 1.00 90.12 292 ALA A O 1
ATOM 2255 N N . LYS A 1 293 ? -23.502 3.815 8.650 1.00 89.44 293 LYS A N 1
ATOM 2256 C CA . LYS A 1 293 ? -23.511 4.259 7.247 1.00 89.44 293 LYS A CA 1
ATOM 2257 C C . LYS A 1 293 ? -24.506 3.478 6.386 1.00 89.44 293 LYS A C 1
ATOM 2259 O O . LYS A 1 293 ? -25.175 4.053 5.530 1.00 89.44 293 LYS A O 1
ATOM 2264 N N . LYS A 1 294 ? -24.598 2.156 6.565 1.00 88.44 294 LYS A N 1
ATOM 2265 C CA . LYS A 1 294 ? -25.537 1.319 5.800 1.00 88.44 294 LYS A CA 1
ATOM 2266 C C . LYS A 1 294 ? -26.982 1.508 6.238 1.00 88.44 294 LYS A C 1
ATOM 2268 O O . LYS A 1 294 ? -27.858 1.549 5.379 1.00 88.44 294 LYS A O 1
ATOM 2273 N N . ALA A 1 295 ? -27.220 1.643 7.539 1.00 87.50 295 ALA A N 1
ATOM 2274 C CA . ALA A 1 295 ? -28.542 1.923 8.076 1.00 87.50 295 ALA A CA 1
ATOM 2275 C C . ALA A 1 295 ? -29.062 3.286 7.585 1.00 87.50 295 ALA A C 1
ATOM 2277 O O . ALA A 1 295 ? -30.174 3.346 7.062 1.00 87.50 295 ALA A O 1
ATOM 2278 N N . GLY A 1 296 ? -28.227 4.334 7.625 1.00 86.25 296 GLY A N 1
ATOM 2279 C CA . GLY A 1 296 ? -28.569 5.662 7.101 1.00 86.25 296 GLY A CA 1
ATOM 2280 C C . GLY A 1 296 ? -28.923 5.633 5.612 1.00 86.25 296 GLY A C 1
ATOM 2281 O O . GLY A 1 296 ? -29.992 6.083 5.208 1.00 86.25 296 GLY A O 1
ATOM 2282 N N . ARG A 1 297 ? -28.117 4.940 4.792 1.00 82.50 297 ARG A N 1
ATOM 2283 C CA . ARG A 1 297 ? -28.414 4.710 3.360 1.00 82.50 297 ARG A CA 1
ATOM 2284 C C . ARG A 1 297 ? -29.736 3.981 3.099 1.00 82.50 297 ARG A C 1
ATOM 2286 O O . ARG A 1 297 ? -30.309 4.148 2.027 1.00 82.50 297 ARG A O 1
ATOM 2293 N N . ALA A 1 298 ? -30.203 3.159 4.036 1.00 83.44 298 ALA A N 1
ATOM 2294 C CA . ALA A 1 298 ? -31.496 2.481 3.952 1.00 83.44 298 ALA A CA 1
ATOM 2295 C C . ALA A 1 298 ? -32.669 3.347 4.457 1.00 83.44 298 ALA A C 1
ATOM 2297 O O . ALA A 1 298 ? -33.800 2.868 4.505 1.00 83.44 298 ALA A O 1
ATOM 2298 N N . GLY A 1 299 ? -32.410 4.602 4.838 1.00 83.44 299 GLY A N 1
ATOM 2299 C CA . GLY A 1 299 ? -33.394 5.529 5.393 1.00 83.44 299 GLY A CA 1
ATOM 2300 C C . GLY A 1 299 ? -33.578 5.416 6.908 1.00 83.44 299 GLY A C 1
ATOM 2301 O O . GLY A 1 299 ? -34.447 6.088 7.458 1.00 83.44 299 GLY A O 1
ATOM 2302 N N . PHE A 1 300 ? -32.781 4.591 7.599 1.00 86.94 300 PHE A N 1
ATOM 2303 C CA . PHE A 1 300 ? -32.781 4.511 9.061 1.00 86.94 300 PHE A CA 1
ATOM 2304 C C . PHE A 1 300 ? -31.811 5.546 9.646 1.00 86.94 300 PHE A C 1
ATOM 2306 O O . PHE A 1 300 ? -30.729 5.223 10.144 1.00 86.94 300 PHE A O 1
ATOM 2313 N N . GLU A 1 301 ? -32.204 6.813 9.537 1.00 84.44 301 GLU A N 1
ATOM 2314 C CA . GLU A 1 301 ? -31.388 7.978 9.870 1.00 84.44 301 GLU A CA 1
ATOM 2315 C C . GLU A 1 301 ? -32.159 8.959 10.767 1.00 84.44 301 GLU A C 1
ATOM 2317 O O . GLU A 1 301 ? -33.386 9.041 10.708 1.00 84.44 301 GLU A O 1
ATOM 2322 N N . TRP A 1 302 ? -31.443 9.696 11.617 1.00 87.81 302 TRP A N 1
ATOM 2323 C CA . TRP A 1 302 ? -32.022 10.791 12.401 1.00 87.81 302 TRP A CA 1
ATOM 2324 C C . TRP A 1 302 ? -32.233 12.038 11.533 1.00 87.81 302 TRP A C 1
ATOM 2326 O O . TRP A 1 302 ? -31.639 12.157 10.465 1.00 87.81 302 TRP A O 1
ATOM 2336 N N . ALA A 1 303 ? -33.078 12.978 11.968 1.00 87.62 303 ALA A N 1
ATOM 2337 C CA . ALA A 1 303 ? -33.330 14.176 11.155 1.00 87.62 303 ALA A CA 1
ATOM 2338 C C . ALA A 1 303 ? -32.237 15.248 11.307 1.00 87.62 303 ALA A C 1
ATOM 2340 O O . ALA A 1 303 ? -32.033 16.052 10.399 1.00 87.62 303 ALA A O 1
ATOM 2341 N N . ASP A 1 304 ? -31.546 15.275 12.449 1.00 90.94 304 ASP A N 1
ATOM 2342 C CA . ASP A 1 304 ? -30.545 16.287 12.771 1.00 90.94 304 ASP A CA 1
ATOM 2343 C C . ASP A 1 304 ? -29.550 15.801 13.840 1.00 90.94 304 ASP A C 1
ATOM 2345 O O . ASP A 1 304 ? -29.750 14.785 14.512 1.00 90.94 304 ASP A O 1
ATOM 2349 N N . LEU A 1 305 ? -28.474 16.574 14.016 1.00 91.69 305 LEU A N 1
ATOM 2350 C CA . LEU A 1 305 ? -27.422 16.297 14.994 1.00 91.69 305 LEU A CA 1
ATOM 2351 C C . LEU A 1 305 ? -27.920 16.374 16.452 1.00 91.69 305 LEU A C 1
ATOM 2353 O O . LEU A 1 305 ? -27.349 15.724 17.324 1.00 91.69 305 LEU A O 1
ATOM 2357 N N . ALA A 1 306 ? -28.970 17.152 16.741 1.00 93.81 306 ALA A N 1
ATOM 2358 C CA . ALA A 1 306 ? -29.485 17.303 18.101 1.00 93.81 306 ALA A CA 1
ATOM 2359 C C . ALA A 1 306 ? -30.157 16.015 18.594 1.00 93.81 306 ALA A C 1
ATOM 2361 O O . ALA A 1 306 ? -30.005 15.661 19.761 1.00 93.81 306 ALA A O 1
ATOM 2362 N N . GLN A 1 307 ? -30.818 15.268 17.707 1.00 93.50 307 GLN A N 1
ATOM 2363 C CA . GLN A 1 307 ? -31.348 13.937 18.025 1.00 93.50 307 GLN A CA 1
ATOM 2364 C C . GLN A 1 307 ? -30.241 12.937 18.371 1.00 93.50 307 GLN A C 1
ATOM 2366 O O . GLN A 1 307 ? -30.433 12.088 19.237 1.00 93.50 307 GLN A O 1
ATOM 2371 N N . VAL A 1 308 ? -29.069 13.060 17.743 1.00 93.06 308 VAL A N 1
ATOM 2372 C CA . VAL A 1 308 ? -27.910 12.206 18.044 1.00 93.06 308 VAL A CA 1
ATOM 2373 C C . VAL A 1 308 ? -27.374 12.479 19.441 1.00 93.06 308 VAL A C 1
ATOM 2375 O O . VAL A 1 308 ? -27.139 11.543 20.202 1.00 93.06 308 VAL A O 1
ATOM 2378 N N . TRP A 1 309 ? -27.224 13.758 19.794 1.00 95.69 309 TRP A N 1
ATOM 2379 C CA . TRP A 1 309 ? -26.847 14.163 21.148 1.00 95.69 309 TRP A CA 1
ATOM 2380 C C . TRP A 1 309 ? -27.878 13.717 22.181 1.00 95.69 309 TRP A C 1
ATOM 2382 O O . TRP A 1 309 ? -27.498 13.146 23.196 1.00 95.69 309 TRP A O 1
ATOM 2392 N N . GLY A 1 310 ? -29.169 13.895 21.888 1.00 96.50 310 GLY A N 1
ATOM 2393 C CA . GLY A 1 310 ? -30.247 13.439 22.762 1.00 96.50 310 GLY A CA 1
ATOM 2394 C C . GLY A 1 310 ? -30.203 11.932 23.012 1.00 96.50 310 GLY A C 1
ATOM 2395 O O . GLY A 1 310 ? -30.342 11.510 24.156 1.00 96.50 310 GLY A O 1
ATOM 2396 N N . LYS A 1 311 ? -29.937 11.123 21.975 1.00 95.81 311 LYS A N 1
ATOM 2397 C CA . LYS A 1 311 ? -29.780 9.674 22.146 1.00 95.81 311 LYS A CA 1
ATOM 2398 C C . LYS A 1 311 ? -28.524 9.333 22.947 1.00 95.81 311 LYS A C 1
ATOM 2400 O O . LYS A 1 311 ? -28.590 8.483 23.817 1.00 95.81 311 LYS A O 1
ATOM 2405 N N . LEU A 1 312 ? -27.402 10.024 22.733 1.00 96.56 312 LEU A N 1
ATOM 2406 C CA . LEU A 1 312 ? -26.205 9.815 23.557 1.00 96.56 312 LEU A CA 1
ATOM 2407 C C . LEU A 1 312 ? -26.456 10.139 25.040 1.00 96.56 312 LEU A C 1
ATOM 2409 O O . LEU A 1 312 ? -25.982 9.412 25.910 1.00 96.56 312 LEU A O 1
ATOM 2413 N N . ASP A 1 313 ? -27.203 11.205 25.332 1.00 97.69 313 ASP A N 1
ATOM 2414 C CA . ASP A 1 313 ? -27.593 11.558 26.700 1.00 97.69 313 ASP A CA 1
ATOM 2415 C C . ASP A 1 313 ? -28.515 10.497 27.332 1.00 97.69 313 ASP A C 1
ATOM 2417 O O . ASP A 1 313 ? -28.388 10.216 28.526 1.00 97.69 313 ASP A O 1
ATOM 2421 N N . GLU A 1 314 ? -29.407 9.895 26.538 1.00 97.31 314 GLU A N 1
ATOM 2422 C CA . GLU A 1 314 ? -30.268 8.769 26.930 1.00 97.31 314 GLU A CA 1
ATOM 2423 C C . GLU A 1 314 ? -29.433 7.533 27.302 1.00 97.31 314 GLU A C 1
ATOM 2425 O O . GLU A 1 314 ? -29.505 7.104 28.452 1.00 97.31 314 GLU A O 1
ATOM 2430 N N . GLU A 1 315 ? -28.546 7.062 26.414 1.00 97.81 315 GLU A N 1
ATOM 2431 C CA . GLU A 1 315 ? -27.672 5.900 26.681 1.00 97.81 315 GLU A CA 1
ATOM 2432 C C . GLU A 1 315 ? -26.781 6.128 27.920 1.00 97.81 315 GLU A C 1
ATOM 2434 O O . GLU A 1 315 ? -26.545 5.246 28.747 1.00 97.81 315 GLU A O 1
ATOM 2439 N N . LEU A 1 316 ? -26.282 7.358 28.107 1.00 98.12 316 LEU A N 1
ATOM 2440 C CA . LEU A 1 316 ? -25.503 7.719 29.295 1.00 98.12 316 LEU A CA 1
ATOM 2441 C C . LEU A 1 316 ? -26.342 7.684 30.579 1.00 98.12 316 LEU A C 1
ATOM 2443 O O . LEU A 1 316 ? -25.801 7.406 31.656 1.00 98.12 316 LEU A O 1
ATOM 2447 N N . ALA A 1 317 ? -27.631 8.016 30.505 1.00 98.00 317 ALA A N 1
ATOM 2448 C CA . ALA A 1 317 ? -28.540 7.932 31.640 1.00 98.00 317 ALA A CA 1
ATOM 2449 C C . ALA A 1 317 ? -28.879 6.471 31.979 1.00 98.00 317 ALA A C 1
ATOM 2451 O O . ALA A 1 317 ? -28.883 6.121 33.164 1.00 98.00 317 ALA A O 1
ATOM 2452 N N . GLU A 1 318 ? -29.090 5.627 30.968 1.00 97.31 318 GLU A N 1
ATOM 2453 C CA . GLU A 1 318 ? -29.341 4.188 31.116 1.00 97.31 318 GLU A CA 1
ATOM 2454 C C . GLU A 1 318 ? -28.125 3.482 31.730 1.00 97.31 318 GLU A C 1
ATOM 2456 O O . GLU A 1 318 ? -28.253 2.860 32.789 1.00 97.31 318 GLU A O 1
ATOM 2461 N N . LEU A 1 319 ? -26.912 3.746 31.227 1.00 97.75 319 LEU A N 1
ATOM 2462 C CA . LEU A 1 319 ? -25.669 3.241 31.822 1.00 97.75 319 LEU A CA 1
ATOM 2463 C C . LEU A 1 319 ? -25.504 3.665 33.292 1.00 97.75 319 LEU A C 1
ATOM 2465 O O . LEU A 1 319 ? -25.112 2.861 34.141 1.00 97.75 319 LEU A O 1
ATOM 2469 N N . ARG A 1 320 ? -25.817 4.921 33.640 1.00 97.81 320 ARG A N 1
ATOM 2470 C CA . ARG A 1 320 ? -25.772 5.381 35.044 1.00 97.81 320 ARG A CA 1
ATOM 2471 C C . ARG A 1 320 ? -26.777 4.635 35.919 1.00 97.81 320 ARG A C 1
ATOM 2473 O O . ARG A 1 320 ? -26.461 4.344 37.074 1.00 97.81 320 ARG A O 1
ATOM 2480 N N . SER A 1 321 ? -27.965 4.343 35.393 1.00 97.06 321 SER A N 1
ATOM 2481 C CA . SER A 1 321 ? -28.986 3.568 36.097 1.00 97.06 321 SER A CA 1
ATOM 2482 C C . SER A 1 321 ? -28.541 2.119 36.311 1.00 97.06 321 SER A C 1
ATOM 2484 O O . SER A 1 321 ? -28.588 1.628 37.441 1.00 97.06 321 SER A O 1
ATOM 2486 N N . ALA A 1 322 ? -28.001 1.476 35.271 1.00 95.88 322 ALA A N 1
ATOM 2487 C CA . ALA A 1 322 ? -27.447 0.128 35.343 1.00 95.88 322 ALA A CA 1
ATOM 2488 C C . ALA A 1 322 ? -26.327 0.037 36.392 1.00 95.88 322 ALA A C 1
ATOM 2490 O O . ALA A 1 322 ? -26.374 -0.823 37.275 1.00 95.88 322 ALA A O 1
ATOM 2491 N N . VAL A 1 323 ? -25.389 0.993 36.400 1.00 95.94 323 VAL A N 1
ATOM 2492 C CA . VAL A 1 323 ? -24.329 1.078 37.422 1.00 95.94 323 VAL A CA 1
ATOM 2493 C C . VAL A 1 323 ? -24.901 1.236 38.833 1.00 95.94 323 VAL A C 1
ATOM 2495 O O . VAL A 1 323 ? -24.424 0.584 39.760 1.00 95.94 323 VAL A O 1
ATOM 2498 N N . ALA A 1 324 ? -25.931 2.068 39.017 1.00 96.69 324 ALA A N 1
ATOM 2499 C CA . ALA A 1 324 ? -26.573 2.251 40.319 1.00 96.69 324 ALA A CA 1
ATOM 2500 C C . ALA A 1 324 ? -27.316 0.992 40.804 1.00 96.69 324 ALA A C 1
ATOM 2502 O O . ALA A 1 324 ? -27.418 0.771 42.011 1.00 96.69 324 ALA A O 1
ATOM 2503 N N . SER A 1 325 ? -27.819 0.173 39.877 1.00 94.12 325 SER A N 1
ATOM 2504 C CA . SER A 1 325 ? -28.475 -1.102 40.184 1.00 94.12 325 SER A CA 1
ATOM 2505 C C . SER A 1 325 ? -27.491 -2.219 40.559 1.00 94.12 325 SER A C 1
ATOM 2507 O O . SER A 1 325 ? -27.865 -3.140 41.284 1.00 94.12 325 SER A O 1
ATOM 2509 N N . GLY A 1 326 ? -26.235 -2.124 40.103 1.00 92.88 326 GLY A N 1
ATOM 2510 C CA . GLY A 1 326 ? -25.202 -3.144 40.305 1.00 92.88 326 GLY A CA 1
ATOM 2511 C C . GLY A 1 326 ? -25.359 -4.392 39.428 1.00 92.88 326 GLY A C 1
ATOM 2512 O O . GLY A 1 326 ? -24.682 -5.386 39.679 1.00 92.88 326 GLY A O 1
ATOM 2513 N N . ASP A 1 327 ? -26.241 -4.364 38.426 1.00 93.75 327 ASP A N 1
ATOM 2514 C CA . ASP A 1 327 ? -26.406 -5.452 37.461 1.00 93.75 327 ASP A CA 1
ATOM 2515 C C . ASP A 1 327 ? -25.281 -5.418 36.416 1.00 93.75 327 ASP A C 1
ATOM 2517 O O . ASP A 1 327 ? -25.264 -4.582 35.513 1.00 93.75 327 ASP A O 1
ATOM 2521 N N . GLU A 1 328 ? -24.321 -6.334 36.543 1.00 92.38 328 GLU A N 1
ATOM 2522 C CA . GLU A 1 328 ? -23.166 -6.429 35.644 1.00 92.38 328 GLU A CA 1
ATOM 2523 C C . GLU A 1 328 ? -23.553 -6.681 34.180 1.00 92.38 328 GLU A C 1
ATOM 2525 O O . GLU A 1 328 ? -22.871 -6.186 33.280 1.00 92.38 328 GLU A O 1
ATOM 2530 N N . ALA A 1 329 ? -24.635 -7.426 33.927 1.00 90.38 329 ALA A N 1
ATOM 2531 C CA . ALA A 1 329 ? -25.082 -7.709 32.568 1.00 90.38 329 ALA A CA 1
ATOM 2532 C C . ALA A 1 329 ? -25.671 -6.450 31.927 1.00 90.38 329 ALA A C 1
ATOM 2534 O O . ALA A 1 329 ? -25.299 -6.116 30.804 1.00 90.38 329 ALA A O 1
ATOM 2535 N N . ALA A 1 330 ? -26.507 -5.720 32.672 1.00 93.00 330 ALA A N 1
ATOM 2536 C CA . ALA A 1 330 ? -27.038 -4.438 32.221 1.00 93.00 330 ALA A CA 1
ATOM 2537 C C . ALA A 1 330 ? -25.910 -3.419 31.995 1.00 93.00 330 ALA A C 1
ATOM 2539 O O . ALA A 1 330 ? -25.863 -2.776 30.958 1.00 93.00 330 ALA A O 1
ATOM 2540 N N . ILE A 1 331 ? -24.931 -3.318 32.903 1.00 94.69 331 ILE A N 1
ATOM 2541 C CA . ILE A 1 331 ? -23.786 -2.404 32.729 1.00 94.69 331 ILE A CA 1
ATOM 2542 C C . ILE A 1 331 ? -23.028 -2.697 31.427 1.00 94.69 331 ILE A C 1
ATOM 2544 O O . ILE A 1 331 ? -22.613 -1.765 30.739 1.00 94.69 331 ILE A O 1
ATOM 2548 N N . HIS A 1 332 ? -22.814 -3.974 31.103 1.00 87.81 332 HIS A N 1
ATOM 2549 C CA . HIS A 1 332 ? -22.125 -4.363 29.875 1.00 87.81 332 HIS A CA 1
ATOM 2550 C C . HIS A 1 332 ? -22.928 -3.992 28.619 1.00 87.81 332 HIS A C 1
ATOM 2552 O O . HIS A 1 332 ? -22.333 -3.522 27.649 1.00 87.81 332 HIS A O 1
ATOM 2558 N N . ASP A 1 333 ? -24.243 -4.213 28.636 1.00 92.06 333 ASP A N 1
ATOM 2559 C CA . ASP A 1 333 ? -25.142 -3.908 27.517 1.00 92.06 333 ASP A CA 1
ATOM 2560 C C . ASP A 1 333 ? -25.179 -2.396 27.242 1.00 92.06 333 ASP A C 1
ATOM 2562 O O . ASP A 1 333 ? -24.756 -1.943 26.178 1.00 92.06 333 ASP A O 1
ATOM 2566 N N . GLU A 1 334 ? -25.494 -1.604 28.270 1.00 97.12 334 GLU A N 1
ATOM 2567 C CA . GLU A 1 334 ? -25.602 -0.141 28.175 1.00 97.12 334 GLU A CA 1
ATOM 2568 C C . GLU A 1 334 ? -24.262 0.528 27.822 1.00 97.12 334 GLU A C 1
ATOM 2570 O O . GLU A 1 334 ? -24.197 1.538 27.118 1.00 97.12 334 GLU A O 1
ATOM 2575 N N . LEU A 1 335 ? -23.133 -0.032 28.280 1.00 95.81 335 LEU A N 1
ATOM 2576 C CA . LEU A 1 335 ? -21.814 0.454 27.867 1.00 95.81 335 LEU A CA 1
ATOM 2577 C C . LEU A 1 335 ? -21.585 0.223 26.367 1.00 95.81 335 LEU A C 1
ATOM 2579 O O . LEU A 1 335 ? -20.976 1.066 25.702 1.00 95.81 335 LEU A O 1
ATOM 2583 N N . GLY A 1 336 ? -22.057 -0.908 25.841 1.00 94.38 336 GLY A N 1
ATOM 2584 C CA . GLY A 1 336 ? -22.047 -1.205 24.413 1.00 94.38 336 GLY A CA 1
ATOM 2585 C C . GLY A 1 336 ? -22.828 -0.164 23.613 1.00 94.38 336 GLY A C 1
ATOM 2586 O O . GLY A 1 336 ? -22.299 0.361 22.627 1.00 94.38 336 GLY A O 1
ATOM 2587 N N . ASP A 1 337 ? -24.021 0.201 24.075 1.00 96.69 337 ASP A N 1
ATOM 2588 C CA . ASP A 1 337 ? -24.883 1.170 23.394 1.00 96.69 337 ASP A CA 1
ATOM 2589 C C . ASP A 1 337 ? -24.347 2.607 23.460 1.00 96.69 337 ASP A C 1
ATOM 2591 O O . ASP A 1 337 ? -24.360 3.320 22.447 1.00 96.69 337 ASP A O 1
ATOM 2595 N N . VAL A 1 338 ? -23.720 3.012 24.572 1.00 97.69 338 VAL A N 1
ATOM 2596 C CA . VAL A 1 338 ? -22.966 4.280 24.643 1.00 97.69 338 VAL A CA 1
ATOM 2597 C C . VAL A 1 338 ? -21.837 4.312 23.607 1.00 97.69 338 VAL A C 1
ATOM 2599 O O . VAL A 1 338 ? -21.653 5.321 22.912 1.00 97.69 338 VAL A O 1
ATOM 2602 N N . LEU A 1 339 ? -21.068 3.224 23.471 1.00 96.75 339 LEU A N 1
ATOM 2603 C CA . LEU A 1 339 ? -19.978 3.140 22.491 1.00 96.75 339 LEU A CA 1
ATOM 2604 C C . LEU A 1 339 ? -20.520 3.187 21.057 1.00 96.75 339 LEU A C 1
ATOM 2606 O O . LEU A 1 339 ? -20.011 3.955 20.236 1.00 96.75 339 LEU A O 1
ATOM 2610 N N . ALA A 1 340 ? -21.573 2.425 20.755 1.00 94.69 340 ALA A N 1
ATOM 2611 C CA . ALA A 1 340 ? -22.209 2.406 19.441 1.00 94.69 340 ALA A CA 1
ATOM 2612 C C . ALA A 1 340 ? -22.784 3.783 19.065 1.00 94.69 340 ALA A C 1
ATOM 2614 O O . ALA A 1 340 ? -22.559 4.273 17.953 1.00 94.69 340 ALA A O 1
ATOM 2615 N N . THR A 1 341 ? -23.456 4.452 20.003 1.00 95.12 341 THR A N 1
ATOM 2616 C CA . THR A 1 341 ? -24.031 5.788 19.798 1.00 95.12 341 THR A CA 1
ATOM 2617 C C . THR A 1 341 ? -22.948 6.855 19.646 1.00 95.12 341 THR A C 1
ATOM 2619 O O . THR A 1 341 ? -23.064 7.723 18.780 1.00 95.12 341 THR A O 1
ATOM 2622 N N . THR A 1 342 ? -21.831 6.742 20.373 1.00 96.62 342 THR A N 1
ATOM 2623 C CA . THR A 1 342 ? -20.645 7.597 20.175 1.00 96.62 342 THR A CA 1
ATOM 2624 C C . THR A 1 342 ? -20.055 7.431 18.769 1.00 96.62 342 THR A C 1
ATOM 2626 O O . THR A 1 342 ? -19.715 8.419 18.115 1.00 96.62 342 THR A O 1
ATOM 2629 N N . VAL A 1 343 ? -19.973 6.201 18.248 1.00 95.12 343 VAL A N 1
ATOM 2630 C CA . VAL A 1 343 ? -19.530 5.961 16.862 1.00 95.12 343 VAL A CA 1
ATOM 2631 C C . VAL A 1 343 ? -20.527 6.536 15.851 1.00 95.12 343 VAL A C 1
ATOM 2633 O O . VAL A 1 343 ? -20.128 7.108 14.833 1.00 95.12 343 VAL A O 1
ATOM 2636 N N . LYS A 1 344 ? -21.829 6.445 16.132 1.00 92.62 344 LYS A N 1
ATOM 2637 C CA . LYS A 1 344 ? -22.867 7.023 15.271 1.00 92.62 344 LYS A CA 1
ATOM 2638 C C . LYS A 1 344 ? -22.831 8.556 15.267 1.00 92.62 344 LYS A C 1
ATOM 2640 O O . LYS A 1 344 ? -23.048 9.161 14.219 1.00 92.62 344 LYS A O 1
ATOM 2645 N N . LEU A 1 345 ? -22.469 9.178 16.389 1.00 94.69 345 LEU A N 1
ATOM 2646 C CA . LEU A 1 345 ? -22.148 10.604 16.456 1.00 94.69 345 LEU A CA 1
ATOM 2647 C C . LEU A 1 345 ? -20.947 10.951 15.571 1.00 94.69 345 LEU A C 1
ATOM 2649 O O . LEU A 1 345 ? -21.037 11.888 14.783 1.00 94.69 345 LEU A O 1
ATOM 2653 N N . ALA A 1 346 ? -19.855 10.183 15.637 1.00 94.19 346 ALA A N 1
ATOM 2654 C CA . ALA A 1 346 ? -18.696 10.401 14.767 1.00 94.19 346 ALA A CA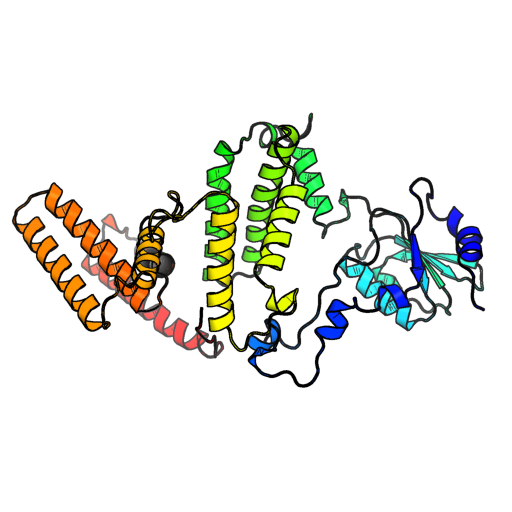 1
ATOM 2655 C C . ALA A 1 346 ? -19.073 10.327 13.275 1.00 94.19 346 ALA A C 1
ATOM 2657 O O . ALA A 1 346 ? -18.671 11.191 12.499 1.00 94.19 346 ALA A O 1
ATOM 2658 N N . TYR A 1 347 ? -19.924 9.370 12.885 1.00 91.56 347 TYR A N 1
ATOM 2659 C CA . TYR A 1 347 ? -20.476 9.295 11.527 1.00 91.56 347 TYR A CA 1
ATOM 2660 C C . TYR A 1 347 ? -21.226 10.575 11.114 1.00 91.56 347 TYR A C 1
ATOM 2662 O O . TYR A 1 347 ? -20.961 11.110 10.039 1.00 91.56 347 TYR A O 1
ATOM 2670 N N . TRP A 1 348 ? -22.094 11.110 11.976 1.00 92.38 348 TRP A N 1
ATOM 2671 C CA . TRP A 1 348 ? -22.815 12.367 11.723 1.00 92.38 348 TRP A CA 1
ATOM 2672 C C . TRP A 1 348 ? -21.903 13.593 11.649 1.00 92.38 348 TRP A C 1
ATOM 2674 O O . TRP A 1 348 ? -22.150 14.511 10.868 1.00 92.38 348 TRP A O 1
ATOM 2684 N N . LEU A 1 349 ? -20.824 13.592 12.430 1.00 92.88 349 LEU A N 1
ATOM 2685 C CA . LEU A 1 349 ? -19.777 14.611 12.379 1.00 92.88 349 LEU A CA 1
ATOM 2686 C C . LEU A 1 349 ? -18.840 14.449 11.171 1.00 92.88 349 LEU A C 1
ATOM 2688 O O . LEU A 1 349 ? -17.943 15.270 11.002 1.00 92.88 349 LEU A O 1
ATOM 2692 N N . LYS A 1 350 ? -19.040 13.416 10.338 1.00 91.00 350 LYS A N 1
ATOM 2693 C CA . LYS A 1 350 ? -18.160 13.043 9.220 1.00 91.00 350 LYS A CA 1
ATOM 2694 C C . LYS A 1 350 ? -16.715 12.771 9.661 1.00 91.00 350 LYS A C 1
ATOM 2696 O O . LYS A 1 350 ? -15.763 13.109 8.967 1.00 91.00 350 LYS A O 1
ATOM 2701 N N . VAL A 1 351 ? -16.555 12.156 10.830 1.00 92.12 351 VAL A N 1
ATOM 2702 C CA . VAL A 1 351 ? -15.261 11.787 11.415 1.00 92.12 351 VAL A CA 1
ATOM 2703 C C . VAL A 1 351 ? -15.105 10.271 11.381 1.00 92.12 351 VAL A C 1
ATOM 2705 O O . VAL A 1 351 ? -16.001 9.552 11.819 1.00 92.12 351 VAL A O 1
ATOM 2708 N N . ASP A 1 352 ? -13.964 9.768 10.910 1.00 90.44 352 ASP A N 1
ATOM 2709 C CA . ASP A 1 352 ? -13.612 8.348 11.026 1.00 90.44 352 ASP A CA 1
ATOM 2710 C C . ASP A 1 352 ? -13.350 7.988 12.498 1.00 90.44 352 ASP A C 1
ATOM 2712 O O . ASP A 1 352 ? -12.411 8.486 13.124 1.00 90.44 352 ASP A O 1
ATOM 2716 N N . ALA A 1 353 ? -14.221 7.162 13.079 1.00 92.19 353 ALA A N 1
ATOM 2717 C CA . ALA A 1 353 ? -14.228 6.911 14.519 1.00 92.19 353 ALA A CA 1
ATOM 2718 C C . ALA A 1 353 ? -13.012 6.086 14.969 1.00 92.19 353 ALA A C 1
ATOM 2720 O O . ALA A 1 353 ? -12.471 6.313 16.053 1.00 92.19 353 ALA A O 1
ATOM 2721 N N . GLU A 1 354 ? -12.577 5.147 14.125 1.00 90.19 354 GLU A N 1
ATOM 2722 C CA . GLU A 1 354 ? -11.420 4.286 14.378 1.00 90.19 354 GLU A CA 1
ATOM 2723 C C . GLU A 1 354 ? -10.138 5.127 14.451 1.00 90.19 354 GLU A C 1
ATOM 2725 O O . GLU A 1 354 ? -9.392 5.055 15.430 1.00 90.19 354 GLU A O 1
ATOM 2730 N N . THR A 1 355 ? -9.923 5.994 13.461 1.00 85.44 355 THR A N 1
ATOM 2731 C CA . THR A 1 355 ? -8.784 6.914 13.398 1.00 85.44 355 THR A CA 1
ATOM 2732 C C . THR A 1 355 ? -8.816 7.912 14.545 1.00 85.44 355 THR A C 1
ATOM 2734 O O . THR A 1 355 ? -7.816 8.054 15.246 1.00 85.44 355 THR A O 1
ATOM 2737 N N . ALA A 1 356 ? -9.965 8.530 14.831 1.00 90.62 356 ALA A N 1
ATOM 2738 C CA . ALA A 1 356 ? -10.085 9.477 15.940 1.00 90.62 356 ALA A CA 1
ATOM 2739 C C . ALA A 1 356 ? -9.706 8.845 17.295 1.00 90.62 356 ALA A C 1
ATOM 2741 O O . ALA A 1 356 ? -8.994 9.458 18.101 1.00 90.62 356 ALA A O 1
ATOM 2742 N N . LEU A 1 357 ? -10.141 7.605 17.551 1.00 92.00 357 LEU A N 1
ATOM 2743 C CA . LEU A 1 357 ? -9.777 6.877 18.767 1.00 92.00 357 LEU A CA 1
ATOM 2744 C C . LEU A 1 357 ? -8.287 6.507 18.782 1.00 92.00 357 LEU A C 1
ATOM 2746 O O . LEU A 1 357 ? -7.616 6.671 19.806 1.00 92.00 357 LEU A O 1
ATOM 2750 N N . ARG A 1 358 ? -7.743 6.060 17.649 1.00 86.94 358 ARG A N 1
ATOM 2751 C CA . ARG A 1 358 ? -6.324 5.712 17.496 1.00 86.94 358 ARG A CA 1
ATOM 2752 C C . ARG A 1 358 ? -5.413 6.918 17.739 1.00 86.94 358 ARG A C 1
ATOM 2754 O O . ARG A 1 358 ? -4.476 6.832 18.536 1.00 86.94 358 ARG A O 1
ATOM 2761 N N . GLU A 1 359 ? -5.740 8.078 17.179 1.00 86.44 359 GLU A N 1
ATOM 2762 C CA . GLU A 1 359 ? -5.033 9.337 17.427 1.00 86.44 359 GLU A CA 1
ATOM 2763 C C . GLU A 1 359 ? -5.140 9.796 18.890 1.00 86.44 359 GLU A C 1
ATOM 2765 O O . GLU A 1 359 ? -4.171 10.311 19.475 1.00 86.44 359 GLU A O 1
ATOM 2770 N N . ALA A 1 360 ? -6.309 9.609 19.515 1.00 90.19 360 ALA A N 1
ATOM 2771 C CA . ALA A 1 360 ? -6.511 9.899 20.930 1.00 90.19 360 ALA A CA 1
ATOM 2772 C C . ALA A 1 360 ? -5.639 9.001 21.823 1.00 90.19 360 ALA A C 1
ATOM 2774 O O . ALA A 1 360 ? -4.997 9.516 22.748 1.00 90.19 360 ALA A O 1
ATOM 2775 N N . ASN A 1 361 ? -5.532 7.710 21.501 1.00 89.31 361 ASN A N 1
ATOM 2776 C CA . ASN A 1 361 ? -4.649 6.759 22.177 1.00 89.31 361 ASN A CA 1
ATOM 2777 C C . ASN A 1 361 ? -3.174 7.138 21.986 1.00 89.31 361 ASN A C 1
ATOM 2779 O O . ASN A 1 361 ? -2.432 7.247 22.962 1.00 89.31 361 ASN A O 1
ATOM 2783 N N . ALA A 1 362 ? -2.754 7.470 20.761 1.00 85.31 362 ALA A N 1
ATOM 2784 C CA . ALA A 1 362 ? -1.398 7.946 20.491 1.00 85.31 362 ALA A CA 1
ATOM 2785 C C . ALA A 1 362 ? -1.074 9.226 21.288 1.00 85.31 362 ALA A C 1
ATOM 2787 O O . ALA A 1 362 ? 0.014 9.383 21.849 1.00 85.31 362 ALA A O 1
ATOM 2788 N N . LYS A 1 363 ? -2.037 10.149 21.406 1.00 87.69 363 LYS A N 1
ATOM 2789 C CA . LYS A 1 363 ? -1.931 11.358 22.240 1.00 87.69 363 LYS A CA 1
ATOM 2790 C C . LYS A 1 363 ? -1.809 11.026 23.726 1.00 87.69 363 LYS A C 1
ATOM 2792 O O . LYS A 1 363 ? -1.011 11.682 24.397 1.00 87.69 363 LYS A O 1
ATOM 2797 N N . PHE A 1 364 ? -2.549 10.041 24.230 1.00 91.00 364 PHE A N 1
ATOM 2798 C CA . PHE A 1 364 ? -2.406 9.557 25.603 1.00 91.00 364 PHE A CA 1
ATOM 2799 C C . PHE A 1 364 ? -1.000 8.991 25.839 1.00 91.00 364 PHE A C 1
ATOM 2801 O O . PHE A 1 364 ? -0.304 9.476 26.728 1.00 91.00 364 PHE A O 1
ATOM 2808 N N . CYS A 1 365 ? -0.541 8.064 24.992 1.00 88.25 365 CYS A N 1
ATOM 2809 C CA . CYS A 1 365 ? 0.778 7.435 25.101 1.00 88.25 365 CYS A CA 1
ATOM 2810 C C . CYS A 1 365 ? 1.912 8.464 25.098 1.00 88.25 365 CYS A C 1
ATOM 2812 O O . CYS A 1 365 ? 2.796 8.420 25.949 1.00 88.25 365 CYS A O 1
ATOM 2814 N N . ARG A 1 366 ? 1.872 9.445 24.187 1.00 89.31 366 ARG A N 1
ATOM 2815 C CA . ARG A 1 366 ? 2.871 10.526 24.147 1.00 89.31 366 ARG A CA 1
ATOM 2816 C C . ARG A 1 366 ? 2.907 11.335 25.443 1.00 89.31 366 ARG A C 1
ATOM 2818 O O . ARG A 1 366 ? 3.985 11.612 25.961 1.00 89.31 366 ARG A O 1
ATOM 2825 N N . ARG A 1 367 ? 1.738 11.720 25.967 1.00 91.50 367 ARG A N 1
ATOM 2826 C CA . ARG A 1 367 ? 1.643 12.484 27.221 1.00 91.50 367 ARG A CA 1
ATOM 2827 C C . ARG A 1 367 ? 2.131 11.660 28.404 1.00 91.50 367 ARG A C 1
ATOM 2829 O O . ARG A 1 367 ? 2.878 12.178 29.223 1.00 91.50 367 ARG A O 1
ATOM 2836 N N . PHE A 1 368 ? 1.767 10.385 28.463 1.00 92.12 368 PHE A N 1
ATOM 2837 C CA . PHE A 1 368 ? 2.203 9.494 29.529 1.00 92.12 368 PHE A CA 1
ATOM 2838 C C . PHE A 1 368 ? 3.724 9.279 29.505 1.00 92.12 368 PHE A C 1
ATOM 2840 O O . PHE A 1 368 ? 4.370 9.449 30.533 1.00 92.12 368 PHE A O 1
ATOM 2847 N N . ARG A 1 369 ? 4.317 9.062 28.321 1.00 91.88 369 ARG A N 1
ATOM 2848 C CA . ARG A 1 369 ? 5.781 8.989 28.140 1.00 91.88 369 ARG A CA 1
ATOM 2849 C C . ARG A 1 369 ? 6.497 10.254 28.610 1.00 91.88 369 ARG A C 1
ATOM 2851 O O . ARG A 1 369 ? 7.571 10.168 29.195 1.00 91.88 369 ARG A O 1
ATOM 2858 N N . TYR A 1 370 ? 5.911 11.434 28.390 1.00 92.38 370 TYR A N 1
ATOM 2859 C CA . TYR A 1 370 ? 6.459 12.673 28.949 1.00 92.38 370 TYR A CA 1
ATOM 2860 C C . TYR A 1 370 ? 6.451 12.652 30.482 1.00 92.38 370 TYR A C 1
ATOM 2862 O O . TYR A 1 370 ? 7.455 13.009 31.092 1.00 92.38 370 TYR A O 1
ATOM 2870 N N . VAL A 1 371 ? 5.347 12.221 31.105 1.00 92.31 371 VAL A N 1
ATOM 2871 C CA . VAL A 1 371 ? 5.262 12.100 32.570 1.00 92.31 371 VAL A CA 1
ATOM 2872 C C . VAL A 1 371 ? 6.332 11.134 33.088 1.00 92.31 371 VAL A C 1
ATOM 2874 O O . VAL A 1 371 ? 7.025 11.471 34.042 1.00 92.31 371 VAL A O 1
ATOM 2877 N N . GLU A 1 372 ? 6.533 9.987 32.433 1.00 92.62 372 GLU A N 1
ATOM 2878 C CA . GLU A 1 372 ? 7.591 9.023 32.775 1.00 92.62 372 GLU A CA 1
ATOM 2879 C C . GLU A 1 372 ? 8.992 9.643 32.698 1.00 92.62 372 GLU A C 1
ATOM 2881 O O . GLU A 1 372 ? 9.778 9.536 33.640 1.00 92.62 372 GLU A O 1
ATOM 2886 N N . GLN A 1 373 ? 9.297 10.333 31.598 1.00 92.81 373 GLN A N 1
ATOM 2887 C CA . GLN A 1 373 ? 10.593 10.983 31.392 1.00 92.81 373 GLN A CA 1
ATOM 2888 C C . GLN A 1 373 ? 10.836 12.112 32.400 1.00 92.81 373 GLN A C 1
ATOM 2890 O O . GLN A 1 373 ? 11.939 12.242 32.929 1.00 92.81 373 GLN A O 1
ATOM 2895 N N . ALA A 1 374 ? 9.812 12.916 32.694 1.00 92.31 374 ALA A N 1
ATOM 2896 C CA . ALA A 1 374 ? 9.900 14.000 33.663 1.00 92.31 374 ALA A CA 1
ATOM 2897 C C . ALA A 1 374 ? 10.056 13.474 35.099 1.00 92.31 374 ALA A C 1
ATOM 2899 O O . ALA A 1 374 ? 10.881 13.996 35.848 1.00 92.31 374 ALA A O 1
ATOM 2900 N N . ALA A 1 375 ? 9.337 12.410 35.466 1.00 92.38 375 ALA A N 1
ATOM 2901 C CA . ALA A 1 375 ? 9.501 11.731 36.750 1.00 92.38 375 ALA A CA 1
ATOM 2902 C C . ALA A 1 375 ? 10.926 11.173 36.909 1.00 92.38 375 ALA A C 1
ATOM 2904 O O . ALA A 1 375 ? 11.585 11.425 37.920 1.00 92.38 375 ALA A O 1
ATOM 2905 N N . ALA A 1 376 ? 11.443 10.500 35.876 1.00 92.31 376 ALA A N 1
ATOM 2906 C CA . ALA A 1 376 ? 12.808 9.981 35.871 1.00 92.31 376 ALA A CA 1
ATOM 2907 C C . ALA A 1 376 ? 13.857 11.101 35.990 1.00 92.31 376 ALA A C 1
ATOM 2909 O O . ALA A 1 376 ? 14.813 10.973 36.755 1.00 92.31 376 ALA A O 1
ATOM 2910 N N . ALA A 1 377 ? 13.661 12.229 35.298 1.00 92.69 377 ALA A N 1
ATOM 2911 C CA . ALA A 1 377 ? 14.539 13.398 35.395 1.00 92.69 377 ALA A CA 1
ATOM 2912 C C . ALA A 1 377 ? 14.539 14.040 36.796 1.00 92.69 377 ALA A C 1
ATOM 2914 O O . ALA A 1 377 ? 15.535 14.636 37.201 1.00 92.69 377 ALA A O 1
ATOM 2915 N N . GLN A 1 378 ? 13.448 13.892 37.551 1.00 92.38 378 GLN A N 1
ATOM 2916 C CA . GLN A 1 378 ? 13.342 14.310 38.953 1.00 92.38 378 GLN A CA 1
ATOM 2917 C C . GLN A 1 378 ? 13.895 13.264 39.937 1.00 92.38 378 GLN A C 1
ATOM 2919 O O . GLN A 1 378 ? 13.806 13.454 41.149 1.00 92.38 378 GLN A O 1
ATOM 2924 N N . GLY A 1 379 ? 14.461 12.157 39.445 1.00 92.31 379 GLY A N 1
ATOM 2925 C CA . GLY A 1 379 ? 14.988 11.078 40.280 1.00 92.31 379 GLY A CA 1
ATOM 2926 C C . GLY A 1 379 ? 13.907 10.288 41.022 1.00 92.31 379 GLY A C 1
ATOM 2927 O O . GLY A 1 379 ? 14.210 9.648 42.027 1.00 92.31 379 GLY A O 1
ATOM 2928 N N . THR A 1 380 ? 12.655 10.335 40.555 1.00 91.12 380 THR A N 1
ATOM 2929 C CA . THR A 1 380 ? 11.531 9.592 41.137 1.00 91.12 380 THR A CA 1
ATOM 2930 C C . THR A 1 380 ? 10.964 8.568 40.150 1.00 91.12 380 THR A C 1
ATOM 2932 O O . THR A 1 380 ? 11.365 8.487 38.990 1.00 91.12 380 THR A O 1
ATOM 2935 N N . THR A 1 381 ? 10.033 7.746 40.626 1.00 89.50 381 THR A N 1
ATOM 2936 C CA . THR A 1 381 ? 9.284 6.774 39.819 1.00 89.50 381 THR A CA 1
ATOM 2937 C C . THR A 1 381 ? 7.800 7.085 39.908 1.00 89.50 381 THR A C 1
ATOM 2939 O O . THR A 1 381 ? 7.346 7.606 40.926 1.00 89.50 381 THR A O 1
ATOM 2942 N N . LEU A 1 382 ? 7.023 6.721 38.883 1.00 89.00 382 LEU A N 1
ATOM 2943 C CA . LEU A 1 382 ? 5.572 6.932 38.889 1.00 89.00 382 LEU A CA 1
ATOM 2944 C C . LEU A 1 382 ? 4.917 6.364 40.155 1.00 89.00 382 LEU A C 1
ATOM 2946 O O . LEU A 1 382 ? 4.173 7.057 40.832 1.00 89.00 382 LEU A O 1
ATOM 2950 N N . THR A 1 383 ? 5.256 5.140 40.552 1.00 90.31 383 THR A N 1
ATOM 2951 C CA . THR A 1 383 ? 4.688 4.494 41.747 1.00 90.31 383 THR A CA 1
ATOM 2952 C C . THR A 1 383 ? 4.966 5.233 43.059 1.00 90.31 383 THR A C 1
ATOM 2954 O O . THR A 1 383 ? 4.261 5.008 44.037 1.00 90.31 383 THR A O 1
ATOM 2957 N N . ALA A 1 384 ? 5.986 6.095 43.095 1.00 89.06 384 ALA A N 1
ATOM 2958 C CA . ALA A 1 384 ? 6.336 6.909 44.256 1.00 89.06 384 ALA A CA 1
ATOM 2959 C C . ALA A 1 384 ? 5.733 8.328 44.210 1.00 89.06 384 ALA A C 1
ATOM 2961 O O . ALA A 1 384 ? 5.875 9.082 45.173 1.00 89.06 384 ALA A O 1
ATOM 2962 N N . MET A 1 385 ? 5.076 8.713 43.110 1.00 92.38 385 MET A N 1
ATOM 2963 C CA . MET A 1 385 ? 4.436 10.020 42.956 1.00 92.38 385 MET A CA 1
ATOM 2964 C C . MET A 1 385 ? 2.975 9.988 43.408 1.00 92.38 385 MET A C 1
ATOM 2966 O O . MET A 1 385 ? 2.270 8.995 43.241 1.00 92.38 385 MET A O 1
ATOM 2970 N N . SER A 1 386 ? 2.486 11.114 43.930 1.00 92.56 386 SER A N 1
ATOM 2971 C CA . SER A 1 386 ? 1.047 11.314 44.103 1.00 92.56 386 SER A CA 1
ATOM 2972 C C . SER A 1 386 ? 0.367 11.529 42.747 1.00 92.56 386 SER A C 1
ATOM 2974 O O . SER A 1 386 ? 0.975 12.046 41.805 1.00 92.56 386 SER A O 1
ATOM 2976 N N . LEU A 1 387 ? -0.925 11.196 42.657 1.00 91.44 387 LEU A N 1
ATOM 2977 C CA . LEU A 1 387 ? -1.728 11.468 41.460 1.00 91.44 387 LEU A CA 1
ATOM 2978 C C . LEU A 1 387 ? -1.715 12.961 41.092 1.00 91.44 387 LEU A C 1
ATOM 2980 O O . LEU A 1 387 ? -1.642 13.305 39.920 1.00 91.44 387 LEU A O 1
ATOM 2984 N N . GLU A 1 388 ? -1.732 13.853 42.083 1.00 93.62 388 GLU A N 1
ATOM 2985 C CA . GLU A 1 388 ? -1.663 15.303 41.867 1.00 93.62 388 GLU A CA 1
ATOM 2986 C C . GLU A 1 388 ? -0.349 15.726 41.186 1.00 93.62 388 GLU A C 1
ATOM 2988 O O . GLU A 1 388 ? -0.356 16.511 40.231 1.00 93.62 388 GLU A O 1
ATOM 2993 N N . ALA A 1 389 ? 0.779 15.144 41.604 1.00 89.75 389 ALA A N 1
ATOM 2994 C CA . ALA A 1 389 ? 2.074 15.390 40.980 1.00 89.75 389 ALA A CA 1
ATOM 2995 C C . ALA A 1 389 ? 2.125 14.842 39.541 1.00 89.75 389 ALA A C 1
ATOM 2997 O O . ALA A 1 389 ? 2.608 15.525 38.636 1.00 89.75 389 ALA A O 1
ATOM 2998 N N . MET A 1 390 ? 1.557 13.655 39.294 1.00 91.56 390 MET A N 1
ATOM 2999 C CA . MET A 1 390 ? 1.420 13.114 37.933 1.00 91.56 390 MET A CA 1
ATOM 3000 C C . MET A 1 390 ? 0.541 14.001 37.044 1.00 91.56 390 MET A C 1
ATOM 3002 O O . MET A 1 390 ? 0.887 14.253 35.892 1.00 91.56 390 MET A O 1
ATOM 3006 N N . LEU A 1 391 ? -0.585 14.499 37.568 1.00 92.69 391 LEU A N 1
ATOM 3007 C CA . LEU A 1 391 ? -1.498 15.384 36.841 1.00 92.69 391 LEU A CA 1
ATOM 3008 C C . LEU A 1 391 ? -0.854 16.735 36.513 1.00 92.69 391 LEU A C 1
ATOM 3010 O O . LEU A 1 391 ? -1.146 17.313 35.465 1.00 92.69 391 LEU A O 1
ATOM 3014 N N . THR A 1 392 ? 0.056 17.212 37.363 1.00 93.06 392 THR A N 1
ATOM 3015 C CA . THR A 1 392 ? 0.855 18.415 37.098 1.00 93.06 392 THR A CA 1
ATOM 3016 C C . THR A 1 392 ? 1.749 18.201 35.877 1.00 93.06 392 THR A C 1
ATOM 3018 O O . THR A 1 392 ? 1.627 18.935 34.896 1.00 93.06 392 THR A O 1
ATOM 3021 N N . LEU A 1 393 ? 2.544 17.123 35.867 1.00 91.75 393 LEU A N 1
ATOM 3022 C CA . LEU A 1 393 ? 3.380 16.750 34.717 1.00 91.75 393 LEU A CA 1
ATOM 3023 C C . LEU A 1 393 ? 2.553 16.479 33.450 1.00 91.75 393 LEU A C 1
ATOM 3025 O O . LEU A 1 393 ? 2.950 16.835 32.340 1.00 91.75 393 LEU A O 1
ATOM 3029 N N . TRP A 1 394 ? 1.373 15.877 33.597 1.00 92.12 394 TRP A N 1
ATOM 3030 C CA . TRP A 1 394 ? 0.453 15.639 32.488 1.00 92.12 394 TRP A CA 1
ATOM 3031 C C . TRP A 1 394 ? -0.059 16.945 31.868 1.00 92.12 394 TRP A C 1
ATOM 3033 O O . TRP A 1 394 ? -0.145 17.065 30.644 1.00 92.12 394 TRP A O 1
ATOM 3043 N N . ASN A 1 395 ? -0.401 17.938 32.693 1.00 91.94 395 ASN A N 1
ATOM 3044 C CA . ASN A 1 395 ? -0.838 19.246 32.213 1.00 91.94 395 ASN A CA 1
ATOM 3045 C C . ASN A 1 395 ? 0.311 20.019 31.550 1.00 91.94 395 ASN A C 1
ATOM 3047 O O . ASN A 1 395 ? 0.085 20.642 30.514 1.00 91.94 395 ASN A O 1
ATOM 3051 N N . GLU A 1 396 ? 1.549 19.901 32.041 1.00 90.31 396 GLU A N 1
ATOM 3052 C CA . GLU A 1 396 ? 2.725 20.426 31.330 1.00 90.31 396 GLU A CA 1
ATOM 3053 C C . GLU A 1 396 ? 2.870 19.822 29.924 1.00 90.31 396 GLU A C 1
ATOM 3055 O O . GLU A 1 396 ? 3.127 20.543 28.954 1.00 90.31 396 GLU A O 1
ATOM 3060 N N . ALA A 1 397 ? 2.655 18.506 29.792 1.00 88.69 397 ALA A N 1
ATOM 3061 C CA . ALA A 1 397 ? 2.704 17.811 28.506 1.00 88.69 397 ALA A CA 1
ATOM 3062 C C . ALA A 1 397 ? 1.656 18.336 27.506 1.00 88.69 397 ALA A C 1
ATOM 3064 O O . ALA A 1 397 ? 1.889 18.302 26.296 1.00 88.69 397 ALA A O 1
ATOM 3065 N N . LYS A 1 398 ? 0.500 18.827 27.985 1.00 88.12 398 LYS A N 1
ATOM 3066 C CA . LYS A 1 398 ? -0.513 19.471 27.130 1.00 88.12 398 LYS A CA 1
ATOM 3067 C C . LYS A 1 398 ? -0.002 20.802 26.574 1.00 88.12 398 LYS A C 1
ATOM 3069 O O . LYS A 1 398 ? -0.053 21.003 25.364 1.00 88.12 398 LYS A O 1
ATOM 3074 N N . VAL A 1 399 ? 0.543 21.659 27.442 1.00 85.00 399 VAL A N 1
ATOM 3075 C CA . VAL A 1 399 ? 0.968 23.028 27.096 1.00 85.00 399 VAL A CA 1
ATOM 3076 C C . VAL A 1 399 ? 2.168 23.037 26.144 1.00 85.00 399 VAL A C 1
ATOM 3078 O O . VAL A 1 399 ? 2.187 23.800 25.179 1.00 85.00 399 VAL A O 1
ATOM 3081 N N . LYS A 1 400 ? 3.160 22.155 26.344 1.00 76.06 400 LYS A N 1
ATOM 3082 C CA . LYS A 1 400 ? 4.363 22.101 25.486 1.00 76.06 400 LYS A CA 1
ATOM 3083 C C . LYS A 1 400 ? 4.062 21.851 24.001 1.00 76.06 400 LYS A C 1
ATOM 3085 O O . LYS A 1 400 ? 4.878 22.222 23.160 1.00 76.06 400 LYS A O 1
ATOM 3090 N N . ARG A 1 401 ? 2.912 21.257 23.656 1.00 64.75 401 ARG A N 1
ATOM 3091 C CA . ARG A 1 401 ? 2.529 20.998 22.258 1.00 64.75 401 ARG A CA 1
ATOM 3092 C C . ARG A 1 401 ? 1.713 22.124 21.627 1.00 64.75 401 ARG A C 1
ATOM 3094 O O . ARG A 1 401 ? 1.859 22.326 20.429 1.00 64.75 401 ARG A O 1
ATOM 3101 N N . GLU A 1 402 ? 0.932 22.891 22.387 1.00 55.03 402 GLU A N 1
ATOM 3102 C CA . GLU A 1 402 ? 0.219 24.063 21.843 1.00 55.03 402 GLU A CA 1
ATOM 3103 C C . GLU A 1 402 ? 1.210 25.087 21.260 1.00 55.03 402 GLU A C 1
ATOM 3105 O O . GLU A 1 402 ? 0.990 25.630 20.184 1.00 55.03 402 GLU A O 1
ATOM 3110 N N . VAL A 1 403 ? 2.386 25.233 21.881 1.00 48.59 403 VAL A N 1
ATOM 3111 C CA . VAL A 1 403 ? 3.482 26.082 21.373 1.00 48.59 403 VAL A CA 1
ATOM 3112 C C . VAL A 1 403 ? 4.183 25.484 20.134 1.00 48.59 403 VAL A C 1
ATOM 3114 O O . VAL A 1 403 ? 4.734 26.221 19.317 1.00 48.59 403 VAL A O 1
ATOM 3117 N N . GLY A 1 404 ? 4.154 24.156 19.965 1.00 42.66 404 GLY A N 1
ATOM 3118 C CA . GLY A 1 404 ? 4.699 23.452 18.796 1.00 42.66 404 GLY A CA 1
ATOM 3119 C C . GLY A 1 404 ? 3.745 23.407 17.593 1.00 42.66 404 GLY A C 1
ATOM 3120 O O . GLY A 1 404 ? 4.207 23.534 16.464 1.00 42.66 404 GLY A O 1
ATOM 3121 N N . SER A 1 405 ? 2.430 23.292 17.828 1.00 40.47 405 SER A N 1
ATOM 3122 C CA . SER A 1 405 ? 1.385 23.283 16.782 1.00 40.47 405 SER A CA 1
ATOM 3123 C C . SER A 1 405 ? 1.306 24.631 16.065 1.00 40.47 405 SER A C 1
ATOM 3125 O O . SER A 1 405 ? 1.352 24.684 14.842 1.00 40.47 405 SER A O 1
ATOM 3127 N N . VAL A 1 406 ? 1.356 25.738 16.820 1.00 38.12 406 VAL A N 1
ATOM 3128 C CA . VAL A 1 406 ? 1.312 27.107 16.267 1.00 38.12 406 VAL A CA 1
ATOM 3129 C C . VAL A 1 406 ? 2.522 27.429 15.373 1.00 38.12 406 VAL A C 1
ATOM 3131 O O . VAL A 1 406 ? 2.427 28.256 14.470 1.00 38.12 406 VAL A O 1
ATOM 3134 N N . ARG A 1 407 ? 3.673 26.770 15.577 1.00 35.44 407 ARG A N 1
ATOM 3135 C CA . ARG A 1 407 ? 4.847 26.915 14.694 1.00 35.44 407 ARG A CA 1
ATOM 3136 C C . ARG A 1 407 ? 4.825 25.981 13.479 1.00 35.44 407 ARG A C 1
ATOM 3138 O O . ARG A 1 407 ? 5.477 26.310 12.494 1.00 35.44 407 ARG A O 1
ATOM 3145 N N . GLY A 1 408 ? 4.098 24.864 13.535 1.00 31.50 408 GLY A N 1
ATOM 3146 C CA . GLY A 1 408 ? 3.919 23.938 12.408 1.00 31.50 408 GLY A CA 1
ATOM 3147 C C . GLY A 1 408 ? 2.805 24.355 11.440 1.00 31.50 408 GLY A C 1
ATOM 3148 O O . GLY A 1 408 ? 2.934 24.160 10.237 1.00 31.50 408 GLY A O 1
ATOM 3149 N N . GLU A 1 409 ? 1.753 25.009 11.939 1.00 32.09 409 GLU A N 1
ATOM 3150 C CA . GLU A 1 409 ? 0.588 25.431 11.141 1.00 32.09 409 GLU A CA 1
ATOM 3151 C C . GLU A 1 409 ? 0.865 26.616 10.199 1.00 32.09 409 GLU A C 1
ATOM 3153 O O . GLU A 1 409 ? 0.133 26.826 9.235 1.00 32.09 409 GLU A O 1
ATOM 3158 N N . LEU A 1 410 ? 1.965 27.354 10.389 1.00 33.06 410 LEU A N 1
ATOM 3159 C CA . LEU A 1 410 ? 2.375 28.422 9.466 1.00 33.06 410 LEU A CA 1
ATOM 3160 C C . LEU A 1 410 ? 2.935 27.900 8.124 1.00 33.06 410 LEU A C 1
ATOM 3162 O O . LEU A 1 410 ? 3.313 28.713 7.280 1.00 33.06 410 LEU A O 1
ATOM 3166 N N . HIS A 1 411 ? 2.997 26.580 7.904 1.00 34.72 411 HIS A N 1
ATOM 3167 C CA . HIS A 1 411 ? 3.458 25.966 6.647 1.00 34.72 411 HIS A CA 1
ATOM 3168 C C . HIS A 1 411 ? 2.498 24.945 6.014 1.00 34.72 411 HIS A C 1
ATOM 3170 O O . HIS A 1 411 ? 2.847 24.352 4.997 1.00 34.72 411 HIS A O 1
ATOM 3176 N N . SER A 1 412 ? 1.274 24.780 6.521 1.00 36.44 412 SER A N 1
ATOM 3177 C CA . SER A 1 412 ? 0.277 23.905 5.888 1.00 36.44 412 SER A CA 1
ATOM 3178 C C . SER A 1 412 ? -1.072 24.611 5.789 1.00 36.44 412 SER A C 1
ATOM 3180 O O . SER A 1 412 ? -1.872 24.588 6.723 1.00 36.44 412 SER A O 1
ATOM 3182 N N . THR A 1 413 ? -1.338 25.249 4.649 1.00 30.91 413 THR A N 1
ATOM 3183 C CA . THR A 1 413 ? -2.692 25.705 4.316 1.00 30.91 413 THR A CA 1
ATOM 3184 C C . THR A 1 413 ? -3.253 24.867 3.172 1.00 30.91 413 THR A C 1
ATOM 3186 O O . THR A 1 413 ? -2.636 24.760 2.120 1.00 30.91 413 THR A O 1
ATOM 3189 N N . HIS A 1 414 ? -4.447 24.328 3.447 1.00 29.77 414 HIS A N 1
ATOM 3190 C CA . HIS A 1 414 ? -5.452 23.737 2.554 1.00 29.77 414 HIS A CA 1
ATOM 3191 C C . HIS A 1 414 ? -5.300 22.261 2.159 1.00 29.77 414 HIS A C 1
ATOM 3193 O O . HIS A 1 414 ? -4.669 21.917 1.169 1.00 29.77 414 HIS A O 1
ATOM 3199 N N . HIS A 1 415 ? -6.040 21.416 2.885 1.00 28.55 415 HIS A N 1
ATOM 3200 C CA . HIS A 1 415 ? -6.647 20.197 2.351 1.00 28.55 415 HIS A CA 1
ATOM 3201 C C . HIS A 1 415 ? -8.172 20.416 2.292 1.00 28.55 415 HIS A C 1
ATOM 3203 O O . HIS A 1 415 ? -8.759 20.720 3.338 1.00 28.55 415 HIS A O 1
ATOM 3209 N N . PRO A 1 416 ? -8.832 20.298 1.125 1.00 29.52 416 PRO A N 1
ATOM 3210 C CA . PRO A 1 416 ? -10.284 20.228 1.055 1.00 29.52 416 PRO A CA 1
ATOM 3211 C C . PRO A 1 416 ? -10.736 18.853 1.543 1.00 29.52 416 PRO A C 1
ATOM 3213 O O . PRO A 1 416 ? -10.273 17.814 1.076 1.00 29.52 416 PRO A O 1
ATOM 3216 N N . SER A 1 417 ? -11.622 18.881 2.525 1.00 33.94 417 SER A N 1
ATOM 3217 C CA . SER A 1 417 ? -12.373 17.742 3.026 1.00 33.94 417 SER A CA 1
ATOM 3218 C C . SER A 1 417 ? -13.559 17.521 2.097 1.00 33.94 417 SER A C 1
ATOM 3220 O O . SER A 1 417 ? -14.445 18.361 2.091 1.00 33.94 417 SER A O 1
ATOM 3222 N N . ASP A 1 418 ? -13.563 16.422 1.341 1.00 29.11 418 ASP A N 1
ATOM 3223 C CA . ASP A 1 418 ? -14.767 15.790 0.783 1.00 29.11 418 ASP A CA 1
ATOM 3224 C C . ASP A 1 418 ? -14.430 14.360 0.317 1.00 29.11 418 ASP A C 1
ATOM 3226 O O . ASP A 1 418 ? -13.842 14.160 -0.747 1.00 29.11 418 ASP A O 1
ATOM 3230 N N . LEU A 1 419 ? -14.796 13.365 1.137 1.00 31.67 419 LEU A N 1
ATOM 3231 C CA . LEU A 1 419 ? -14.951 11.946 0.775 1.00 31.67 419 LEU A CA 1
ATOM 3232 C C . LEU A 1 419 ? -16.117 11.318 1.550 1.00 31.67 419 LEU A C 1
ATOM 3234 O O . LEU A 1 419 ? -16.254 11.613 2.761 1.00 31.67 419 LEU A O 1
#